Protein AF-A0A2N3G6T1-F1 (afdb_monomer_lite)

pLDDT: mean 74.06, std 22.38, range [27.78, 98.06]

Organism: NCBI:txid2013648

Secondary structure (DSSP, 8-state):
----------------SHHHHHHHHHHHT---PPP---------EE--------------------------SSSHHHHHHHHHHHHHHHHHHHHHHHHHHTT--TTSTTHHHHHHHHHHHHHT--SHHHHHHHHHHHHHHHHHHHHHHHHHT---HHHHHHHHHHHHHHHHHHHHHHHHTTT-HHHHHHHHHHHHHHHHHHHHHHHHHHHHHHS---EE-TT-EEEEEETTS---BTTBSEEEEE--TTSEEEEEETT--GGGGTTEEEEEEETTEEEEEESSPPTTTT---SSSEEEEEES---EEETT-EEEEEEEEEETTS-B-TT-EEEEEETTS-EEETTBTT-EEEE--TTSEEEEEEEE--SSS-EEEEEEEESSSEEEEEEEEEEEEEE----S-------S-----------S--SS--S-PEEEEEE-EESS--TTS---

Sequence (451 aa):
MRDGKSDIRATRATREPEELLVIVDQIRLLPRAEPRLRFRAKIAIISLLGLMPSATATGAQRSRSNGSRRAAGAFFERWVGTVALALFIALVSFWSLAGLAVHAGPNDNLYFLKRAGEGLNLSLTWNSYKKAEKSVVFAERRLSELNSLVSKKEIKTDQVVCLAAECERYQQTANSLILENQKNSNMARLDTRIQELEEKKSNLKKRMVTVAGAAGILEPAAGARVCVSDASDALSLNGARSISGVTDSEGKFLFTFKNFRPGDAEPLQAAIELDGRTEIVPLVPARGQGVTLDGTYAVRLDPSGFMIQLNQDVEYQAFLSSGNFELARGKNLRITDAAGSSLINEVSSGAVIQTDSNGNCAFHVKKMRADKISRIEIEVFDGQWKSLGEVLRLGTLKTGGSGNPDVSMSNDINAGFDIQCDPELESLGAGPQKITLTVRDRSRKLTDYIE

Structure (mmCIF, N/CA/C/O backbone):
data_AF-A0A2N3G6T1-F1
#
_entry.id   AF-A0A2N3G6T1-F1
#
loop_
_atom_site.group_PDB
_atom_site.id
_atom_site.type_symbol
_atom_site.label_atom_id
_atom_site.label_alt_id
_atom_site.label_comp_id
_atom_site.label_asym_id
_atom_site.label_entity_id
_atom_site.label_seq_id
_atom_site.pdbx_PDB_ins_code
_atom_site.Cartn_x
_atom_site.Cartn_y
_atom_site.Cartn_z
_atom_site.occupancy
_atom_site.B_iso_or_equiv
_atom_site.auth_seq_id
_atom_site.auth_comp_id
_atom_site.auth_asym_id
_atom_site.auth_atom_id
_atom_site.pdbx_PDB_model_num
ATOM 1 N N . MET A 1 1 ? -56.740 -3.678 52.058 1.00 44.16 1 MET A N 1
ATOM 2 C CA . MET A 1 1 ? -56.843 -4.628 50.922 1.00 44.16 1 MET A CA 1
ATOM 3 C C . MET A 1 1 ? -57.040 -3.784 49.667 1.00 44.16 1 MET A C 1
ATOM 5 O O . MET A 1 1 ? -58.020 -3.067 49.644 1.00 44.16 1 MET A O 1
ATOM 9 N N . ARG A 1 2 ? -56.185 -3.700 48.648 1.00 37.75 2 ARG A N 1
ATOM 10 C CA . ARG A 1 2 ? -55.005 -4.451 48.200 1.00 37.75 2 ARG A CA 1
ATOM 11 C C . ARG A 1 2 ? -53.928 -3.433 47.790 1.00 37.75 2 ARG A C 1
ATOM 13 O O . ARG A 1 2 ? -54.227 -2.546 47.000 1.00 37.75 2 ARG A O 1
ATOM 20 N N . ASP A 1 3 ? -52.708 -3.595 48.294 1.00 46.09 3 ASP A N 1
ATOM 21 C CA . ASP A 1 3 ? -51.518 -2.932 47.754 1.00 46.09 3 ASP A CA 1
ATOM 22 C C . ASP A 1 3 ? -51.085 -3.665 46.480 1.00 46.09 3 ASP A C 1
ATOM 24 O O . ASP A 1 3 ? -50.671 -4.824 46.526 1.00 46.09 3 ASP A O 1
ATOM 28 N N . GLY A 1 4 ? -51.205 -2.994 45.336 1.00 45.09 4 GLY A N 1
ATOM 29 C CA . GLY A 1 4 ? -50.650 -3.441 44.063 1.00 45.09 4 GLY A CA 1
ATOM 30 C C . GLY A 1 4 ? -49.186 -3.033 43.955 1.00 45.09 4 GLY A C 1
ATOM 31 O O . GLY A 1 4 ? -48.876 -2.001 43.368 1.00 45.09 4 GLY A O 1
ATOM 32 N N . LYS A 1 5 ? -48.277 -3.836 44.519 1.00 47.19 5 LYS A N 1
ATOM 33 C CA . LYS A 1 5 ? -46.846 -3.741 44.207 1.00 47.19 5 LYS A CA 1
ATOM 34 C C . LYS A 1 5 ? -46.615 -4.299 42.805 1.00 47.19 5 LYS A C 1
ATOM 36 O O . LYS A 1 5 ? -46.697 -5.503 42.584 1.00 47.19 5 LYS A O 1
ATOM 41 N N . SER A 1 6 ? -46.346 -3.407 41.861 1.00 43.53 6 SER A N 1
ATOM 42 C CA . SER A 1 6 ? -45.828 -3.741 40.539 1.00 43.53 6 SER A CA 1
ATOM 43 C C . SER A 1 6 ? -44.395 -4.262 40.674 1.00 43.53 6 SER A C 1
ATOM 45 O O . SER A 1 6 ? -43.449 -3.480 40.784 1.00 43.53 6 SER A O 1
ATOM 47 N N . ASP A 1 7 ? -44.241 -5.584 40.668 1.00 45.44 7 ASP A N 1
ATOM 48 C CA . ASP A 1 7 ? -42.960 -6.258 40.461 1.00 45.44 7 ASP A CA 1
ATOM 49 C C . ASP A 1 7 ? -42.500 -6.041 39.011 1.00 45.44 7 ASP A C 1
ATOM 51 O O . ASP A 1 7 ? -42.703 -6.876 38.131 1.00 45.44 7 ASP A O 1
ATOM 55 N N . ILE A 1 8 ? -41.842 -4.911 38.748 1.00 45.50 8 ILE A N 1
ATOM 56 C CA . ILE A 1 8 ? -40.973 -4.767 37.577 1.00 45.50 8 ILE A CA 1
ATOM 57 C C . ILE A 1 8 ? -39.635 -5.400 37.966 1.00 45.50 8 ILE A C 1
ATOM 59 O O . ILE A 1 8 ? -38.674 -4.733 38.347 1.00 45.50 8 ILE A O 1
ATOM 63 N N . ARG A 1 9 ? -39.600 -6.737 37.943 1.00 40.25 9 ARG A N 1
ATOM 64 C CA . ARG A 1 9 ? -38.352 -7.497 38.020 1.00 40.25 9 ARG A CA 1
ATOM 65 C C . ARG A 1 9 ? -37.548 -7.211 36.759 1.00 40.25 9 ARG A C 1
ATOM 67 O O . ARG A 1 9 ? -37.936 -7.581 35.656 1.00 40.25 9 ARG A O 1
ATOM 74 N N . ALA A 1 10 ? -36.408 -6.565 36.961 1.00 45.53 10 ALA A N 1
ATOM 75 C CA . ALA A 1 10 ? -35.354 -6.390 35.983 1.00 45.53 10 ALA A CA 1
ATOM 76 C C . ALA A 1 10 ? -34.787 -7.753 35.547 1.00 45.53 10 ALA A C 1
ATOM 78 O O . ALA A 1 10 ? -33.805 -8.245 36.095 1.00 45.53 10 ALA A O 1
ATOM 79 N N . THR A 1 11 ? -35.381 -8.361 34.526 1.00 42.41 11 THR A N 1
ATOM 80 C CA . THR A 1 11 ? -34.705 -9.336 33.664 1.00 42.41 11 THR A CA 1
ATOM 81 C C . THR A 1 11 ? -33.955 -8.577 32.574 1.00 42.41 11 THR A C 1
ATOM 83 O O . THR A 1 11 ? -34.372 -8.541 31.422 1.00 42.41 11 THR A O 1
ATOM 86 N N . ARG A 1 12 ? -32.833 -7.947 32.938 1.00 41.88 12 ARG A N 1
ATOM 87 C CA . ARG A 1 12 ? -31.784 -7.580 31.975 1.00 41.88 12 ARG A CA 1
ATOM 88 C C . ARG A 1 12 ? -30.589 -8.477 32.266 1.00 41.88 12 ARG A C 1
ATOM 90 O O . ARG A 1 12 ? -29.598 -8.068 32.859 1.00 41.88 12 ARG A O 1
ATOM 97 N N . ALA A 1 13 ? -30.790 -9.758 31.967 1.00 38.66 13 ALA A N 1
ATOM 98 C CA . ALA A 1 13 ? -29.753 -10.766 32.033 1.00 38.66 13 ALA A CA 1
ATOM 99 C C . ALA A 1 13 ? -28.686 -10.438 30.982 1.00 38.66 13 ALA A C 1
ATOM 101 O O . ALA A 1 13 ? -28.997 -10.174 29.823 1.00 38.66 13 ALA A O 1
ATOM 102 N N . THR A 1 14 ? -27.442 -10.436 31.443 1.00 44.69 14 THR A N 1
ATOM 103 C CA . THR A 1 14 ? -26.185 -10.464 30.695 1.00 44.69 14 THR A CA 1
ATOM 104 C C . THR A 1 14 ? -26.295 -11.245 29.382 1.00 44.69 14 THR A C 1
ATOM 106 O O . THR A 1 14 ? -26.308 -12.475 29.388 1.00 44.69 14 THR A O 1
ATOM 109 N N . ARG A 1 15 ? -26.353 -10.529 28.259 1.00 42.47 15 ARG A N 1
ATOM 110 C CA . ARG A 1 15 ? -26.357 -11.089 26.902 1.00 42.47 15 ARG A CA 1
ATOM 111 C C . ARG A 1 15 ? -25.308 -10.354 26.059 1.00 42.47 15 ARG A C 1
ATOM 113 O O . ARG A 1 15 ? -25.647 -9.692 25.099 1.00 42.47 15 ARG A O 1
ATOM 120 N N . GLU A 1 16 ? -24.036 -10.387 26.466 1.00 52.97 16 GLU A N 1
ATOM 121 C CA . GLU A 1 16 ? -22.973 -9.593 25.808 1.00 52.97 16 GLU A CA 1
ATOM 122 C C . GLU A 1 16 ? -21.633 -10.341 25.638 1.00 52.97 16 GLU A C 1
ATOM 124 O O . GLU A 1 16 ? -20.583 -9.894 26.096 1.00 52.97 16 GLU A O 1
ATOM 129 N N . PRO A 1 17 ? -21.635 -11.501 24.962 1.00 47.44 17 PRO A N 1
ATOM 130 C CA . PRO A 1 17 ? -20.578 -11.722 23.959 1.00 47.44 17 PRO A CA 1
ATOM 131 C C . PRO A 1 17 ? -21.117 -12.042 22.555 1.00 47.44 17 PRO A C 1
ATOM 133 O O . PRO A 1 17 ? -20.397 -11.881 21.573 1.00 47.44 17 PRO A O 1
ATOM 136 N N . GLU A 1 18 ? -22.381 -12.461 22.436 1.00 42.53 18 GLU A N 1
ATOM 137 C CA . GLU A 1 18 ? -22.976 -12.869 21.153 1.00 42.53 18 GLU A CA 1
ATOM 138 C C . GLU A 1 18 ? -23.356 -11.676 20.264 1.00 42.53 18 GLU A C 1
ATOM 140 O O . GLU A 1 18 ? -23.195 -11.748 19.050 1.00 42.53 18 GLU A O 1
ATOM 145 N N . GLU A 1 19 ? -23.771 -10.538 20.833 1.00 44.03 19 GLU A N 1
ATOM 146 C CA . GLU A 1 19 ? -24.129 -9.354 20.033 1.00 44.03 19 GLU A CA 1
ATOM 147 C C . GLU A 1 19 ? -22.913 -8.725 19.329 1.00 44.03 19 GLU A C 1
ATOM 149 O O . GLU A 1 19 ? -23.044 -8.197 18.227 1.00 44.03 19 GLU A O 1
ATOM 154 N N . LEU A 1 20 ? -21.705 -8.857 19.892 1.00 40.72 20 LEU A N 1
ATOM 155 C CA . LEU A 1 20 ? -20.461 -8.438 19.234 1.00 40.72 20 LEU A CA 1
ATOM 156 C C . LEU A 1 20 ? -20.128 -9.316 18.018 1.00 40.72 20 LEU A C 1
ATOM 158 O O . LEU A 1 20 ? -19.708 -8.783 16.990 1.00 40.72 20 LEU A O 1
ATOM 162 N N . LEU A 1 21 ? -20.368 -10.629 18.099 1.00 45.09 21 LEU A N 1
ATOM 163 C CA . LEU A 1 21 ? -20.230 -11.555 16.967 1.00 45.09 21 LEU A CA 1
ATOM 164 C C . LEU A 1 21 ? -21.282 -11.273 15.885 1.00 45.09 21 LEU A C 1
ATOM 166 O O . LEU A 1 21 ? -20.930 -11.139 14.717 1.00 45.09 21 LEU A O 1
ATOM 170 N N . VAL A 1 22 ? -22.540 -11.043 16.276 1.00 46.19 22 VAL A N 1
ATOM 171 C CA . VAL A 1 22 ? -23.633 -10.683 15.354 1.00 46.19 22 VAL A CA 1
ATOM 172 C C . VAL A 1 22 ? -23.375 -9.345 14.662 1.00 46.19 22 VAL A C 1
ATOM 174 O O . VAL A 1 22 ? -23.684 -9.187 13.487 1.00 46.19 22 VAL A O 1
ATOM 177 N N . ILE A 1 23 ? -22.773 -8.372 15.346 1.00 40.84 23 ILE A N 1
ATOM 178 C CA . ILE A 1 23 ? -22.413 -7.080 14.758 1.00 40.84 23 ILE A CA 1
ATOM 179 C C . ILE A 1 23 ? -21.220 -7.213 13.798 1.00 40.84 23 ILE A C 1
ATOM 181 O O . ILE A 1 23 ? -21.194 -6.522 12.777 1.00 40.84 23 ILE A O 1
ATOM 185 N N . VAL A 1 24 ? -20.244 -8.080 14.087 1.00 44.88 24 VAL A N 1
ATOM 186 C CA . VAL A 1 24 ? -19.164 -8.427 13.145 1.00 44.88 24 VAL A CA 1
ATOM 187 C C . VAL A 1 24 ? -19.739 -9.125 11.906 1.00 44.88 24 VAL A C 1
ATOM 189 O O . VAL A 1 24 ? -19.359 -8.773 10.789 1.00 44.88 24 VAL A O 1
ATOM 192 N N . ASP A 1 25 ? -20.724 -10.007 12.076 1.00 44.44 25 ASP A N 1
ATOM 193 C CA . ASP A 1 25 ? -21.405 -10.688 10.970 1.00 44.44 25 ASP A CA 1
ATOM 194 C C . ASP A 1 25 ? -22.362 -9.772 10.188 1.00 44.44 25 ASP A C 1
ATOM 196 O O . ASP A 1 25 ? -22.406 -9.824 8.964 1.00 44.44 25 ASP A O 1
ATOM 200 N N . GLN A 1 26 ? -23.049 -8.824 10.825 1.00 40.19 26 GLN A N 1
ATOM 201 C CA . GLN A 1 26 ? -23.894 -7.846 10.126 1.00 40.19 26 GLN A CA 1
ATOM 202 C C . GLN A 1 26 ? -23.082 -6.801 9.350 1.00 40.19 26 GLN A C 1
ATOM 204 O O . GLN A 1 26 ? -23.533 -6.331 8.308 1.00 40.19 26 GLN A O 1
ATOM 209 N N . ILE A 1 27 ? -21.864 -6.463 9.796 1.00 41.06 27 ILE A N 1
ATOM 210 C CA . ILE A 1 27 ? -20.913 -5.664 9.000 1.00 41.06 27 ILE A CA 1
ATOM 211 C C . ILE A 1 27 ? -20.484 -6.428 7.739 1.00 41.06 27 ILE A C 1
ATOM 213 O O . ILE A 1 27 ? -20.296 -5.797 6.699 1.00 41.06 27 ILE A O 1
ATOM 217 N N . ARG A 1 28 ? -20.370 -7.764 7.810 1.00 39.41 28 ARG A N 1
ATOM 218 C CA . ARG A 1 28 ? -20.068 -8.630 6.655 1.00 39.41 28 ARG A CA 1
ATOM 219 C C . ARG A 1 28 ? -21.226 -8.728 5.652 1.00 39.41 28 ARG A C 1
ATOM 221 O O . ARG A 1 28 ? -20.980 -9.019 4.488 1.00 39.41 28 ARG A O 1
ATOM 228 N N . LEU A 1 29 ? -22.463 -8.445 6.070 1.00 34.84 29 LEU A N 1
ATOM 229 C CA . LEU A 1 29 ? -23.684 -8.597 5.262 1.00 34.84 29 LEU A CA 1
ATOM 230 C C . LEU A 1 29 ? -24.132 -7.327 4.507 1.00 34.84 29 LEU A C 1
ATOM 232 O O . LEU A 1 29 ? -25.125 -7.365 3.780 1.00 34.84 29 LEU A O 1
ATOM 236 N N . LEU A 1 30 ? -23.445 -6.187 4.654 1.00 34.56 30 LEU A N 1
ATOM 237 C CA . LEU A 1 30 ? -23.866 -4.939 4.003 1.00 34.56 30 LEU A CA 1
ATOM 238 C C . LEU A 1 30 ? -23.469 -4.906 2.511 1.00 34.56 30 LEU A C 1
ATOM 240 O O . LEU A 1 30 ? -22.283 -5.019 2.197 1.00 34.56 30 LEU A O 1
ATOM 244 N N . PRO A 1 31 ? -24.410 -4.666 1.575 1.00 30.56 31 PRO A N 1
ATOM 245 C CA . PRO A 1 31 ? -24.093 -4.551 0.155 1.00 30.56 31 PRO A CA 1
ATOM 246 C C . PRO A 1 31 ? -23.296 -3.265 -0.093 1.00 30.56 31 PRO A C 1
ATOM 248 O O . PRO A 1 31 ? -23.714 -2.178 0.316 1.00 30.56 31 PRO A O 1
ATOM 251 N N . ARG A 1 32 ? -22.132 -3.371 -0.744 1.00 36.66 32 ARG A N 1
ATOM 252 C CA . ARG A 1 32 ? -21.284 -2.212 -1.060 1.00 36.66 32 ARG A CA 1
ATOM 253 C C . ARG A 1 32 ? -20.647 -2.271 -2.445 1.00 36.66 32 ARG A C 1
ATOM 255 O O . ARG A 1 32 ? -20.493 -3.331 -3.039 1.00 36.66 32 ARG A O 1
ATOM 262 N N . ALA A 1 33 ? -20.351 -1.050 -2.891 1.00 32.22 33 ALA A N 1
ATOM 263 C CA . ALA A 1 33 ? -19.970 -0.585 -4.216 1.00 32.22 33 ALA A CA 1
ATOM 264 C C . ALA A 1 33 ? -18.718 -1.238 -4.829 1.00 32.22 33 ALA A C 1
ATOM 266 O O . ALA A 1 33 ? -17.924 -1.883 -4.151 1.00 32.22 33 ALA A O 1
ATOM 267 N N . GLU A 1 34 ? -18.595 -1.020 -6.138 1.00 27.78 34 GLU A N 1
ATOM 268 C CA . GLU A 1 34 ? -17.830 -1.783 -7.123 1.00 27.78 34 GLU A CA 1
ATOM 269 C C . GLU A 1 34 ? -16.371 -2.149 -6.761 1.00 27.78 34 GLU A C 1
ATOM 271 O O . GLU A 1 34 ? -15.629 -1.349 -6.180 1.00 27.78 34 GLU A O 1
ATOM 276 N N . PRO A 1 35 ? -15.926 -3.359 -7.155 1.00 30.64 35 PRO A N 1
ATOM 277 C CA . PRO A 1 35 ? -14.691 -3.969 -6.670 1.00 30.64 35 PRO A CA 1
ATOM 278 C C . PRO A 1 35 ? -13.401 -3.394 -7.279 1.00 30.64 35 PRO A C 1
ATOM 280 O O . PRO A 1 35 ? -13.326 -3.133 -8.483 1.00 30.64 35 PRO A O 1
ATOM 283 N N . ARG A 1 36 ? -12.336 -3.318 -6.463 1.00 43.22 36 ARG A N 1
ATOM 284 C CA . ARG A 1 36 ? -10.964 -2.907 -6.839 1.00 43.22 36 ARG A CA 1
ATOM 285 C C . ARG A 1 36 ? -9.940 -3.994 -6.490 1.00 43.22 36 ARG A C 1
ATOM 287 O O . ARG A 1 36 ? -9.599 -4.125 -5.322 1.00 43.22 36 ARG A O 1
ATOM 294 N N . LEU A 1 37 ? -9.407 -4.719 -7.468 1.00 37.81 37 LEU A N 1
ATOM 295 C CA . LEU A 1 37 ? -8.394 -5.762 -7.250 1.00 37.81 37 LEU A CA 1
ATOM 296 C C . LEU A 1 37 ? -7.021 -5.167 -6.864 1.00 37.81 37 LEU A C 1
ATOM 298 O O . LEU A 1 37 ? -6.648 -4.084 -7.314 1.00 37.81 37 LEU A O 1
ATOM 302 N N . ARG A 1 38 ? -6.275 -5.856 -5.993 1.00 40.50 38 ARG A N 1
ATOM 303 C CA . ARG A 1 38 ? -4.867 -5.575 -5.649 1.00 40.50 38 ARG A CA 1
ATOM 304 C C . ARG A 1 38 ? -4.202 -6.900 -5.275 1.00 40.50 38 ARG A C 1
ATOM 306 O O . ARG A 1 38 ? -4.612 -7.500 -4.285 1.00 40.50 38 ARG A O 1
ATOM 313 N N . PHE A 1 39 ? -3.163 -7.320 -5.994 1.00 44.84 39 PHE A N 1
ATOM 314 C CA . PHE A 1 39 ? -2.539 -8.634 -5.792 1.00 44.84 39 PHE A CA 1
ATOM 315 C C . PHE A 1 39 ? -1.177 -8.534 -5.106 1.00 44.84 39 PHE A C 1
ATOM 317 O O . PHE A 1 39 ? -0.529 -7.488 -5.086 1.00 44.84 39 PHE A O 1
ATOM 324 N N . ARG A 1 40 ? -0.739 -9.659 -4.535 1.00 42.62 40 ARG A N 1
ATOM 325 C CA . ARG A 1 40 ? 0.558 -9.807 -3.864 1.00 42.62 40 ARG A CA 1
ATOM 326 C C . ARG A 1 40 ? 1.159 -11.176 -4.150 1.00 42.62 40 ARG A C 1
ATOM 328 O O . ARG A 1 40 ? 0.909 -12.099 -3.384 1.00 42.62 40 ARG A O 1
ATOM 335 N N . ALA A 1 41 ? 1.961 -11.303 -5.202 1.00 37.94 41 ALA A N 1
ATOM 336 C CA . ALA A 1 41 ? 2.663 -12.545 -5.515 1.00 37.94 41 ALA A CA 1
ATOM 337 C C . ALA A 1 41 ? 3.894 -12.726 -4.612 1.00 37.94 41 ALA A C 1
ATOM 339 O O . ALA A 1 41 ? 4.873 -12.007 -4.757 1.00 37.94 41 ALA A O 1
ATOM 340 N N . LYS A 1 42 ? 3.874 -13.696 -3.686 1.00 39.50 42 LYS A N 1
ATOM 341 C CA . LYS A 1 42 ? 5.062 -14.077 -2.900 1.00 39.50 42 LYS A CA 1
ATOM 342 C C . LYS A 1 42 ? 5.735 -15.310 -3.499 1.00 39.50 42 LYS A C 1
ATOM 344 O O . LYS A 1 42 ? 5.257 -16.410 -3.236 1.00 39.50 42 LYS A O 1
ATOM 349 N N . ILE A 1 43 ? 6.852 -15.127 -4.205 1.00 38.56 43 ILE A N 1
ATOM 350 C CA . ILE A 1 43 ? 7.705 -16.219 -4.698 1.00 38.56 43 ILE A CA 1
ATOM 351 C C . ILE A 1 43 ? 8.582 -16.727 -3.555 1.00 38.56 43 ILE A C 1
ATOM 353 O O . ILE A 1 43 ? 9.665 -16.218 -3.291 1.00 38.56 43 ILE A O 1
ATOM 357 N N . ALA A 1 44 ? 8.097 -17.747 -2.854 1.00 40.06 44 ALA A N 1
ATOM 358 C CA . ALA A 1 44 ? 8.944 -18.556 -1.986 1.00 40.06 44 ALA A CA 1
ATOM 359 C C . ALA A 1 44 ? 9.540 -19.686 -2.825 1.00 40.06 44 ALA A C 1
ATOM 361 O O . ALA A 1 44 ? 8.761 -20.458 -3.381 1.00 40.06 44 ALA A O 1
ATOM 362 N N . ILE A 1 45 ? 10.872 -19.762 -2.906 1.00 42.59 45 ILE A N 1
ATOM 363 C CA . ILE A 1 45 ? 11.614 -20.903 -3.451 1.00 42.59 45 ILE A CA 1
ATOM 364 C C . ILE A 1 45 ? 11.959 -21.831 -2.287 1.00 42.59 45 ILE A C 1
ATOM 366 O O . ILE A 1 45 ? 12.801 -21.508 -1.457 1.00 42.59 45 ILE A O 1
ATOM 370 N N . ILE A 1 46 ? 11.286 -22.978 -2.198 1.00 40.97 46 ILE A N 1
ATOM 371 C CA . ILE A 1 46 ? 11.538 -23.949 -1.120 1.00 40.97 46 ILE A CA 1
ATOM 372 C C . ILE A 1 46 ? 12.446 -25.054 -1.660 1.00 40.97 46 ILE A C 1
ATOM 374 O O . ILE A 1 46 ? 12.016 -25.855 -2.495 1.00 40.97 46 ILE A O 1
ATOM 378 N N . SER A 1 47 ? 13.689 -25.105 -1.179 1.00 42.38 47 SER A N 1
ATOM 379 C CA . SER A 1 47 ? 14.603 -26.229 -1.389 1.00 42.38 47 SER A CA 1
ATOM 380 C C . SER A 1 47 ? 14.285 -27.347 -0.384 1.00 42.38 47 SER A C 1
ATOM 382 O O . SER A 1 47 ? 14.136 -27.126 0.816 1.00 42.38 47 SER A O 1
ATOM 384 N N . LEU A 1 48 ? 14.116 -28.577 -0.875 1.00 37.41 48 LEU A N 1
ATOM 385 C CA . LEU A 1 48 ? 13.738 -29.730 -0.053 1.00 37.41 48 LEU A CA 1
ATOM 386 C C . LEU A 1 48 ? 14.995 -30.444 0.487 1.00 37.41 48 LEU A C 1
ATOM 388 O O . LEU A 1 48 ? 15.306 -31.547 0.045 1.00 37.41 48 LEU A O 1
ATOM 392 N N . LEU A 1 49 ? 15.746 -29.821 1.406 1.00 39.25 49 LEU A N 1
ATOM 393 C CA . LEU A 1 49 ? 16.893 -30.460 2.075 1.00 39.25 49 LEU A CA 1
ATOM 394 C C . LEU A 1 49 ? 17.032 -30.065 3.562 1.00 39.25 49 LEU A C 1
ATOM 396 O O . LEU A 1 49 ? 17.402 -28.947 3.888 1.00 39.25 49 LEU A O 1
ATOM 400 N N . GLY A 1 50 ? 16.783 -31.045 4.442 1.00 39.19 50 GLY A N 1
ATOM 401 C CA . GLY A 1 50 ? 17.552 -31.334 5.666 1.00 39.19 50 GLY A CA 1
ATOM 402 C C . GLY A 1 50 ? 17.588 -30.319 6.818 1.00 39.19 50 GLY A C 1
ATOM 403 O O . GLY A 1 50 ? 18.572 -29.608 6.979 1.00 39.19 50 GLY A O 1
ATOM 404 N N . LEU A 1 51 ? 16.607 -30.380 7.726 1.00 34.12 51 LEU A N 1
ATOM 405 C CA . LEU A 1 51 ? 16.725 -29.848 9.092 1.00 34.12 51 LEU A CA 1
ATOM 406 C C . LEU A 1 51 ? 17.686 -30.725 9.922 1.00 34.12 51 LEU A C 1
ATOM 408 O O . LEU A 1 51 ? 17.337 -31.845 10.288 1.00 34.12 51 LEU A O 1
ATOM 412 N N . MET A 1 52 ? 18.869 -30.206 10.256 1.00 36.66 52 MET A N 1
ATOM 413 C CA . MET A 1 52 ? 19.735 -30.719 11.328 1.00 36.66 52 MET A CA 1
ATOM 414 C C . MET A 1 52 ? 19.884 -29.623 12.395 1.00 36.66 52 MET A C 1
ATOM 416 O O . MET A 1 52 ? 20.332 -28.525 12.062 1.00 36.66 52 MET A O 1
ATOM 420 N N . PRO A 1 53 ? 19.520 -29.869 13.665 1.00 38.66 53 PRO A N 1
ATOM 421 C CA . PRO A 1 53 ? 19.759 -28.916 14.738 1.00 38.66 53 PRO A CA 1
ATOM 422 C C . PRO A 1 53 ? 21.212 -29.011 15.220 1.00 38.66 53 PRO A C 1
ATOM 424 O O . PRO A 1 53 ? 21.640 -30.034 15.756 1.00 38.66 53 PRO A O 1
ATOM 427 N N . SER A 1 54 ? 21.964 -27.921 15.082 1.00 39.44 54 SER A N 1
ATOM 428 C CA . SER A 1 54 ? 23.266 -27.766 15.733 1.00 39.44 54 SER A CA 1
ATOM 429 C C . SER A 1 54 ? 23.055 -27.405 17.201 1.00 39.44 54 SER A C 1
ATOM 431 O O . SER A 1 54 ? 22.723 -26.272 17.543 1.00 39.44 54 SER A O 1
ATOM 433 N N . ALA A 1 55 ? 23.240 -28.392 18.072 1.00 38.38 55 ALA A N 1
ATOM 434 C CA . ALA A 1 55 ? 23.366 -28.193 19.504 1.00 38.38 55 ALA A CA 1
ATOM 435 C C . ALA A 1 55 ? 24.700 -27.500 19.821 1.00 38.38 55 ALA A C 1
ATOM 437 O O . ALA A 1 55 ? 25.767 -28.036 19.524 1.00 38.38 55 ALA A O 1
ATOM 438 N N . THR A 1 56 ? 24.654 -26.351 20.491 1.00 40.53 56 THR A N 1
ATOM 439 C CA . THR A 1 56 ? 25.795 -25.820 21.246 1.00 40.53 56 THR A CA 1
ATOM 440 C C . THR A 1 56 ? 25.427 -25.745 22.718 1.00 40.53 56 THR A C 1
ATOM 442 O O . THR A 1 56 ? 24.574 -24.978 23.161 1.00 40.53 56 THR A O 1
ATOM 445 N N . ALA A 1 57 ? 26.070 -26.632 23.468 1.00 39.06 57 ALA A N 1
ATOM 446 C CA . ALA A 1 57 ? 25.958 -26.778 24.899 1.00 39.06 57 ALA A CA 1
ATOM 447 C C . ALA A 1 57 ? 26.957 -25.871 25.639 1.00 39.06 57 ALA A C 1
ATOM 449 O O . ALA A 1 57 ? 28.088 -25.680 25.205 1.00 39.06 57 ALA A O 1
ATOM 450 N N . THR A 1 58 ? 26.521 -25.437 26.825 1.00 40.69 58 THR A N 1
ATOM 451 C CA . THR A 1 58 ? 27.290 -25.267 28.075 1.00 40.69 58 THR A CA 1
ATOM 452 C C . THR A 1 58 ? 28.534 -24.373 28.113 1.00 40.69 58 THR A C 1
ATOM 454 O O . THR A 1 58 ? 29.613 -24.741 27.667 1.00 40.69 58 THR A O 1
ATOM 457 N N . GLY A 1 59 ? 28.417 -23.303 28.905 1.00 34.91 59 GLY A N 1
ATOM 458 C CA . GLY A 1 59 ? 29.529 -22.655 29.599 1.00 34.91 59 GLY A CA 1
ATOM 459 C C . GLY A 1 59 ? 29.088 -22.209 30.993 1.00 34.91 59 GLY A C 1
ATOM 460 O O . GLY A 1 59 ? 28.519 -21.137 31.162 1.00 34.91 59 GLY A O 1
ATOM 461 N N . ALA A 1 60 ? 29.306 -23.064 31.992 1.00 43.97 60 ALA A N 1
ATOM 462 C CA . ALA A 1 60 ? 29.148 -22.735 33.402 1.00 43.97 60 ALA A CA 1
ATOM 463 C C . ALA A 1 60 ? 30.381 -21.976 33.906 1.00 43.97 60 ALA A C 1
ATOM 465 O O . ALA A 1 60 ? 31.499 -22.422 33.664 1.00 43.97 60 ALA A O 1
ATOM 466 N N . GLN A 1 61 ? 30.203 -20.934 34.725 1.00 39.34 61 GLN A N 1
ATOM 467 C CA . GLN A 1 61 ? 31.240 -20.585 35.695 1.00 39.34 61 GLN A CA 1
ATOM 468 C C . GLN A 1 61 ? 30.659 -19.971 36.970 1.00 39.34 61 GLN A C 1
ATOM 470 O O . GLN A 1 61 ? 30.092 -18.883 36.998 1.00 39.34 61 GLN A O 1
ATOM 475 N N . ARG A 1 62 ? 30.815 -20.741 38.051 1.00 44.72 62 ARG A N 1
ATOM 476 C CA . ARG A 1 62 ? 30.677 -20.319 39.443 1.00 44.72 62 ARG A CA 1
ATOM 477 C C . ARG A 1 62 ? 31.741 -19.266 39.758 1.00 44.72 62 ARG A C 1
ATOM 479 O O . ARG A 1 62 ? 32.906 -19.488 39.448 1.00 44.72 62 ARG A O 1
ATOM 486 N N . SER A 1 63 ? 31.388 -18.254 40.544 1.00 40.75 63 SER A N 1
ATOM 487 C CA . SER A 1 63 ? 32.311 -17.753 41.563 1.00 40.75 63 SER A CA 1
ATOM 488 C C . SER A 1 63 ? 31.550 -17.285 42.799 1.00 40.75 63 SER A C 1
ATOM 490 O O . SER A 1 63 ? 30.694 -16.408 42.745 1.00 40.75 63 SER A O 1
ATOM 492 N N . ARG A 1 64 ? 31.848 -17.956 43.915 1.00 47.09 64 ARG A N 1
ATOM 493 C CA . ARG A 1 64 ? 31.517 -17.551 45.280 1.00 47.09 64 ARG A CA 1
ATOM 494 C C . ARG A 1 64 ? 32.474 -16.429 45.681 1.00 47.09 64 ARG A C 1
ATOM 496 O O . ARG A 1 64 ? 33.680 -16.626 45.581 1.00 47.09 64 ARG A O 1
ATOM 503 N N . SER A 1 65 ? 31.975 -15.385 46.329 1.00 43.44 65 SER A N 1
ATOM 504 C CA . SER A 1 65 ? 32.715 -14.781 47.438 1.00 43.44 65 SER A CA 1
ATOM 505 C C . SER A 1 65 ? 31.757 -14.272 48.513 1.00 43.44 65 SER A C 1
ATOM 507 O O . SER A 1 65 ? 30.843 -13.484 48.293 1.00 43.44 65 SER A O 1
ATOM 509 N N . ASN A 1 66 ? 31.962 -14.845 49.695 1.00 44.25 66 ASN A N 1
ATOM 510 C CA . ASN A 1 66 ? 31.451 -14.407 50.980 1.00 44.25 66 ASN A CA 1
ATOM 511 C C . ASN A 1 66 ? 32.133 -13.097 51.387 1.00 44.25 66 ASN A C 1
ATOM 513 O O . ASN A 1 66 ? 33.332 -12.944 51.168 1.00 44.25 66 ASN A O 1
ATOM 517 N N . GLY A 1 67 ? 31.417 -12.271 52.153 1.00 43.97 67 GLY A N 1
ATOM 518 C CA . GLY A 1 67 ? 32.041 -11.469 53.207 1.00 43.97 67 GLY A CA 1
ATOM 519 C C . GLY A 1 67 ? 31.814 -9.965 53.120 1.00 43.97 67 GLY A C 1
ATOM 520 O O . GLY A 1 67 ? 32.617 -9.248 52.543 1.00 43.97 67 GLY A O 1
ATOM 521 N N . SER A 1 68 ? 30.762 -9.480 53.784 1.00 45.31 68 SER A N 1
ATOM 522 C CA . SER A 1 68 ? 30.835 -8.323 54.701 1.00 45.31 68 SER A CA 1
ATOM 523 C C . SER A 1 68 ? 29.440 -7.975 55.233 1.00 45.31 68 SER A C 1
ATOM 525 O O . SER A 1 68 ? 28.730 -7.102 54.748 1.00 45.31 68 SER A O 1
ATOM 527 N N . ARG A 1 69 ? 29.038 -8.667 56.304 1.00 48.97 69 ARG A N 1
ATOM 528 C CA . ARG A 1 69 ? 28.099 -8.099 57.276 1.00 48.97 69 ARG A CA 1
ATOM 529 C C . ARG A 1 69 ? 28.926 -7.240 58.227 1.00 48.97 69 ARG A C 1
ATOM 531 O O . ARG A 1 69 ? 29.763 -7.812 58.919 1.00 48.97 69 ARG A O 1
ATOM 538 N N . ARG A 1 70 ? 28.663 -5.926 58.253 1.00 49.53 70 ARG A N 1
ATOM 539 C CA . ARG A 1 70 ? 28.788 -4.964 59.380 1.00 49.53 70 ARG A CA 1
ATOM 540 C C . ARG A 1 70 ? 29.196 -3.579 58.863 1.00 49.53 70 ARG A C 1
ATOM 542 O O . ARG A 1 70 ? 30.379 -3.307 58.743 1.00 49.53 70 ARG A O 1
ATOM 549 N N . ALA A 1 71 ? 28.202 -2.731 58.590 1.00 45.12 71 ALA A N 1
ATOM 550 C CA . ALA A 1 71 ? 28.247 -1.267 58.760 1.00 45.12 71 ALA A CA 1
ATOM 551 C C . ALA A 1 71 ? 26.894 -0.634 58.356 1.00 45.12 71 ALA A C 1
ATOM 553 O O . ALA A 1 71 ? 26.835 0.310 57.576 1.00 45.12 71 ALA A O 1
ATOM 554 N N . ALA A 1 72 ? 25.776 -1.171 58.856 1.00 47.88 72 ALA A N 1
ATOM 555 C CA . ALA A 1 72 ? 24.468 -0.528 58.732 1.00 47.88 72 ALA A CA 1
ATOM 556 C C . ALA A 1 72 ? 24.175 0.169 60.063 1.00 47.88 72 ALA A C 1
ATOM 558 O O . ALA A 1 72 ? 23.768 -0.482 61.019 1.00 47.88 72 ALA A O 1
ATOM 559 N N . GLY A 1 73 ? 24.471 1.465 60.156 1.00 49.34 73 GLY A N 1
ATOM 560 C CA . GLY A 1 73 ? 24.170 2.214 61.380 1.00 49.34 73 GLY A CA 1
ATOM 561 C C . GLY A 1 73 ? 24.555 3.690 61.413 1.00 49.34 73 GLY A C 1
ATOM 562 O O . GLY A 1 73 ? 24.043 4.393 62.268 1.00 49.34 73 GLY A O 1
ATOM 563 N N . ALA A 1 74 ? 25.397 4.189 60.499 1.00 47.72 74 ALA A N 1
ATOM 564 C CA . ALA A 1 74 ? 25.850 5.590 60.561 1.00 47.72 74 ALA A CA 1
ATOM 565 C C . ALA A 1 74 ? 25.888 6.330 59.208 1.00 47.72 74 ALA A C 1
ATOM 567 O O . ALA A 1 74 ? 26.473 7.403 59.110 1.00 47.72 74 ALA A O 1
ATOM 568 N N . PHE A 1 75 ? 25.266 5.781 58.156 1.00 48.38 75 PHE A N 1
ATOM 569 C CA . PHE A 1 75 ? 25.155 6.459 56.853 1.00 48.38 75 PHE A CA 1
ATOM 570 C C . PHE A 1 75 ? 23.747 6.987 56.542 1.00 48.38 75 PHE A C 1
ATOM 572 O O . PHE A 1 75 ? 23.615 7.871 55.702 1.00 48.38 75 PHE A O 1
ATOM 579 N N . PHE A 1 76 ? 22.691 6.515 57.215 1.00 50.19 76 PHE A N 1
ATOM 580 C CA . PHE A 1 76 ? 21.318 6.881 56.841 1.00 50.19 76 PHE A CA 1
ATOM 581 C C . PHE A 1 76 ? 20.993 8.369 57.046 1.00 50.19 76 PHE A C 1
ATOM 583 O O . PHE A 1 76 ? 20.283 8.930 56.219 1.00 50.19 76 PHE A O 1
ATOM 590 N N . GLU A 1 77 ? 21.572 9.054 58.037 1.00 54.66 77 GLU A N 1
ATOM 591 C CA . GLU A 1 77 ? 21.264 10.477 58.272 1.00 54.66 77 GLU A CA 1
ATOM 592 C C . GLU A 1 77 ? 21.786 11.420 57.175 1.00 54.66 77 GLU A C 1
ATOM 594 O O . GLU A 1 77 ? 21.178 12.458 56.924 1.00 54.66 77 GLU A O 1
ATOM 599 N N . ARG A 1 78 ? 22.853 11.051 56.448 1.00 58.16 78 ARG A N 1
ATOM 600 C CA . ARG A 1 78 ? 23.368 11.865 55.329 1.00 58.16 78 ARG A CA 1
ATOM 601 C C . ARG A 1 78 ? 22.680 11.594 53.992 1.00 58.16 78 ARG A C 1
ATOM 603 O O . ARG A 1 78 ? 22.693 12.466 53.130 1.00 58.16 78 ARG A O 1
ATOM 610 N N . TRP A 1 79 ? 22.059 10.427 53.811 1.00 60.62 79 TRP A N 1
ATOM 611 C CA . TRP A 1 79 ? 21.369 10.085 52.560 1.00 60.62 79 TRP A CA 1
ATOM 612 C C . TRP A 1 79 ? 19.883 10.439 52.564 1.00 60.62 79 TRP A C 1
ATOM 614 O O . TRP A 1 79 ? 19.312 10.553 51.485 1.00 60.62 79 TRP A O 1
ATOM 624 N N . VAL A 1 80 ? 19.255 10.677 53.723 1.00 70.88 80 VAL A N 1
ATOM 625 C CA . VAL A 1 80 ? 17.832 11.069 53.775 1.00 70.88 80 VAL A CA 1
ATOM 626 C C . VAL A 1 80 ? 17.586 12.359 52.987 1.00 70.88 80 VAL A C 1
ATOM 628 O O . VAL A 1 80 ? 16.641 12.414 52.206 1.00 70.88 80 VAL A O 1
ATOM 631 N N . GLY A 1 81 ? 18.470 13.358 53.106 1.00 74.56 81 GLY A N 1
ATOM 632 C CA . GLY A 1 81 ? 18.372 14.602 52.333 1.00 74.56 81 GLY A CA 1
ATOM 633 C C . GLY A 1 81 ? 18.515 14.380 50.824 1.00 74.56 81 GLY A C 1
ATOM 634 O O . GLY A 1 81 ? 17.701 14.871 50.046 1.00 74.56 81 GLY A O 1
ATOM 635 N N . THR A 1 82 ? 19.500 13.581 50.404 1.00 82.81 82 THR A N 1
ATOM 636 C CA . THR A 1 82 ? 19.749 13.278 48.985 1.00 82.81 82 THR A CA 1
ATOM 637 C C . THR A 1 82 ? 18.637 12.430 48.371 1.00 82.81 82 THR A C 1
ATOM 639 O O . THR A 1 82 ? 18.228 12.685 47.244 1.00 82.81 82 THR A O 1
ATOM 642 N N . VAL A 1 83 ? 18.108 11.447 49.107 1.00 86.50 83 VAL A N 1
ATOM 643 C CA . VAL A 1 83 ? 16.994 10.599 48.659 1.00 86.50 83 VAL A CA 1
ATOM 644 C C . VAL A 1 83 ? 15.700 11.405 48.593 1.00 86.50 83 VAL A C 1
ATOM 646 O O . VAL A 1 83 ? 14.984 11.299 47.603 1.00 86.50 83 VAL A O 1
ATOM 649 N N . ALA A 1 84 ? 15.411 12.251 49.586 1.00 86.88 84 ALA A N 1
ATOM 650 C CA . ALA A 1 84 ? 14.243 13.128 49.556 1.00 86.88 84 ALA A CA 1
ATOM 651 C C . ALA A 1 84 ? 14.317 14.130 48.396 1.00 86.88 84 ALA A C 1
ATOM 653 O O . ALA A 1 84 ? 13.332 14.305 47.684 1.00 86.88 84 ALA A O 1
ATOM 654 N N . LEU A 1 85 ? 15.488 14.731 48.151 1.00 89.75 85 LEU A N 1
ATOM 655 C CA . LEU A 1 85 ? 15.704 15.616 47.008 1.00 89.75 85 LEU A CA 1
ATOM 656 C C . LEU A 1 85 ? 15.579 14.864 45.677 1.00 89.75 85 LEU A C 1
ATOM 658 O O . LEU A 1 85 ? 14.917 15.355 44.770 1.00 89.75 85 LEU A O 1
ATOM 662 N N . ALA A 1 86 ? 16.155 13.666 45.554 1.00 89.69 86 ALA A N 1
ATOM 663 C CA . ALA A 1 86 ? 16.038 12.846 44.349 1.00 89.69 86 ALA A CA 1
ATOM 664 C C . ALA A 1 86 ? 14.585 12.424 44.083 1.00 89.69 86 ALA A C 1
ATOM 666 O O . ALA A 1 86 ? 14.133 12.491 42.944 1.00 89.69 86 ALA A O 1
ATOM 667 N N . LEU A 1 87 ? 13.833 12.051 45.123 1.00 91.56 87 LEU A N 1
ATOM 668 C CA . LEU A 1 87 ? 12.403 11.760 45.025 1.00 91.56 87 LEU A CA 1
ATOM 669 C C . LEU A 1 87 ? 11.600 13.008 44.665 1.00 91.56 87 LEU A C 1
ATOM 671 O O . LEU A 1 87 ? 10.687 12.915 43.855 1.00 91.56 87 LEU A O 1
ATOM 675 N N . PHE A 1 88 ? 11.945 14.170 45.220 1.00 92.69 88 PHE A N 1
ATOM 676 C CA . PHE A 1 88 ? 11.299 15.432 44.881 1.00 92.69 88 PHE A CA 1
ATOM 677 C C . PHE A 1 88 ? 11.559 15.816 43.422 1.00 92.69 88 PHE A C 1
ATOM 679 O O . PHE A 1 88 ? 10.617 16.136 42.706 1.00 92.69 88 PHE A O 1
ATOM 686 N N . ILE A 1 89 ? 12.804 15.709 42.948 1.00 91.50 89 ILE A N 1
ATOM 687 C CA . ILE A 1 89 ? 13.153 15.931 41.540 1.00 91.50 89 ILE A CA 1
ATOM 688 C C . ILE A 1 89 ? 12.414 14.925 40.658 1.00 91.50 89 ILE A C 1
ATOM 690 O O . ILE A 1 89 ? 11.767 15.335 39.704 1.00 91.50 89 ILE A O 1
ATOM 694 N N . ALA A 1 90 ? 12.425 13.634 40.999 1.00 89.50 90 ALA A N 1
ATOM 695 C CA . ALA A 1 90 ? 11.695 12.612 40.255 1.00 89.50 90 ALA A CA 1
ATOM 696 C C . ALA A 1 90 ? 10.187 12.896 40.219 1.00 89.50 90 ALA A C 1
ATOM 698 O O . ALA A 1 90 ? 9.566 12.730 39.174 1.00 89.50 90 ALA A O 1
ATOM 699 N N . LEU A 1 91 ? 9.605 13.377 41.321 1.00 90.06 91 LEU A N 1
ATOM 700 C CA . LEU A 1 91 ? 8.200 13.762 41.408 1.00 90.06 91 LEU A CA 1
ATOM 701 C C . LEU A 1 91 ? 7.918 14.982 40.522 1.00 90.06 91 LEU A C 1
ATOM 703 O O . LEU A 1 91 ? 6.991 14.939 39.722 1.00 90.06 91 LEU A O 1
ATOM 707 N N . VAL A 1 92 ? 8.728 16.041 40.602 1.00 90.38 92 VAL A N 1
ATOM 708 C CA . VAL A 1 92 ? 8.588 17.246 39.764 1.00 90.38 92 VAL A CA 1
ATOM 709 C C . VAL A 1 92 ? 8.759 16.902 38.283 1.00 90.38 92 VAL A C 1
ATOM 711 O O . VAL A 1 92 ? 7.942 17.315 37.459 1.00 90.38 92 VAL A O 1
ATOM 714 N N . SER A 1 93 ? 9.766 16.100 37.931 1.00 84.56 93 SER A N 1
ATOM 715 C CA . SER A 1 93 ? 9.966 15.588 36.574 1.00 84.56 93 SER A CA 1
ATOM 716 C C . SER A 1 93 ? 8.778 14.749 36.114 1.00 84.56 93 SER A C 1
ATOM 718 O O . SER A 1 93 ? 8.297 14.950 35.002 1.00 84.56 93 SER A O 1
ATOM 720 N N . PHE A 1 94 ? 8.254 13.867 36.968 1.00 84.75 94 PHE A N 1
ATOM 721 C CA . PHE A 1 94 ? 7.078 13.055 36.669 1.00 84.75 94 PHE A CA 1
ATOM 722 C C . PHE A 1 94 ? 5.835 13.920 36.430 1.00 84.75 94 PHE A C 1
ATOM 724 O O . PHE A 1 94 ? 5.144 13.702 35.440 1.00 84.75 94 PHE A O 1
ATOM 731 N N . TRP A 1 95 ? 5.576 14.942 37.254 1.00 83.31 95 TRP A N 1
ATOM 732 C CA . TRP A 1 95 ? 4.468 15.882 37.039 1.00 83.31 95 TRP A CA 1
ATOM 733 C C . TRP A 1 95 ? 4.647 16.718 35.767 1.00 83.31 95 TRP A C 1
ATOM 735 O O . TRP A 1 95 ? 3.674 16.963 35.056 1.00 83.31 95 TRP A O 1
ATOM 745 N N . SER A 1 96 ? 5.883 17.096 35.437 1.00 82.44 96 SER A N 1
ATOM 746 C CA . SER A 1 96 ? 6.200 17.847 34.216 1.00 82.44 96 SER A CA 1
ATOM 747 C C . SER A 1 96 ? 5.968 16.992 32.961 1.00 82.44 96 SER A C 1
ATOM 749 O O . SER A 1 96 ? 5.301 17.424 32.021 1.00 82.44 96 SER A O 1
ATOM 751 N N . LEU A 1 97 ? 6.435 15.739 32.976 1.00 82.06 97 LEU A N 1
ATOM 752 C CA . LEU A 1 97 ? 6.182 14.739 31.932 1.00 82.06 97 LEU A CA 1
ATOM 753 C C . LEU A 1 97 ? 4.692 14.390 31.818 1.00 82.06 97 LEU A C 1
ATOM 755 O O . LEU A 1 97 ? 4.174 14.271 30.709 1.00 82.06 97 LEU A O 1
ATOM 759 N N . ALA A 1 98 ? 3.988 14.267 32.946 1.00 79.12 98 ALA A N 1
ATOM 760 C CA . ALA A 1 98 ? 2.552 14.008 32.970 1.00 79.12 98 ALA A CA 1
ATOM 761 C C . ALA A 1 98 ? 1.754 15.163 32.348 1.00 79.12 98 ALA A C 1
ATOM 763 O O . ALA A 1 98 ? 0.795 14.905 31.624 1.00 79.12 98 ALA A O 1
ATOM 764 N N . GLY A 1 99 ? 2.176 16.415 32.566 1.00 80.88 99 GLY A N 1
ATOM 765 C CA . GLY A 1 99 ? 1.590 17.592 31.921 1.00 80.88 99 GLY A CA 1
ATOM 766 C C . GLY A 1 99 ? 1.706 17.542 30.395 1.00 80.88 99 GLY A C 1
ATOM 767 O O . GLY A 1 99 ? 0.719 17.760 29.696 1.00 80.88 99 GLY A O 1
ATOM 768 N N . LEU A 1 100 ? 2.876 17.158 29.874 1.00 81.25 100 LEU A N 1
ATOM 769 C CA . LEU A 1 100 ? 3.084 16.974 28.431 1.00 81.25 100 LEU A CA 1
ATOM 770 C C . LEU A 1 100 ? 2.262 15.802 27.868 1.00 81.25 100 LEU A C 1
ATOM 772 O O . LEU A 1 100 ? 1.715 15.893 26.769 1.00 81.25 100 LEU A O 1
ATOM 776 N N . ALA A 1 101 ? 2.116 14.718 28.635 1.00 86.56 101 ALA A N 1
ATOM 777 C CA . ALA A 1 101 ? 1.376 13.530 28.214 1.00 86.56 101 ALA A CA 1
ATOM 778 C C . ALA A 1 101 ? -0.138 13.768 28.042 1.00 86.56 101 ALA A C 1
ATOM 780 O O . ALA A 1 101 ? -0.797 12.988 27.354 1.00 86.56 101 ALA A O 1
ATOM 781 N N . VAL A 1 102 ? -0.707 14.847 28.601 1.00 83.38 102 VAL A N 1
ATOM 782 C CA . VAL A 1 102 ? -2.132 15.194 28.413 1.00 83.38 102 VAL A CA 1
ATOM 783 C C . VAL A 1 102 ? -2.470 15.389 26.931 1.00 83.38 102 VAL A C 1
ATOM 785 O O . VAL A 1 102 ? -3.552 14.992 26.489 1.00 83.38 102 VAL A O 1
ATOM 788 N N . HIS A 1 103 ? -1.528 15.938 26.161 1.00 85.44 103 HIS A N 1
ATOM 789 C CA . HIS A 1 103 ? -1.682 16.202 24.730 1.00 85.44 103 HIS A CA 1
ATOM 790 C C . HIS A 1 103 ? -1.145 15.083 23.833 1.00 85.44 103 HIS A C 1
ATOM 792 O O . HIS A 1 103 ? -1.285 15.180 22.617 1.00 85.44 103 HIS A O 1
ATOM 798 N N . ALA A 1 104 ? -0.583 14.016 24.412 1.00 88.56 104 ALA A N 1
ATOM 799 C CA . ALA A 1 104 ? -0.088 12.886 23.640 1.00 88.56 104 ALA A CA 1
ATOM 800 C C . ALA A 1 104 ? -1.243 12.202 22.890 1.00 88.56 104 ALA A C 1
ATOM 802 O O . ALA A 1 104 ? -2.269 11.823 23.480 1.00 88.56 104 ALA A O 1
ATOM 803 N N . GLY A 1 105 ? -1.065 12.060 21.579 1.00 89.50 105 GLY A N 1
ATOM 804 C CA . GLY A 1 105 ? -1.906 11.263 20.703 1.00 89.50 105 GLY A CA 1
ATOM 805 C C . GLY A 1 105 ? -1.544 9.775 20.763 1.00 89.50 105 GLY A C 1
ATOM 806 O O . GLY A 1 105 ? -0.496 9.405 21.289 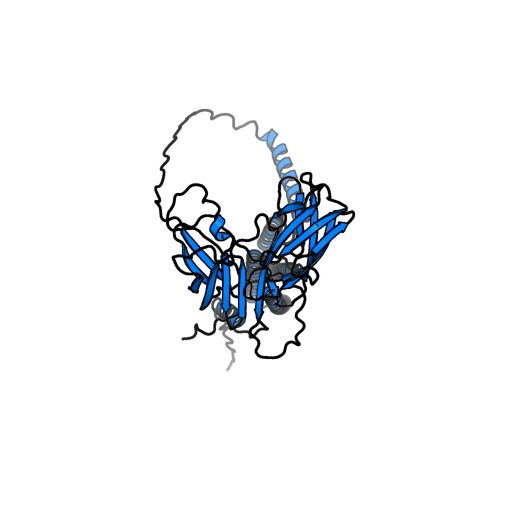1.00 89.50 105 GLY A O 1
ATOM 807 N N . PRO A 1 106 ? -2.385 8.898 20.191 1.00 89.00 106 PRO A N 1
ATOM 808 C CA . PRO A 1 106 ? -2.179 7.444 20.221 1.00 89.00 106 PRO A CA 1
ATOM 809 C C . PRO A 1 106 ? -0.902 6.961 19.506 1.00 89.00 106 PRO A C 1
ATOM 811 O O . PRO A 1 106 ? -0.477 5.829 19.723 1.00 89.00 106 PRO A O 1
ATOM 814 N N . ASN A 1 107 ? -0.284 7.803 18.670 1.00 87.50 107 ASN A N 1
ATOM 815 C CA . ASN A 1 107 ? 0.985 7.518 17.993 1.00 87.50 107 ASN A CA 1
ATOM 816 C C . ASN A 1 107 ? 2.224 8.012 18.762 1.00 87.50 107 ASN A C 1
ATOM 818 O O . ASN A 1 107 ? 3.340 7.701 18.353 1.00 87.50 107 ASN A O 1
ATOM 822 N N . ASP A 1 108 ? 2.051 8.740 19.867 1.00 90.38 108 ASP A N 1
ATOM 823 C CA . ASP A 1 108 ? 3.170 9.323 20.605 1.00 90.38 108 ASP A CA 1
ATOM 824 C C . ASP A 1 108 ? 3.737 8.345 21.638 1.00 90.38 108 ASP A C 1
ATOM 826 O O . ASP A 1 108 ? 3.002 7.671 22.365 1.00 90.38 108 ASP A O 1
ATOM 830 N N . ASN A 1 109 ? 5.063 8.336 21.796 1.00 88.62 109 ASN A N 1
ATOM 831 C CA . ASN A 1 109 ? 5.745 7.474 22.769 1.00 88.62 109 ASN A CA 1
ATOM 832 C C . ASN A 1 109 ? 5.286 7.715 24.216 1.00 88.62 109 ASN A C 1
ATOM 834 O O . ASN A 1 109 ? 5.351 6.806 25.033 1.00 88.62 109 ASN A O 1
ATOM 838 N N . LEU A 1 110 ? 4.804 8.916 24.549 1.00 91.44 110 LEU A N 1
ATOM 839 C CA . LEU A 1 110 ? 4.347 9.268 25.900 1.00 91.44 110 LEU A CA 1
ATOM 840 C C . LEU A 1 110 ? 2.893 8.855 26.186 1.00 91.44 110 LEU A C 1
ATOM 842 O O . LEU A 1 110 ? 2.396 9.049 27.297 1.00 91.44 110 LEU A O 1
ATOM 846 N N . TYR A 1 111 ? 2.198 8.258 25.217 1.00 90.44 111 TYR A N 1
ATOM 847 C CA . TYR A 1 111 ? 0.787 7.902 25.346 1.00 90.44 111 TYR A CA 1
ATOM 848 C C . TYR A 1 111 ? 0.507 6.874 26.457 1.00 90.44 111 TYR A C 1
ATOM 850 O O . TYR A 1 111 ? -0.554 6.889 27.086 1.00 90.44 111 TYR A O 1
ATOM 858 N N . PHE A 1 112 ? 1.470 6.004 26.776 1.00 90.81 112 PHE A N 1
ATOM 859 C CA . PHE A 1 112 ? 1.320 5.077 27.901 1.00 90.81 112 PHE A CA 1
ATOM 860 C C . PHE A 1 112 ? 1.236 5.802 29.255 1.00 90.81 112 PHE A C 1
ATOM 862 O O . PHE A 1 112 ? 0.478 5.357 30.118 1.00 90.81 112 PHE A O 1
ATOM 869 N N . LEU A 1 113 ? 1.938 6.934 29.435 1.00 88.56 113 LEU A N 1
ATOM 870 C CA . LEU A 1 113 ? 1.843 7.731 30.665 1.00 88.56 113 LEU A CA 1
ATOM 871 C C . LEU A 1 113 ? 0.454 8.348 30.800 1.00 88.56 113 LEU A C 1
ATOM 873 O O . LEU A 1 113 ? -0.103 8.348 31.896 1.00 88.56 113 LEU A O 1
ATOM 877 N N . LYS A 1 114 ? -0.133 8.816 29.689 1.00 92.44 114 LYS A N 1
ATOM 878 C CA . LYS A 1 114 ? -1.515 9.314 29.659 1.00 92.44 114 LYS A CA 1
ATOM 879 C C . LYS A 1 114 ? -2.483 8.250 30.175 1.00 92.44 114 LYS A C 1
ATOM 881 O O . LYS A 1 114 ? -3.256 8.522 31.089 1.00 92.44 114 LYS A O 1
ATOM 886 N N . ARG A 1 115 ? -2.387 7.019 29.657 1.00 92.50 115 ARG A N 1
ATOM 887 C CA . ARG A 1 115 ? -3.230 5.891 30.096 1.00 92.50 115 ARG A CA 1
ATOM 888 C C . ARG A 1 115 ? -3.025 5.539 31.570 1.00 92.50 115 ARG A C 1
ATOM 890 O O . ARG A 1 115 ? -4.000 5.339 32.290 1.00 92.50 115 ARG A O 1
ATOM 897 N N . ALA A 1 116 ? -1.777 5.506 32.037 1.00 90.56 116 ALA A N 1
ATOM 898 C CA . ALA A 1 116 ? -1.472 5.251 33.443 1.00 90.56 116 ALA A CA 1
ATOM 899 C C . ALA A 1 116 ? -2.057 6.341 34.360 1.00 90.56 116 ALA A C 1
ATOM 901 O O . ALA A 1 116 ? -2.677 6.027 35.377 1.00 90.56 116 ALA A O 1
ATOM 902 N N . GLY A 1 117 ? -1.924 7.613 33.971 1.00 91.12 117 GLY A N 1
ATOM 903 C CA . GLY A 1 117 ? -2.491 8.749 34.694 1.00 91.12 117 GLY A CA 1
ATOM 904 C C . GLY A 1 117 ? -4.019 8.712 34.756 1.00 91.12 117 GLY A C 1
ATOM 905 O O . GLY A 1 117 ? -4.595 8.953 35.815 1.00 91.12 117 GLY A O 1
ATOM 906 N N . GLU A 1 118 ? -4.689 8.348 33.660 1.00 94.06 118 GLU A N 1
ATOM 907 C CA . GLU A 1 118 ? -6.146 8.165 33.630 1.00 94.06 118 GLU A CA 1
ATOM 908 C C . GLU A 1 118 ? -6.594 7.022 34.556 1.00 94.06 118 GLU A C 1
ATOM 910 O O . GLU A 1 118 ? -7.514 7.208 35.357 1.00 94.06 118 GLU A O 1
ATOM 915 N N . GLY A 1 119 ? -5.890 5.885 34.539 1.00 92.88 119 GLY A N 1
ATOM 916 C CA . GLY A 1 119 ? -6.154 4.754 35.433 1.00 92.88 119 GLY A CA 1
ATOM 917 C C . GLY A 1 119 ? -5.988 5.098 36.918 1.00 92.88 119 GLY A C 1
ATOM 918 O O . GLY A 1 119 ? -6.866 4.781 37.722 1.00 92.88 119 GLY A O 1
ATOM 919 N N . LEU A 1 120 ? -4.908 5.801 37.280 1.00 92.81 120 LEU A N 1
ATOM 920 C CA . LEU A 1 120 ? -4.675 6.281 38.650 1.00 92.81 120 LEU A CA 1
ATOM 921 C C . LEU A 1 120 ? -5.724 7.310 39.083 1.00 92.81 120 LEU A C 1
ATOM 923 O O . LEU A 1 120 ? -6.235 7.264 40.199 1.00 92.81 120 LEU A O 1
ATOM 927 N N . ASN A 1 121 ? -6.092 8.229 38.193 1.00 93.25 121 ASN A N 1
ATOM 928 C CA . ASN A 1 121 ? -7.118 9.222 38.484 1.00 93.25 121 ASN A CA 1
ATOM 929 C C . ASN A 1 121 ? -8.489 8.564 38.721 1.00 93.25 121 ASN A C 1
ATOM 931 O O . ASN A 1 121 ? -9.258 9.016 39.572 1.00 93.25 121 ASN A O 1
ATOM 935 N N . LEU A 1 122 ? -8.799 7.484 37.998 1.00 95.38 122 LEU A N 1
ATOM 936 C CA . LEU A 1 122 ? -10.020 6.710 38.204 1.00 95.38 122 LEU A CA 1
ATOM 937 C C . LEU A 1 122 ? -9.985 5.909 39.514 1.00 95.38 122 LEU A C 1
ATOM 939 O O . LEU A 1 122 ? -10.994 5.862 40.217 1.00 95.38 122 LEU A O 1
ATOM 943 N N . SER A 1 123 ? -8.844 5.300 39.860 1.00 94.69 123 SER A N 1
ATOM 944 C CA . SER A 1 123 ? -8.700 4.499 41.084 1.00 94.69 123 SER A CA 1
ATOM 945 C C . SER A 1 123 ? -8.734 5.350 42.355 1.00 94.69 123 SER A C 1
ATOM 947 O O . SER A 1 123 ? -9.343 4.941 43.339 1.00 94.69 123 SER A O 1
ATOM 949 N N . LEU A 1 124 ? -8.180 6.565 42.309 1.00 95.88 124 LEU A N 1
ATOM 950 C CA . LEU A 1 124 ? -8.225 7.551 43.396 1.00 95.88 124 LEU A CA 1
ATOM 951 C C . LEU A 1 124 ? -9.572 8.291 43.496 1.00 95.88 124 LEU A C 1
ATOM 953 O O . LEU A 1 124 ? -9.719 9.216 44.291 1.00 95.88 124 LEU A O 1
ATOM 957 N N . THR A 1 125 ? -10.573 7.939 42.684 1.00 95.56 125 THR A N 1
ATOM 958 C CA . THR A 1 125 ? -11.907 8.550 42.766 1.00 95.56 125 THR A CA 1
ATOM 959 C C . THR A 1 125 ? -12.853 7.660 43.562 1.00 95.56 125 THR A C 1
ATOM 961 O O . THR A 1 125 ? -13.415 6.707 43.029 1.00 95.56 125 THR A O 1
ATOM 964 N N . TRP A 1 126 ? -13.064 8.003 44.835 1.00 96.56 126 TRP A N 1
ATOM 965 C CA . TRP A 1 126 ? -13.936 7.239 45.741 1.00 96.56 126 TRP A CA 1
ATOM 966 C C . TRP A 1 126 ? -15.434 7.463 45.524 1.00 96.56 126 TRP A C 1
ATOM 968 O O . TRP A 1 126 ? -16.236 6.579 45.797 1.00 96.56 126 TRP A O 1
ATOM 978 N N . ASN A 1 127 ? -15.838 8.642 45.050 1.00 96.94 127 ASN A N 1
ATOM 979 C CA . ASN A 1 127 ? -17.251 8.946 44.840 1.00 96.94 127 ASN A CA 1
ATOM 980 C C . ASN A 1 127 ? -17.757 8.289 43.543 1.00 96.94 127 ASN A C 1
ATOM 982 O O . ASN A 1 127 ? -17.257 8.612 42.464 1.00 96.94 127 ASN A O 1
ATOM 986 N N . SER A 1 128 ? -18.772 7.423 43.644 1.00 96.00 128 SER A N 1
ATOM 987 C CA . SER A 1 128 ? -19.317 6.654 42.513 1.00 96.00 128 SER A CA 1
ATOM 988 C C . SER A 1 128 ? -19.802 7.533 41.361 1.00 96.00 128 SER A C 1
ATOM 990 O O . SER A 1 128 ? -19.521 7.226 40.206 1.00 96.00 128 SER A O 1
ATOM 992 N N . TYR A 1 129 ? -20.442 8.671 41.658 1.00 95.88 129 TYR A N 1
ATOM 993 C CA . TYR A 1 129 ? -20.847 9.638 40.633 1.00 95.88 129 TYR A CA 1
ATOM 994 C C . TYR A 1 129 ? -19.637 10.241 39.910 1.00 95.88 129 TYR A C 1
ATOM 996 O O . TYR A 1 129 ? -19.559 10.166 38.687 1.00 95.88 129 TYR A O 1
ATOM 1004 N N . LYS A 1 130 ? -18.640 10.754 40.645 1.00 96.88 130 LYS A N 1
ATOM 1005 C CA . LYS A 1 130 ? -17.413 11.304 40.033 1.00 96.88 130 LYS A CA 1
ATOM 1006 C C . LYS A 1 130 ? -16.636 10.249 39.241 1.00 96.88 130 LYS A C 1
ATOM 1008 O O . LYS A 1 130 ? -15.979 10.574 38.255 1.00 96.88 130 LYS A O 1
ATOM 1013 N N . LYS A 1 131 ? -16.673 8.988 39.675 1.00 97.69 131 LYS A N 1
ATOM 1014 C CA . LYS A 1 131 ? -16.015 7.874 38.985 1.00 97.69 131 LYS A CA 1
ATOM 1015 C C . LYS A 1 131 ? -16.741 7.512 37.686 1.00 97.69 131 LYS A C 1
ATOM 1017 O O . LYS A 1 131 ? -16.077 7.308 36.669 1.00 97.69 131 LYS A O 1
ATOM 1022 N N . ALA A 1 132 ? -18.075 7.498 37.697 1.00 97.12 132 ALA A N 1
ATOM 1023 C CA . ALA A 1 132 ? -18.890 7.328 36.496 1.00 97.12 132 ALA A CA 1
ATOM 1024 C C . ALA A 1 132 ? -18.643 8.476 35.507 1.00 97.12 132 ALA A C 1
ATOM 1026 O O . ALA A 1 132 ? -18.332 8.232 34.345 1.00 97.12 132 ALA A O 1
ATOM 1027 N N . GLU A 1 133 ? -18.659 9.720 35.991 1.00 97.56 133 GLU A N 1
ATOM 1028 C CA . GLU A 1 133 ? -18.371 10.917 35.198 1.00 97.56 133 GLU A CA 1
ATOM 1029 C C . GLU A 1 133 ? -16.986 10.854 34.534 1.00 97.56 133 GLU A C 1
ATOM 1031 O O . GLU A 1 133 ? -16.874 11.047 33.323 1.00 97.56 133 GLU A O 1
ATOM 1036 N N . LYS A 1 134 ? -15.929 10.516 35.285 1.00 98.06 134 LYS A N 1
ATOM 1037 C CA . LYS A 1 134 ? -14.579 10.341 34.719 1.00 98.06 134 LYS A CA 1
ATOM 1038 C C . LYS A 1 134 ? -14.515 9.217 33.688 1.00 98.06 134 LYS A C 1
ATOM 1040 O O . LYS A 1 134 ? -13.824 9.370 32.686 1.00 98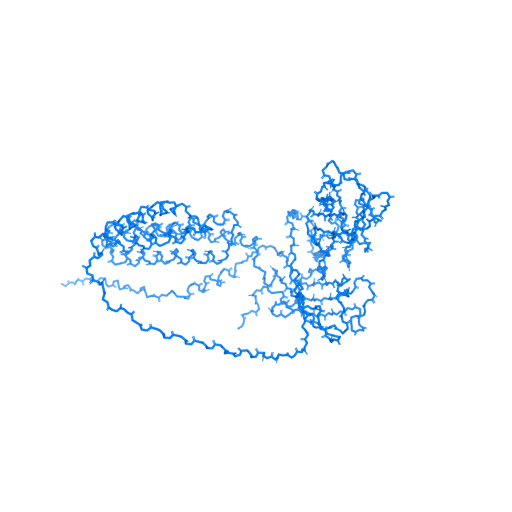.06 134 LYS A O 1
ATOM 1045 N N . SER A 1 135 ? -15.239 8.121 33.909 1.00 97.00 135 SER A N 1
ATOM 1046 C CA . SER A 1 135 ? -15.308 7.016 32.946 1.00 97.00 135 SER A CA 1
ATOM 1047 C C . SER A 1 135 ? -15.929 7.484 31.625 1.00 97.00 135 SER A C 1
ATOM 1049 O O . SER A 1 135 ? -15.341 7.263 30.571 1.00 97.00 135 SER A O 1
ATOM 1051 N N . VAL A 1 136 ? -17.040 8.230 31.667 1.00 97.62 136 VAL A N 1
ATOM 1052 C CA . VAL A 1 136 ? -17.649 8.837 30.467 1.00 97.62 136 VAL A CA 1
ATOM 1053 C C . VAL A 1 136 ? -16.667 9.781 29.761 1.00 97.62 136 VAL A C 1
ATOM 1055 O O . VAL A 1 136 ? -16.481 9.675 28.552 1.00 97.62 136 VAL A O 1
ATOM 1058 N N . VAL A 1 137 ? -15.965 10.644 30.504 1.00 97.31 137 VAL A N 1
ATOM 1059 C CA . VAL A 1 137 ? -14.953 11.557 29.935 1.00 97.31 137 VAL A CA 1
ATOM 1060 C C . VAL A 1 137 ? -13.812 10.796 29.251 1.00 97.31 137 VAL A C 1
ATOM 1062 O O . VAL A 1 137 ? -13.345 11.202 28.187 1.00 97.31 137 VAL A O 1
ATOM 1065 N N . PHE A 1 138 ? -13.340 9.689 29.826 1.00 97.31 138 PHE A N 1
ATOM 1066 C CA . PHE A 1 138 ? -12.302 8.879 29.188 1.00 97.31 138 PHE A CA 1
ATOM 1067 C C . PHE A 1 138 ? -12.821 8.153 27.946 1.00 97.31 138 PHE A C 1
ATOM 1069 O O . PHE A 1 138 ? -12.123 8.152 26.933 1.00 97.31 138 PHE A O 1
ATOM 1076 N N . ALA A 1 139 ? -14.054 7.637 27.962 1.00 97.00 139 ALA A N 1
ATOM 1077 C CA . ALA A 1 139 ? -14.693 7.071 26.774 1.00 97.00 139 ALA A CA 1
ATOM 1078 C C . ALA A 1 139 ? -14.799 8.100 25.628 1.00 97.00 139 ALA A C 1
ATOM 1080 O O . ALA A 1 139 ? -14.421 7.792 24.495 1.00 97.00 139 ALA A O 1
ATOM 1081 N N . GLU A 1 140 ? -15.215 9.339 25.924 1.00 97.25 140 GLU A N 1
ATOM 1082 C CA . GLU A 1 140 ? -15.248 10.459 24.965 1.00 97.25 140 GLU A CA 1
ATOM 1083 C C . GLU A 1 140 ? -13.868 10.748 24.365 1.00 97.25 140 GLU A C 1
ATOM 1085 O O . GLU A 1 140 ? -13.741 10.940 23.152 1.00 97.25 140 GLU A O 1
ATOM 1090 N N . ARG A 1 141 ? -12.815 10.737 25.191 1.00 96.56 141 ARG A N 1
ATOM 1091 C CA . ARG A 1 141 ? -11.438 10.925 24.713 1.00 96.56 141 ARG A CA 1
ATOM 1092 C C . ARG A 1 141 ? -11.001 9.811 23.771 1.00 96.56 141 ARG A C 1
ATOM 1094 O O . ARG A 1 141 ? -10.480 10.126 22.705 1.00 96.56 141 ARG A O 1
ATOM 1101 N N . ARG A 1 142 ? -11.245 8.539 24.115 1.00 97.00 142 ARG A N 1
ATOM 1102 C CA . ARG A 1 142 ? -10.908 7.400 23.237 1.00 97.00 142 ARG A CA 1
ATOM 1103 C C . ARG A 1 142 ? -11.609 7.515 21.886 1.00 97.00 142 ARG A C 1
ATOM 1105 O O . ARG A 1 142 ? -10.997 7.294 20.844 1.00 97.00 142 ARG A O 1
ATOM 1112 N N . LEU A 1 143 ? -12.876 7.926 21.893 1.00 96.12 143 LEU A N 1
ATOM 1113 C CA . LEU A 1 143 ? -13.646 8.113 20.670 1.00 96.12 143 LEU A CA 1
ATOM 1114 C C . LEU A 1 143 ? -13.123 9.284 19.819 1.00 96.12 143 LEU A C 1
ATOM 1116 O O . LEU A 1 143 ? -13.058 9.182 18.594 1.00 96.12 143 LEU A O 1
ATOM 1120 N N . SER A 1 144 ? -12.696 10.377 20.457 1.00 95.75 144 SER A N 1
ATOM 1121 C CA . SER A 1 144 ? -12.037 11.504 19.784 1.00 95.75 144 SER A CA 1
ATOM 1122 C C . SER A 1 144 ? -10.689 11.106 19.167 1.00 95.75 144 SER A C 1
ATOM 1124 O O . SER A 1 144 ? -10.384 11.479 18.034 1.00 95.75 144 SER A O 1
ATOM 1126 N N . GLU A 1 145 ? -9.905 10.283 19.866 1.00 94.62 145 GLU A N 1
ATOM 1127 C CA . GLU A 1 145 ? -8.637 9.741 19.366 1.00 94.62 145 GLU A CA 1
ATOM 1128 C C . GLU A 1 145 ? -8.849 8.822 18.157 1.00 94.62 145 GLU A C 1
ATOM 1130 O O . GLU A 1 145 ? -8.171 8.993 17.143 1.00 94.62 145 GLU A O 1
ATOM 1135 N N . LEU A 1 146 ? -9.846 7.928 18.205 1.00 93.25 146 LEU A N 1
ATOM 1136 C CA . LEU A 1 146 ? -10.259 7.132 17.044 1.00 93.25 146 LEU A CA 1
ATOM 1137 C C . LEU A 1 146 ? -10.668 8.028 15.870 1.00 93.25 146 LEU A C 1
ATOM 1139 O O . LEU A 1 146 ? -10.230 7.817 14.741 1.00 93.25 146 LEU A O 1
ATOM 1143 N N . ASN A 1 147 ? -11.467 9.066 16.122 1.00 93.50 147 ASN A N 1
ATOM 1144 C CA . ASN A 1 147 ? -11.872 10.010 15.084 1.00 93.50 147 ASN A CA 1
ATOM 1145 C C . ASN A 1 147 ? -10.679 10.759 14.467 1.00 93.50 147 ASN A C 1
ATOM 1147 O O . ASN A 1 147 ? -10.657 10.987 13.256 1.00 93.50 147 ASN A O 1
ATOM 1151 N N . SER A 1 148 ? -9.676 11.107 15.275 1.00 91.69 148 SER A N 1
ATOM 1152 C CA . SER A 1 148 ? -8.428 11.720 14.812 1.00 91.69 148 SER A CA 1
ATOM 1153 C C . SER A 1 148 ? -7.644 10.776 13.896 1.00 91.69 148 SER A C 1
ATOM 1155 O O . SER A 1 148 ? -7.270 11.182 12.796 1.00 91.69 148 SER A O 1
ATOM 1157 N N . LEU A 1 149 ? -7.489 9.499 14.275 1.00 89.06 149 LEU A N 1
ATOM 1158 C CA . LEU A 1 149 ? -6.833 8.483 13.436 1.00 89.06 149 LEU A CA 1
ATOM 1159 C C . LEU A 1 149 ? -7.533 8.317 12.081 1.00 89.06 149 LEU A C 1
ATOM 1161 O O . LEU A 1 149 ? -6.886 8.304 11.034 1.00 89.06 149 LEU A O 1
ATOM 1165 N N . VAL A 1 150 ? -8.867 8.255 12.094 1.00 85.62 150 VAL A N 1
ATOM 1166 C CA . VAL A 1 150 ? -9.684 8.137 10.877 1.00 85.62 150 VAL A CA 1
ATOM 1167 C C . VAL A 1 150 ? -9.544 9.371 9.991 1.00 85.62 150 VAL A C 1
ATOM 1169 O O . VAL A 1 150 ? -9.414 9.244 8.776 1.00 85.62 150 VAL A O 1
ATOM 1172 N N . SER A 1 151 ? -9.539 10.563 10.589 1.00 84.69 151 SER A N 1
ATOM 1173 C CA . SER A 1 151 ? -9.444 11.828 9.852 1.00 84.69 151 SER A CA 1
ATOM 1174 C C . SER A 1 151 ? -8.054 12.040 9.243 1.00 84.69 151 SER A C 1
ATOM 1176 O O . SER A 1 151 ? -7.951 12.555 8.134 1.00 84.69 151 SER A O 1
ATOM 1178 N N . LYS A 1 152 ? -6.993 11.583 9.922 1.00 84.44 152 LYS A N 1
ATOM 1179 C CA . LYS A 1 152 ? -5.609 11.615 9.421 1.00 84.44 152 LYS A CA 1
ATOM 1180 C C . LYS A 1 152 ? -5.275 10.490 8.435 1.00 84.44 152 LYS A C 1
ATOM 1182 O O . LYS A 1 152 ? -4.194 10.500 7.863 1.00 84.44 152 LYS A O 1
ATOM 1187 N N . LYS A 1 153 ? -6.181 9.523 8.228 1.00 78.38 153 LYS A N 1
ATOM 1188 C CA . LYS A 1 153 ? -5.945 8.292 7.446 1.00 78.38 153 LYS A CA 1
ATOM 1189 C C . LYS A 1 153 ? -4.770 7.437 7.965 1.00 78.38 153 LYS A C 1
ATOM 1191 O O . LYS A 1 153 ? -4.269 6.579 7.247 1.00 78.38 153 LYS A O 1
ATOM 1196 N N . GLU A 1 154 ? -4.370 7.607 9.225 1.00 77.19 154 GLU A N 1
ATOM 1197 C CA . GLU A 1 154 ? -3.297 6.845 9.885 1.00 77.19 154 GLU A CA 1
ATOM 1198 C C . GLU A 1 154 ? -3.867 5.598 10.585 1.00 77.19 154 GLU A C 1
ATOM 1200 O O . GLU A 1 154 ? -3.718 5.407 11.793 1.00 77.19 154 GLU A O 1
ATOM 1205 N N . ILE A 1 155 ? -4.594 4.754 9.850 1.00 72.94 155 ILE A N 1
ATOM 1206 C CA . ILE A 1 155 ? -5.295 3.612 10.449 1.00 72.94 155 ILE A CA 1
ATOM 1207 C C . ILE A 1 155 ? -4.317 2.450 10.655 1.00 72.94 155 ILE A C 1
ATOM 1209 O O . ILE A 1 155 ? -4.071 1.659 9.748 1.00 72.94 155 ILE A O 1
ATOM 1213 N N . LYS A 1 156 ? -3.788 2.320 11.874 1.00 78.56 156 LYS A N 1
ATOM 1214 C CA . LYS A 1 156 ? -3.159 1.079 12.350 1.00 78.56 156 LYS A CA 1
ATOM 1215 C C . LYS A 1 156 ? -4.222 0.215 13.028 1.00 78.56 156 LYS A C 1
ATOM 1217 O O . LYS A 1 156 ? -4.787 0.625 14.043 1.00 78.56 156 LYS A O 1
ATOM 1222 N N . THR A 1 157 ? -4.492 -0.971 12.480 1.00 74.19 157 THR A N 1
ATOM 1223 C CA . THR A 1 157 ? -5.562 -1.873 12.947 1.00 74.19 157 THR A CA 1
ATOM 1224 C C . THR A 1 157 ? -5.470 -2.164 14.445 1.00 74.19 157 THR A C 1
ATOM 1226 O O . THR A 1 157 ? -6.457 -2.000 15.158 1.00 74.19 157 THR A O 1
ATOM 1229 N N . ASP A 1 158 ? -4.277 -2.486 14.947 1.00 74.00 158 ASP A N 1
ATOM 1230 C CA . ASP A 1 158 ? -4.072 -2.835 16.360 1.00 74.00 158 ASP A CA 1
ATOM 1231 C C . ASP A 1 158 ? -4.414 -1.677 17.308 1.00 74.00 158 ASP A C 1
ATOM 1233 O O . ASP A 1 158 ? -5.001 -1.875 18.373 1.00 74.00 158 ASP A O 1
ATOM 1237 N N . GLN A 1 159 ? -4.099 -0.442 16.905 1.00 81.38 159 GLN A N 1
ATOM 1238 C CA . GLN A 1 159 ? -4.411 0.750 17.695 1.00 81.38 159 GLN A CA 1
ATOM 1239 C C . GLN A 1 159 ? -5.911 1.025 17.727 1.00 81.38 159 GLN A C 1
ATOM 1241 O O . GLN A 1 159 ? -6.452 1.349 18.781 1.00 81.38 159 GLN A O 1
ATOM 1246 N N . VAL A 1 160 ? -6.588 0.868 16.588 1.00 82.38 160 VAL A N 1
ATOM 1247 C CA . VAL A 1 160 ? -8.045 1.006 16.503 1.00 82.38 160 VAL A CA 1
ATOM 1248 C C . VAL A 1 160 ? -8.741 0.008 17.424 1.00 82.38 160 VAL A C 1
ATOM 1250 O O . VAL A 1 160 ? -9.623 0.401 18.185 1.00 82.38 160 VAL A O 1
ATOM 1253 N N . VAL A 1 161 ? -8.327 -1.261 17.383 1.00 78.69 161 VAL A N 1
ATOM 1254 C CA . VAL A 1 161 ? -8.893 -2.319 18.232 1.00 78.69 161 VAL A CA 1
ATOM 1255 C C . VAL A 1 161 ? -8.662 -2.000 19.710 1.00 78.69 161 VAL A C 1
ATOM 1257 O O . VAL A 1 161 ? -9.598 -2.065 20.506 1.00 78.69 161 VAL A O 1
ATOM 1260 N N . CYS A 1 162 ? -7.447 -1.581 20.075 1.00 83.69 162 CYS A N 1
ATOM 1261 C CA . CYS A 1 162 ? -7.111 -1.227 21.453 1.00 83.69 162 CYS A CA 1
ATOM 1262 C C . CYS A 1 162 ? -7.947 -0.043 21.973 1.00 83.69 162 CYS A C 1
ATOM 1264 O O . CYS A 1 162 ? -8.533 -0.131 23.051 1.00 83.69 162 CYS A O 1
ATOM 1266 N N . LEU A 1 163 ? -8.066 1.038 21.196 1.00 89.81 163 LEU A N 1
ATOM 1267 C CA . LEU A 1 163 ? -8.853 2.220 21.564 1.00 89.81 163 LEU A CA 1
ATOM 1268 C C . LEU A 1 163 ? -10.355 1.930 21.667 1.00 89.81 163 LEU A C 1
ATOM 1270 O O . LEU A 1 163 ? -11.019 2.449 22.566 1.00 89.81 163 LEU A O 1
ATOM 1274 N N . ALA A 1 164 ? -10.895 1.113 20.757 1.00 87.19 164 ALA A N 1
ATOM 1275 C CA . ALA A 1 164 ? -12.298 0.711 20.784 1.00 87.19 164 ALA A CA 1
ATOM 1276 C C . ALA A 1 164 ? -12.615 -0.111 22.043 1.00 87.19 164 ALA A C 1
ATOM 1278 O O . ALA A 1 164 ? -13.575 0.204 22.746 1.00 87.19 164 ALA A O 1
ATOM 1279 N N . ALA A 1 165 ? -11.757 -1.079 22.381 1.00 87.12 165 ALA A N 1
ATOM 1280 C CA . ALA A 1 165 ? -11.890 -1.877 23.598 1.00 87.12 165 ALA A CA 1
ATOM 1281 C C . ALA A 1 165 ? -11.785 -1.020 24.876 1.00 87.12 165 ALA A C 1
ATOM 1283 O O . ALA A 1 165 ? -12.525 -1.228 25.837 1.00 87.12 165 ALA A O 1
ATOM 1284 N N . GLU A 1 166 ? -10.896 -0.021 24.902 1.00 92.56 166 GLU A N 1
ATOM 1285 C CA . GLU A 1 166 ? -10.799 0.920 26.027 1.00 92.56 166 GLU A CA 1
ATOM 1286 C C . GLU A 1 166 ? -12.055 1.791 26.168 1.00 92.56 166 GLU A C 1
ATOM 1288 O O . GLU A 1 166 ? -12.528 2.004 27.286 1.00 92.56 166 GLU A O 1
ATOM 1293 N N . CYS A 1 167 ? -12.615 2.274 25.053 1.00 94.19 167 CYS A N 1
ATOM 1294 C CA . CYS A 1 167 ? -13.870 3.026 25.047 1.00 94.19 167 CYS A CA 1
ATOM 1295 C C . CYS A 1 167 ? -15.006 2.196 25.669 1.00 94.19 167 CYS A C 1
ATOM 1297 O O . CYS A 1 167 ? -15.658 2.657 26.607 1.00 94.19 167 CYS A O 1
ATOM 1299 N N . GLU A 1 168 ? -15.159 0.942 25.234 1.00 91.00 168 GLU A N 1
ATOM 1300 C CA . GLU A 1 168 ? -16.166 0.008 25.755 1.00 91.00 168 GLU A CA 1
ATOM 1301 C C . GLU A 1 168 ? -15.979 -0.277 27.243 1.00 91.00 168 GLU A C 1
ATOM 1303 O O . GLU A 1 168 ? -16.933 -0.209 28.019 1.00 91.00 168 GLU A O 1
ATOM 1308 N N . ARG A 1 169 ? -14.738 -0.505 27.684 1.00 94.00 169 ARG A N 1
ATOM 1309 C CA . ARG A 1 169 ? -14.432 -0.733 29.100 1.00 94.00 169 ARG A CA 1
ATOM 1310 C C . ARG A 1 169 ? -14.859 0.446 29.979 1.00 94.00 169 ARG A C 1
ATOM 1312 O O . ARG A 1 169 ? -15.397 0.246 31.074 1.00 94.00 169 ARG A O 1
ATOM 1319 N N . TYR A 1 170 ? -14.626 1.678 29.527 1.00 96.50 170 TYR A N 1
ATOM 1320 C CA . TYR A 1 170 ? -15.054 2.869 30.257 1.00 96.50 170 TYR A CA 1
ATOM 1321 C C . TYR A 1 170 ? -16.577 3.049 30.241 1.00 96.50 170 TYR A C 1
ATOM 1323 O O . TYR A 1 170 ? -17.147 3.397 31.276 1.00 96.50 170 TYR A O 1
ATOM 1331 N N . GLN A 1 171 ? -17.249 2.744 29.126 1.00 95.06 171 GLN A N 1
ATOM 1332 C CA . GLN A 1 171 ? -18.716 2.748 29.048 1.00 95.06 171 GLN A CA 1
ATOM 1333 C C . GLN A 1 171 ? -19.337 1.719 30.006 1.00 95.06 171 GLN A C 1
ATOM 1335 O O . GLN A 1 171 ? -20.223 2.065 30.783 1.00 95.06 171 GLN A O 1
ATOM 1340 N N . GLN A 1 172 ? -18.822 0.487 30.039 1.00 94.00 172 GLN A N 1
ATOM 1341 C CA . GLN A 1 172 ? -19.265 -0.561 30.970 1.00 94.00 172 GLN A CA 1
ATOM 1342 C C . GLN A 1 172 ? -19.054 -0.158 32.440 1.00 94.00 172 GLN A C 1
ATOM 1344 O O . GLN A 1 172 ? -19.919 -0.375 33.295 1.00 94.00 172 GLN A O 1
ATOM 1349 N N . THR A 1 173 ? -17.924 0.489 32.742 1.00 95.25 173 THR A N 1
ATOM 1350 C CA . THR A 1 173 ? -17.648 1.012 34.090 1.00 95.25 173 THR A CA 1
ATOM 1351 C C . THR A 1 173 ? -18.637 2.118 34.471 1.00 95.25 173 THR A C 1
ATOM 1353 O O . THR A 1 173 ? -19.151 2.121 35.587 1.00 95.25 173 THR A O 1
ATOM 1356 N N . ALA A 1 174 ? -18.955 3.036 33.554 1.00 96.19 174 ALA A N 1
ATOM 1357 C CA . ALA A 1 174 ? -19.938 4.088 33.803 1.00 96.19 174 ALA A CA 1
ATOM 1358 C C . ALA A 1 174 ? -21.355 3.516 33.991 1.00 96.19 174 ALA A C 1
ATOM 1360 O O . ALA A 1 174 ? -22.023 3.857 34.966 1.00 96.19 174 ALA A O 1
ATOM 1361 N N . ASN A 1 175 ? -21.776 2.597 33.117 1.00 95.25 175 ASN A N 1
ATOM 1362 C CA . ASN A 1 175 ? -23.086 1.947 33.173 1.00 95.25 175 ASN A CA 1
ATOM 1363 C C . ASN A 1 175 ? -23.296 1.182 34.484 1.00 95.25 175 ASN A C 1
ATOM 1365 O O . ASN A 1 175 ? -24.343 1.324 35.112 1.00 95.25 175 ASN A O 1
ATOM 1369 N N . SER A 1 176 ? -22.301 0.416 34.942 1.00 95.75 176 SER A N 1
ATOM 1370 C CA . SER A 1 176 ? -22.418 -0.316 36.213 1.00 95.75 176 SER A CA 1
ATOM 1371 C C . SER A 1 176 ? -22.594 0.626 37.412 1.00 95.75 176 SER A C 1
ATOM 1373 O O . SER A 1 176 ? -23.467 0.397 38.248 1.00 95.75 176 SER A O 1
ATOM 1375 N N . LEU A 1 177 ? -21.855 1.740 37.453 1.00 95.75 177 LEU A N 1
ATOM 1376 C CA . LEU A 1 177 ? -21.981 2.746 38.513 1.00 95.75 177 LEU A CA 1
ATOM 1377 C C . LEU A 1 177 ? -23.315 3.508 38.463 1.00 95.75 177 LEU A C 1
ATOM 1379 O O . LEU A 1 177 ? -23.866 3.835 39.518 1.00 95.75 177 LEU A O 1
ATOM 1383 N N . ILE A 1 178 ? -23.846 3.784 37.266 1.00 94.31 178 ILE A N 1
ATOM 1384 C CA . ILE A 1 178 ? -25.173 4.394 37.075 1.00 94.31 178 ILE A CA 1
ATOM 1385 C C . ILE A 1 178 ? -26.266 3.456 37.594 1.00 94.31 178 ILE A C 1
ATOM 1387 O O . ILE A 1 178 ? -27.140 3.897 38.342 1.00 94.31 178 ILE A O 1
ATOM 1391 N N . LEU A 1 179 ? -26.191 2.163 37.258 1.00 94.12 179 LEU A N 1
ATOM 1392 C CA . LEU A 1 179 ? -27.141 1.151 37.724 1.00 94.12 179 LEU A CA 1
ATOM 1393 C C . LEU A 1 179 ? -27.119 0.993 39.250 1.00 94.12 179 LEU A C 1
ATOM 1395 O O . LEU A 1 179 ? -28.175 0.886 39.868 1.00 94.12 179 LEU A O 1
ATOM 1399 N N . GLU A 1 180 ? -25.941 1.040 39.870 1.00 94.88 180 GLU A N 1
ATOM 1400 C CA . GLU A 1 180 ? -25.801 0.966 41.329 1.00 94.88 180 GLU A CA 1
ATOM 1401 C C . GLU A 1 180 ? -26.387 2.204 42.043 1.00 94.88 180 GLU A C 1
ATOM 1403 O O . GLU A 1 180 ? -26.871 2.110 43.170 1.00 94.88 180 GLU A O 1
ATOM 1408 N N . ASN A 1 181 ? -26.394 3.372 41.388 1.00 94.06 181 ASN A N 1
ATOM 1409 C CA . ASN A 1 181 ? -26.734 4.660 42.006 1.00 94.06 181 ASN A CA 1
ATOM 1410 C C . ASN A 1 181 ? -27.937 5.367 41.350 1.00 94.06 181 ASN A C 1
ATOM 1412 O O . ASN A 1 181 ? -28.009 6.599 41.365 1.00 94.06 181 ASN A O 1
ATOM 1416 N N . GLN A 1 182 ? -28.909 4.616 40.822 1.00 90.50 182 GLN A N 1
ATOM 1417 C CA . GLN A 1 182 ? -30.067 5.149 40.074 1.00 90.50 182 GLN A CA 1
ATOM 1418 C C . GLN A 1 182 ? -30.880 6.231 40.809 1.00 90.50 182 GLN A C 1
ATOM 1420 O O . GLN A 1 182 ? -31.532 7.053 40.174 1.00 90.50 182 GLN A O 1
ATOM 1425 N N . LYS A 1 183 ? -30.842 6.266 42.148 1.00 90.88 183 LYS A N 1
ATOM 1426 C CA . LYS A 1 183 ? -31.559 7.274 42.953 1.00 90.88 183 LYS A CA 1
ATOM 1427 C C . LYS A 1 183 ? -30.955 8.682 42.858 1.00 90.88 183 LYS A C 1
ATOM 1429 O O . LYS A 1 183 ? -31.586 9.640 43.294 1.00 90.88 183 LYS A O 1
ATOM 1434 N N . ASN A 1 184 ? -29.739 8.826 42.331 1.00 91.62 184 ASN A N 1
ATOM 1435 C CA . ASN A 1 184 ? -29.085 10.120 42.173 1.00 91.62 184 ASN A CA 1
ATOM 1436 C C . ASN A 1 184 ? -29.509 10.762 40.845 1.00 91.62 184 ASN A C 1
ATOM 1438 O O . ASN A 1 184 ? -29.152 10.273 39.776 1.00 91.62 184 ASN A O 1
ATOM 1442 N N . SER A 1 185 ? -30.220 11.889 40.907 1.00 89.75 185 SER A N 1
ATOM 1443 C CA . SER A 1 185 ? -30.712 12.613 39.725 1.00 89.75 185 SER A CA 1
ATOM 1444 C C . SER A 1 185 ? -29.606 13.024 38.746 1.00 89.75 185 SER A C 1
ATOM 1446 O O . SER A 1 185 ? -29.855 13.126 37.546 1.00 89.75 185 SER A O 1
ATOM 1448 N N . ASN A 1 186 ? -28.367 13.200 39.216 1.00 92.75 186 ASN A N 1
ATOM 1449 C CA . ASN A 1 186 ? -27.239 13.511 38.340 1.00 92.75 186 ASN A CA 1
ATOM 1450 C C . ASN A 1 186 ? -26.836 12.326 37.443 1.00 92.75 186 ASN A C 1
ATOM 1452 O O . ASN A 1 186 ? -26.268 12.547 36.375 1.00 92.75 186 ASN A O 1
ATOM 1456 N N . MET A 1 187 ? -27.157 11.081 37.823 1.00 91.94 187 MET A N 1
ATOM 1457 C CA . MET A 1 187 ? -26.871 9.900 36.997 1.00 91.94 187 MET A CA 1
ATOM 1458 C C . MET A 1 187 ? -27.697 9.877 35.708 1.00 91.94 187 MET A C 1
ATOM 1460 O O . MET A 1 187 ? -27.199 9.401 34.694 1.00 91.94 187 MET A O 1
ATOM 1464 N N . ALA A 1 188 ? -28.896 10.471 35.701 1.00 91.56 188 ALA A N 1
ATOM 1465 C CA . ALA A 1 188 ? -29.707 10.588 34.487 1.00 91.56 188 ALA A CA 1
ATOM 1466 C C . ALA A 1 188 ? -28.994 11.404 33.392 1.00 91.56 188 ALA A C 1
ATOM 1468 O O . ALA A 1 188 ? -29.059 11.058 32.218 1.00 91.56 188 ALA A O 1
ATOM 1469 N N . ARG A 1 189 ? -28.242 12.449 33.774 1.00 94.81 189 ARG A N 1
ATOM 1470 C CA . ARG A 1 189 ? -27.441 13.238 32.820 1.00 94.81 189 ARG A CA 1
ATOM 1471 C C . ARG A 1 189 ? -26.279 12.433 32.238 1.00 94.81 189 ARG A C 1
ATOM 1473 O O . ARG A 1 189 ? -25.933 12.616 31.074 1.00 94.81 189 ARG A O 1
ATOM 1480 N N . LEU A 1 190 ? -25.658 11.571 33.046 1.00 95.12 190 LEU A N 1
ATOM 1481 C CA . LEU A 1 190 ? -24.590 10.689 32.571 1.00 95.12 190 LEU A CA 1
ATOM 1482 C C . LEU A 1 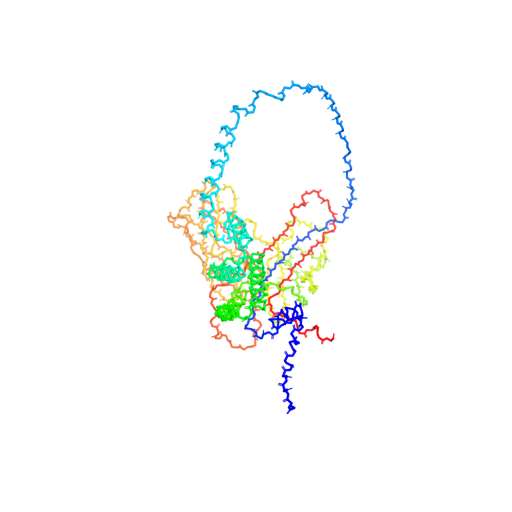190 ? -25.136 9.615 31.628 1.00 95.12 190 LEU A C 1
ATOM 1484 O O . LEU A 1 190 ? -24.489 9.337 30.625 1.00 95.12 190 LEU A O 1
ATOM 1488 N N . ASP A 1 191 ? -26.331 9.086 31.894 1.00 93.38 191 ASP A N 1
ATOM 1489 C CA . ASP A 1 191 ? -27.001 8.132 31.004 1.00 93.38 191 ASP A CA 1
ATOM 1490 C C . ASP A 1 191 ? -27.249 8.738 29.612 1.00 93.38 191 ASP A C 1
ATOM 1492 O O . ASP A 1 191 ? -26.868 8.148 28.602 1.00 93.38 191 ASP A O 1
ATOM 1496 N N . THR A 1 192 ? -27.748 9.981 29.542 1.00 95.56 192 THR A N 1
ATOM 1497 C CA . THR A 1 192 ? -27.889 10.705 28.264 1.00 95.56 192 THR A CA 1
ATOM 1498 C C . THR A 1 192 ? -26.551 10.860 27.534 1.00 95.56 192 THR A C 1
ATOM 1500 O O . THR A 1 192 ? -26.471 10.596 26.337 1.00 95.56 192 THR A O 1
ATOM 1503 N N . ARG A 1 193 ? -25.466 11.215 28.240 1.00 96.69 193 ARG A N 1
ATOM 1504 C CA . ARG A 1 193 ? -24.127 11.320 27.624 1.00 96.69 193 ARG A CA 1
ATOM 1505 C C . ARG A 1 193 ? -23.613 9.982 27.091 1.00 96.69 193 ARG A C 1
ATOM 1507 O O . ARG A 1 193 ? -22.922 9.962 26.075 1.00 96.69 193 ARG A O 1
ATOM 1514 N N . ILE A 1 194 ? -23.938 8.867 27.745 1.00 95.19 194 ILE A N 1
ATOM 1515 C CA . ILE A 1 194 ? -23.582 7.529 27.254 1.00 95.19 194 ILE A CA 1
ATOM 1516 C C . ILE A 1 194 ? -24.364 7.192 25.980 1.00 95.19 194 ILE A C 1
ATOM 1518 O O . ILE A 1 194 ? -23.779 6.661 25.039 1.00 95.19 194 ILE A O 1
ATOM 1522 N N . GLN A 1 195 ? -25.644 7.559 25.902 1.00 94.50 195 GLN A N 1
ATOM 1523 C CA . GLN A 1 195 ? -26.436 7.388 24.680 1.00 94.50 195 GLN A CA 1
ATOM 1524 C C . GLN A 1 195 ? -25.868 8.217 23.513 1.00 94.50 195 GLN A C 1
ATOM 1526 O O . GLN A 1 195 ? -25.689 7.691 22.414 1.00 94.50 195 GLN A O 1
ATOM 1531 N N . GLU A 1 196 ? -25.481 9.475 23.756 1.00 94.69 196 GLU A N 1
ATOM 1532 C CA . GLU A 1 196 ? -24.795 10.305 22.751 1.00 94.69 196 GLU A CA 1
ATOM 1533 C C . GLU A 1 196 ? -23.450 9.705 22.308 1.00 94.69 196 GLU A C 1
ATOM 1535 O O . GLU A 1 196 ? -23.055 9.814 21.144 1.00 94.69 196 GLU A O 1
ATOM 1540 N N . LEU A 1 197 ? -22.714 9.085 23.235 1.00 94.44 197 LEU A N 1
ATOM 1541 C CA . LEU A 1 197 ? -21.468 8.384 22.932 1.00 94.44 197 LEU A CA 1
ATOM 1542 C C . LEU A 1 197 ? -21.695 7.188 22.008 1.00 94.44 197 LEU A C 1
ATOM 1544 O O . LEU A 1 197 ? -20.931 7.021 21.058 1.00 94.44 197 LEU A O 1
ATOM 1548 N N . GLU A 1 198 ? -22.735 6.389 22.248 1.00 92.94 198 GLU A N 1
ATOM 1549 C CA . GLU A 1 198 ? -23.101 5.267 21.376 1.00 92.94 198 GLU A CA 1
ATOM 1550 C C . GLU A 1 198 ? -23.477 5.738 19.969 1.00 92.94 198 GLU A C 1
ATOM 1552 O O . GLU A 1 198 ? -23.036 5.162 18.969 1.00 92.94 198 GLU A O 1
ATOM 1557 N N . GLU A 1 199 ? -24.211 6.846 19.860 1.00 92.94 199 GLU A N 1
ATOM 1558 C CA . GLU A 1 199 ? -24.525 7.444 18.564 1.00 92.94 199 GLU A CA 1
ATOM 1559 C C . GLU A 1 199 ? -23.251 7.910 17.835 1.00 92.94 199 GLU A C 1
ATOM 1561 O O . GLU A 1 199 ? -23.027 7.573 16.664 1.00 92.94 199 GLU A O 1
ATOM 1566 N N . LYS A 1 200 ? -22.359 8.629 18.532 1.00 93.00 200 LYS A N 1
ATOM 1567 C CA . LYS A 1 200 ? -21.065 9.066 17.978 1.00 93.00 200 LYS A CA 1
ATOM 1568 C C . LYS A 1 200 ? -20.196 7.872 17.571 1.00 93.00 200 LYS A C 1
ATOM 1570 O O . LYS A 1 200 ? -19.568 7.922 16.511 1.00 93.00 200 LYS A O 1
ATOM 1575 N N . LYS A 1 201 ? -20.188 6.791 18.356 1.00 91.75 201 LYS A N 1
ATOM 1576 C CA . LYS A 1 201 ? -19.485 5.533 18.060 1.00 91.75 201 LYS A CA 1
ATOM 1577 C C . LYS A 1 201 ? -20.042 4.870 16.805 1.00 91.75 201 LYS A C 1
ATOM 1579 O O . LYS A 1 201 ? -19.268 4.514 15.917 1.00 91.75 201 LYS A O 1
ATOM 1584 N N . SER A 1 202 ? -21.364 4.780 16.673 1.00 85.31 202 SER A N 1
ATOM 1585 C CA . SER A 1 202 ? -22.038 4.254 15.479 1.00 85.31 202 SER A CA 1
ATOM 1586 C C . SER A 1 202 ? -21.702 5.068 14.222 1.00 85.31 202 SER A C 1
ATOM 1588 O O . SER A 1 202 ? -21.328 4.508 13.187 1.00 85.31 202 SER A O 1
ATOM 1590 N N . ASN A 1 203 ? -21.734 6.399 14.314 1.00 85.31 203 ASN A N 1
ATOM 1591 C CA . ASN A 1 203 ? -21.377 7.287 13.206 1.00 85.31 203 ASN A CA 1
ATOM 1592 C C . ASN A 1 203 ? -19.892 7.191 12.832 1.00 85.31 203 ASN A C 1
ATOM 1594 O O . ASN A 1 203 ? -19.549 7.135 11.646 1.00 85.31 203 ASN A O 1
ATOM 1598 N N . LEU A 1 204 ? -19.003 7.115 13.825 1.00 85.50 204 LEU A N 1
ATOM 1599 C CA . LEU A 1 204 ? -17.579 6.917 13.583 1.00 85.50 204 LEU A CA 1
ATOM 1600 C C . LEU A 1 204 ? -17.317 5.563 12.927 1.00 85.50 204 LEU A C 1
ATOM 1602 O O . LEU A 1 204 ? -16.591 5.506 11.942 1.00 85.50 204 LEU A O 1
ATOM 1606 N N . LYS A 1 205 ? -17.972 4.497 13.389 1.00 81.00 205 LYS A N 1
ATOM 1607 C CA . LYS A 1 205 ? -17.898 3.171 12.778 1.00 81.00 205 LYS A CA 1
ATOM 1608 C C . LYS A 1 205 ? -18.319 3.206 11.311 1.00 81.00 205 LYS A C 1
ATOM 1610 O O . LYS A 1 205 ? -17.578 2.716 10.467 1.00 81.00 205 LYS A O 1
ATOM 1615 N N . LYS A 1 206 ? -19.441 3.852 10.966 1.00 77.81 206 LYS A N 1
ATOM 1616 C CA . LYS A 1 206 ? -19.856 4.030 9.558 1.00 77.81 206 LYS A CA 1
ATOM 1617 C C . LYS A 1 206 ? -18.753 4.693 8.725 1.00 77.81 206 LYS A C 1
ATOM 1619 O O . LYS A 1 206 ? -18.432 4.196 7.646 1.00 77.81 206 LYS A O 1
ATOM 1624 N N . ARG A 1 207 ? -18.130 5.758 9.246 1.00 77.62 207 ARG A N 1
ATOM 1625 C CA . ARG A 1 207 ? -17.004 6.454 8.596 1.00 77.62 207 ARG A CA 1
ATOM 1626 C C . ARG A 1 207 ? -15.763 5.572 8.484 1.00 77.62 207 ARG A C 1
ATOM 1628 O O . ARG A 1 207 ? -15.140 5.557 7.431 1.00 77.62 207 ARG A O 1
ATOM 1635 N N . MET A 1 208 ? -15.435 4.802 9.517 1.00 74.94 208 MET A N 1
ATOM 1636 C CA . MET A 1 208 ? -14.326 3.848 9.507 1.00 74.94 208 MET A CA 1
ATOM 1637 C C . MET A 1 208 ? -14.509 2.785 8.438 1.00 74.94 208 MET A C 1
ATOM 1639 O O . MET A 1 208 ? -13.571 2.529 7.701 1.00 74.94 208 MET A O 1
ATOM 1643 N N . VAL A 1 209 ? -15.710 2.220 8.289 1.00 67.06 209 VAL A N 1
ATOM 1644 C CA . VAL A 1 209 ? -15.986 1.248 7.220 1.00 67.06 209 VAL A CA 1
ATOM 1645 C C . VAL A 1 209 ? -15.884 1.918 5.844 1.00 67.06 209 VAL A C 1
ATOM 1647 O O . VAL A 1 209 ? -15.426 1.298 4.894 1.00 67.06 209 VAL A O 1
ATOM 1650 N N . THR A 1 210 ? -16.261 3.192 5.700 1.00 65.81 210 THR A N 1
ATOM 1651 C CA . THR A 1 210 ? -16.044 3.941 4.447 1.00 65.81 210 THR A CA 1
ATOM 1652 C C . THR A 1 210 ? -14.554 4.166 4.154 1.00 65.81 210 THR A C 1
ATOM 1654 O O . THR A 1 210 ? -14.119 3.953 3.025 1.00 65.81 210 THR A O 1
ATOM 1657 N N . VAL A 1 211 ? -13.748 4.528 5.159 1.00 62.44 211 VAL A N 1
ATOM 1658 C CA . VAL A 1 211 ? -12.299 4.752 4.997 1.00 62.44 211 VAL A CA 1
ATOM 1659 C C . VAL A 1 211 ? -11.532 3.433 4.808 1.00 62.44 211 VAL A C 1
ATOM 1661 O O . VAL A 1 211 ? -10.674 3.354 3.936 1.00 62.44 211 VAL A O 1
ATOM 1664 N N . ALA A 1 212 ? -11.872 2.375 5.544 1.00 57.62 212 ALA A N 1
ATOM 1665 C CA . ALA A 1 212 ? -11.306 1.031 5.384 1.00 57.62 212 ALA A CA 1
ATOM 1666 C C . ALA A 1 212 ? -11.765 0.363 4.075 1.00 57.62 212 ALA A C 1
ATOM 1668 O O . ALA A 1 212 ? -10.986 -0.311 3.405 1.00 57.62 212 ALA A O 1
ATOM 1669 N N . GLY A 1 213 ? -13.004 0.621 3.642 1.00 46.38 213 GLY A N 1
ATOM 1670 C CA . GLY A 1 213 ? -13.488 0.242 2.313 1.00 46.38 213 GLY A CA 1
ATOM 1671 C C . GLY A 1 213 ? -12.649 0.880 1.203 1.00 46.38 213 GLY A C 1
ATOM 1672 O O . GLY A 1 213 ? -12.279 0.210 0.240 1.00 46.38 213 GLY A O 1
ATOM 1673 N N . ALA A 1 214 ? -12.229 2.136 1.384 1.00 46.69 214 ALA A N 1
ATOM 1674 C CA . ALA A 1 214 ? -11.258 2.775 0.502 1.00 46.69 214 ALA A CA 1
ATOM 1675 C C . ALA A 1 214 ? -9.836 2.178 0.652 1.00 46.69 214 ALA A C 1
ATOM 1677 O O . ALA A 1 214 ? -9.157 1.968 -0.359 1.00 46.69 214 ALA A O 1
ATOM 1678 N N . ALA A 1 215 ? -9.417 1.780 1.860 1.00 39.22 215 ALA A N 1
ATOM 1679 C CA . ALA A 1 215 ? -8.070 1.294 2.187 1.00 39.22 215 ALA A CA 1
ATOM 1680 C C . ALA A 1 215 ? -8.027 -0.093 2.889 1.00 39.22 215 ALA A C 1
ATOM 1682 O O . ALA A 1 215 ? -7.872 -0.189 4.098 1.00 39.22 215 ALA A O 1
ATOM 1683 N N . GLY A 1 216 ? -8.078 -1.165 2.093 1.00 42.50 216 GLY A N 1
ATOM 1684 C CA . GLY A 1 216 ? -7.339 -2.420 2.286 1.00 42.50 216 GLY A CA 1
ATOM 1685 C C . GLY A 1 216 ? -7.713 -3.362 3.437 1.00 42.50 216 GLY A C 1
ATOM 1686 O O . GLY A 1 216 ? -6.982 -3.442 4.416 1.00 42.50 216 GLY A O 1
ATOM 1687 N N . ILE A 1 217 ? -8.686 -4.246 3.210 1.00 38.69 217 ILE A N 1
ATOM 1688 C CA . ILE A 1 217 ? -8.526 -5.663 3.575 1.00 38.69 217 ILE A CA 1
ATOM 1689 C C . ILE A 1 217 ? -8.542 -6.421 2.248 1.00 38.69 217 ILE A C 1
ATOM 1691 O O . ILE A 1 217 ? -9.495 -6.299 1.482 1.00 38.69 217 ILE A O 1
ATOM 1695 N N . LEU A 1 218 ? -7.427 -7.070 1.915 1.00 47.28 218 LEU A N 1
ATOM 1696 C CA . LEU A 1 218 ? -7.327 -7.946 0.749 1.00 47.28 218 LEU A CA 1
ATOM 1697 C C . LEU A 1 218 ? -7.724 -9.340 1.225 1.00 47.28 218 LEU A C 1
ATOM 1699 O O . LEU A 1 218 ? -7.032 -9.892 2.085 1.00 47.28 218 LEU A O 1
ATOM 1703 N N . GLU A 1 219 ? -8.824 -9.873 0.712 1.00 49.12 219 GLU A N 1
ATOM 1704 C CA . GLU A 1 219 ? -9.212 -11.255 0.968 1.00 49.12 219 GLU A CA 1
ATOM 1705 C C . GLU A 1 219 ? -8.350 -12.197 0.104 1.00 49.12 219 GLU A C 1
ATOM 1707 O O . GLU A 1 219 ? -7.798 -11.806 -0.926 1.00 49.12 219 GLU A O 1
ATOM 1712 N N . PRO A 1 220 ? -8.114 -13.438 0.534 1.00 57.44 220 PRO A N 1
ATOM 1713 C CA . PRO A 1 220 ? -7.576 -14.474 -0.339 1.00 57.44 220 PRO A CA 1
ATOM 1714 C C . PRO A 1 220 ? -8.379 -14.599 -1.642 1.00 57.44 220 PRO A C 1
ATOM 1716 O O . PRO A 1 220 ? -9.599 -14.713 -1.599 1.00 57.44 220 PRO A O 1
ATOM 1719 N N . ALA A 1 221 ? -7.708 -14.606 -2.798 1.00 69.00 221 ALA A N 1
ATOM 1720 C CA . ALA A 1 221 ? -8.362 -14.777 -4.098 1.00 69.00 221 ALA A CA 1
ATOM 1721 C C . ALA A 1 221 ? -8.682 -16.244 -4.381 1.00 69.00 221 ALA A C 1
ATOM 1723 O O . ALA A 1 221 ? -8.196 -16.778 -5.374 1.00 69.00 221 ALA A O 1
ATOM 1724 N N . ALA A 1 222 ? -9.396 -16.939 -3.501 1.00 78.88 222 ALA A N 1
ATOM 1725 C CA . ALA A 1 222 ? -9.683 -18.353 -3.712 1.00 78.88 222 ALA A CA 1
ATOM 1726 C C . ALA A 1 222 ? -10.426 -18.568 -5.040 1.00 78.88 222 ALA A C 1
ATOM 1728 O O . ALA A 1 222 ? -11.360 -17.835 -5.359 1.00 78.88 222 ALA A O 1
ATOM 1729 N N . GLY A 1 223 ? -10.002 -19.552 -5.837 1.00 82.69 223 GLY A N 1
ATOM 1730 C CA . GLY A 1 223 ? -10.657 -19.844 -7.116 1.00 82.69 223 GLY A CA 1
ATOM 1731 C C . GLY A 1 223 ? -10.198 -18.995 -8.311 1.00 82.69 223 GLY A C 1
ATOM 1732 O O . GLY A 1 223 ? -10.668 -19.224 -9.427 1.00 82.69 223 GLY A O 1
ATOM 1733 N N . ALA A 1 224 ? -9.266 -18.054 -8.133 1.00 84.88 224 ALA A N 1
ATOM 1734 C CA . ALA A 1 224 ? -8.679 -17.308 -9.244 1.00 84.88 224 ALA A CA 1
ATOM 1735 C C . ALA A 1 224 ? -7.879 -18.236 -10.165 1.00 84.88 224 ALA A C 1
ATOM 1737 O O . ALA A 1 224 ? -7.032 -19.014 -9.719 1.00 84.88 224 ALA A O 1
ATOM 1738 N N . ARG A 1 225 ? -8.123 -18.131 -11.474 1.00 88.12 225 ARG A N 1
ATOM 1739 C CA . ARG A 1 225 ? -7.356 -18.859 -12.486 1.00 88.12 225 ARG A CA 1
ATOM 1740 C C . ARG A 1 225 ? -6.032 -18.142 -12.696 1.00 88.12 225 ARG A C 1
ATOM 1742 O O . ARG A 1 225 ? -6.013 -16.966 -13.038 1.00 88.12 225 ARG A O 1
ATOM 1749 N N . VAL A 1 226 ? -4.927 -18.849 -12.504 1.00 90.88 226 VAL A N 1
ATOM 1750 C CA . VAL A 1 226 ? -3.573 -18.322 -12.692 1.00 90.88 226 VAL A CA 1
ATOM 1751 C C . VAL A 1 226 ? -2.920 -19.071 -13.840 1.00 90.88 226 VAL A C 1
ATOM 1753 O O . VAL A 1 226 ? -2.955 -20.298 -13.887 1.00 90.88 226 VAL A O 1
ATOM 1756 N N . CYS A 1 227 ? -2.312 -18.343 -14.767 1.00 92.88 227 CYS A N 1
ATOM 1757 C CA . CYS A 1 227 ? -1.497 -18.885 -15.843 1.00 92.88 227 CYS A CA 1
ATOM 1758 C C . CYS A 1 227 ? -0.149 -18.171 -15.846 1.00 92.88 227 CYS A C 1
ATOM 1760 O O . CYS A 1 227 ? -0.071 -16.985 -16.145 1.00 92.88 227 CYS A O 1
ATOM 1762 N N . VAL A 1 228 ? 0.908 -18.890 -15.494 1.00 91.19 228 VAL A N 1
ATOM 1763 C CA . VAL A 1 228 ? 2.284 -18.404 -15.558 1.00 91.19 228 VAL A CA 1
ATOM 1764 C C . VAL A 1 228 ? 2.860 -18.771 -16.913 1.00 91.19 228 VAL A C 1
ATOM 1766 O O . VAL A 1 228 ? 2.823 -19.938 -17.299 1.00 91.19 228 VAL A O 1
ATOM 1769 N N . SER A 1 229 ? 3.402 -17.796 -17.629 1.00 90.88 229 SER A N 1
ATOM 1770 C CA . SER A 1 229 ? 4.046 -17.992 -18.926 1.00 90.88 229 SER A CA 1
ATOM 1771 C C . SER A 1 229 ? 5.371 -17.244 -18.981 1.00 90.88 229 SER A C 1
ATOM 1773 O O . SER A 1 229 ? 5.562 -16.245 -18.287 1.00 90.88 229 SER A O 1
ATOM 1775 N N . ASP A 1 230 ? 6.269 -17.698 -19.843 1.00 88.50 230 ASP A N 1
ATOM 1776 C CA . ASP A 1 230 ? 7.460 -16.938 -20.201 1.00 88.50 230 ASP A CA 1
ATOM 1777 C C . ASP A 1 230 ? 7.128 -15.936 -21.317 1.00 88.50 230 ASP A C 1
ATOM 1779 O O . ASP A 1 230 ? 6.693 -16.327 -22.396 1.00 88.50 230 ASP A O 1
ATOM 1783 N N . ALA A 1 231 ? 7.323 -14.640 -21.063 1.00 81.19 231 ALA A N 1
ATOM 1784 C CA . ALA A 1 231 ? 7.072 -13.587 -22.045 1.00 81.19 231 ALA A CA 1
ATOM 1785 C C . ALA A 1 231 ? 8.102 -13.567 -23.190 1.00 81.19 231 ALA A C 1
ATOM 1787 O O . ALA A 1 231 ? 7.844 -12.954 -24.229 1.00 81.19 231 ALA A O 1
ATOM 1788 N N . SER A 1 232 ? 9.267 -14.195 -22.991 1.00 79.19 232 SER A N 1
ATOM 1789 C CA . SER A 1 232 ? 10.348 -14.262 -23.979 1.00 79.19 232 SER A CA 1
ATOM 1790 C C . SER A 1 232 ? 10.264 -15.471 -24.913 1.00 79.19 232 SER A C 1
ATOM 1792 O O . SER A 1 232 ? 11.014 -15.527 -25.885 1.00 79.19 232 SER A O 1
ATOM 1794 N N . ASP A 1 233 ? 9.368 -16.424 -24.627 1.00 79.00 233 ASP A N 1
ATOM 1795 C CA . ASP A 1 233 ? 9.263 -17.725 -25.306 1.00 79.00 233 ASP A CA 1
ATOM 1796 C C . ASP A 1 233 ? 10.579 -18.548 -25.320 1.00 79.00 233 ASP A C 1
ATOM 1798 O O . ASP A 1 233 ? 10.694 -19.530 -26.058 1.00 79.00 233 ASP A O 1
ATOM 1802 N N . ALA A 1 234 ? 11.579 -18.176 -24.514 1.00 82.56 234 ALA A N 1
ATOM 1803 C CA . ALA A 1 234 ? 12.906 -18.792 -24.491 1.00 82.56 234 ALA A CA 1
ATOM 1804 C C . ALA A 1 234 ? 13.010 -19.939 -23.471 1.00 82.56 234 ALA A C 1
ATOM 1806 O O . ALA A 1 234 ? 13.798 -20.873 -23.640 1.00 82.56 234 ALA A O 1
ATOM 1807 N N . LEU A 1 235 ? 12.213 -19.878 -22.409 1.00 81.50 235 LEU A N 1
ATOM 1808 C CA . LEU A 1 235 ? 12.213 -20.786 -21.280 1.00 81.50 235 LEU A CA 1
ATOM 1809 C C . LEU A 1 235 ? 11.079 -21.806 -21.418 1.00 81.50 235 LEU A C 1
ATOM 1811 O O . LEU A 1 235 ? 9.899 -21.474 -21.520 1.00 81.50 235 LEU A O 1
ATOM 1815 N N . SER A 1 236 ? 11.433 -23.089 -21.355 1.00 81.25 236 SER A N 1
ATOM 1816 C CA . SER A 1 236 ? 10.446 -24.161 -21.255 1.00 81.25 236 SER A CA 1
ATOM 1817 C C . SER A 1 236 ? 10.093 -24.416 -19.789 1.00 81.25 236 SER A C 1
ATOM 1819 O O . SER A 1 236 ? 10.927 -24.879 -19.009 1.00 81.25 236 SER A O 1
ATOM 1821 N N . LEU A 1 237 ? 8.842 -24.156 -19.407 1.00 81.12 237 LEU A N 1
ATOM 1822 C CA . LEU A 1 237 ? 8.327 -24.397 -18.063 1.00 81.12 237 LEU A CA 1
ATOM 1823 C C . LEU A 1 237 ? 7.953 -25.882 -17.908 1.00 81.12 237 LEU A C 1
ATOM 1825 O O . LEU A 1 237 ? 6.825 -26.291 -18.176 1.00 81.12 237 LEU A O 1
ATOM 1829 N N . ASN A 1 238 ? 8.918 -26.718 -17.508 1.00 82.81 238 ASN A N 1
ATOM 1830 C CA . ASN A 1 238 ? 8.772 -28.184 -17.420 1.00 82.81 238 ASN A CA 1
ATOM 1831 C C . ASN A 1 238 ? 8.330 -28.862 -18.735 1.00 82.81 238 ASN A C 1
ATOM 1833 O O . ASN A 1 238 ? 7.563 -29.824 -18.708 1.00 82.81 238 ASN A O 1
ATOM 1837 N N . GLY A 1 239 ? 8.792 -28.375 -19.888 1.00 82.38 239 GLY A N 1
ATOM 1838 C CA . GLY A 1 239 ? 8.368 -28.895 -21.194 1.00 82.38 239 GLY A CA 1
ATOM 1839 C C . GLY A 1 239 ? 7.120 -28.212 -21.766 1.00 82.38 239 GLY A C 1
ATOM 1840 O O . GLY A 1 239 ? 6.759 -28.489 -22.907 1.00 82.38 239 GLY A O 1
ATOM 1841 N N . ALA A 1 240 ? 6.481 -27.304 -21.020 1.00 84.25 240 ALA A N 1
ATOM 1842 C CA . ALA A 1 240 ? 5.339 -26.510 -21.470 1.00 84.25 240 ALA A CA 1
ATOM 1843 C C . ALA A 1 240 ? 5.715 -25.029 -21.658 1.00 84.25 240 ALA A C 1
ATOM 1845 O O . ALA A 1 240 ? 6.691 -24.546 -21.092 1.00 84.25 240 ALA A O 1
ATOM 1846 N N . ARG A 1 241 ? 4.930 -24.286 -22.449 1.00 86.31 241 ARG A N 1
ATOM 1847 C CA . ARG A 1 241 ? 5.081 -22.819 -22.592 1.00 86.31 241 ARG A CA 1
ATOM 1848 C C . ARG A 1 241 ? 4.461 -22.039 -21.431 1.00 86.31 241 ARG A C 1
ATOM 1850 O O . ARG A 1 241 ? 4.834 -20.901 -21.167 1.00 86.31 241 ARG A O 1
ATOM 1857 N N . SER A 1 242 ? 3.503 -22.654 -20.746 1.00 91.44 242 SER A N 1
ATOM 1858 C CA . SER A 1 242 ? 2.782 -22.058 -19.631 1.00 91.44 242 SER A CA 1
ATOM 1859 C C . SER A 1 242 ? 2.403 -23.116 -18.601 1.00 91.44 242 SER A C 1
ATOM 1861 O O . SER A 1 242 ? 2.197 -24.282 -18.940 1.00 91.44 242 SER A O 1
ATOM 1863 N N . ILE A 1 243 ? 2.276 -22.696 -17.348 1.00 91.75 243 ILE A N 1
ATOM 1864 C CA . ILE A 1 243 ? 1.755 -23.501 -16.246 1.00 91.75 243 ILE A CA 1
ATOM 1865 C C . ILE A 1 243 ? 0.493 -22.811 -15.746 1.00 91.75 243 ILE A C 1
ATOM 1867 O O . ILE A 1 243 ? 0.534 -21.643 -15.370 1.00 91.75 243 ILE A O 1
ATOM 1871 N N . SER A 1 244 ? -0.623 -23.531 -15.726 1.00 94.00 244 SER A N 1
ATOM 1872 C CA . SER A 1 244 ? -1.906 -22.986 -15.290 1.00 94.00 244 SER A CA 1
ATOM 1873 C C . SER A 1 244 ? -2.469 -23.759 -14.107 1.00 94.00 244 SER A C 1
ATOM 1875 O O . SER A 1 244 ? -2.210 -24.950 -13.945 1.00 94.00 244 SER A O 1
ATOM 1877 N N . GLY A 1 245 ? -3.281 -23.085 -13.305 1.00 93.50 245 GLY A N 1
ATOM 1878 C CA . GLY A 1 245 ? -4.099 -23.711 -12.281 1.00 93.50 245 GLY A CA 1
ATOM 1879 C C . GLY A 1 245 ? -4.962 -22.693 -11.562 1.00 93.50 245 GLY A C 1
ATOM 1880 O O . GLY A 1 245 ? -5.299 -21.646 -12.115 1.00 93.50 245 GLY A O 1
ATOM 1881 N N . VAL A 1 246 ? -5.360 -23.035 -10.344 1.00 90.44 246 VAL A N 1
ATOM 1882 C CA . VAL A 1 246 ? -6.291 -22.247 -9.541 1.00 90.44 246 VAL A CA 1
ATOM 1883 C C . VAL A 1 246 ? -5.686 -22.028 -8.163 1.00 90.44 246 VAL A C 1
ATOM 1885 O O . VAL A 1 246 ? -4.972 -22.888 -7.648 1.00 90.44 246 VAL A O 1
ATOM 1888 N N . THR A 1 247 ? -5.932 -20.860 -7.593 1.00 85.00 247 THR A N 1
ATOM 1889 C CA . THR A 1 247 ? -5.505 -20.501 -6.241 1.00 85.00 247 THR A CA 1
ATOM 1890 C C . THR A 1 247 ? -6.328 -21.218 -5.171 1.00 85.00 247 THR A C 1
ATOM 1892 O O . THR A 1 247 ? -7.538 -21.410 -5.316 1.00 85.00 247 THR A O 1
ATOM 1895 N N . ASP A 1 248 ? -5.671 -21.600 -4.077 1.00 83.75 248 ASP A N 1
ATOM 1896 C CA . ASP A 1 248 ? -6.300 -22.229 -2.915 1.00 83.75 248 ASP A CA 1
ATOM 1897 C C . ASP A 1 248 ? -7.107 -21.234 -2.052 1.00 83.75 248 ASP A C 1
ATOM 1899 O O . ASP A 1 248 ? -7.234 -20.053 -2.379 1.00 83.75 248 ASP A O 1
ATOM 1903 N N . SER A 1 249 ? -7.651 -21.698 -0.923 1.00 77.44 249 SER A N 1
ATOM 1904 C CA . SER A 1 249 ? -8.423 -20.876 0.024 1.00 77.44 249 SER A CA 1
ATOM 1905 C C . SER A 1 249 ? -7.626 -19.731 0.662 1.00 77.44 249 SER A C 1
ATOM 1907 O O . SER A 1 249 ? -8.217 -18.790 1.184 1.00 77.44 249 SER A O 1
ATOM 1909 N N . GLU A 1 250 ? -6.294 -19.796 0.638 1.00 75.06 250 GLU A N 1
ATOM 1910 C CA . GLU A 1 250 ? -5.395 -18.718 1.063 1.00 75.06 250 GLU A CA 1
ATOM 1911 C C . GLU A 1 250 ? -4.953 -17.833 -0.113 1.00 75.06 250 GLU A C 1
ATOM 1913 O O . GLU A 1 250 ? -4.177 -16.886 0.060 1.00 75.06 250 GLU A O 1
ATOM 1918 N N . GLY A 1 251 ? -5.491 -18.102 -1.305 1.00 77.12 251 GLY A N 1
ATOM 1919 C CA . GLY A 1 251 ? -5.173 -17.403 -2.530 1.00 77.12 251 GLY A CA 1
ATOM 1920 C C . GLY A 1 251 ? -3.842 -17.846 -3.132 1.00 77.12 251 GLY A C 1
ATOM 1921 O O . GLY A 1 251 ? -3.301 -17.145 -3.976 1.00 77.12 251 GLY A O 1
ATOM 1922 N N . LYS A 1 252 ? -3.255 -18.968 -2.711 1.00 81.94 252 LYS A N 1
ATOM 1923 C CA . LYS A 1 252 ? -1.946 -19.415 -3.194 1.00 81.94 252 LYS A CA 1
ATOM 1924 C C . LYS A 1 252 ? -2.079 -20.340 -4.397 1.00 81.94 252 LYS A C 1
ATOM 1926 O O . LYS A 1 252 ? -2.865 -21.278 -4.404 1.00 81.94 252 LYS A O 1
ATOM 1931 N N . PHE A 1 253 ? -1.250 -20.108 -5.402 1.00 85.06 253 PHE A N 1
ATOM 1932 C CA . PHE A 1 253 ? -1.015 -20.983 -6.536 1.00 85.06 253 PHE A CA 1
ATOM 1933 C C . PHE A 1 253 ? 0.432 -21.486 -6.479 1.00 85.06 253 PHE A C 1
ATOM 1935 O O . PHE A 1 253 ? 1.379 -20.711 -6.612 1.00 85.06 253 PHE A O 1
ATOM 1942 N N . LEU A 1 254 ? 0.610 -22.784 -6.231 1.00 84.12 254 LEU A N 1
ATOM 1943 C CA . LEU A 1 254 ? 1.921 -23.417 -6.096 1.00 84.12 254 LEU A CA 1
ATOM 1944 C C . LEU A 1 254 ? 2.276 -24.173 -7.377 1.00 84.12 254 LEU A C 1
ATOM 1946 O O . LEU A 1 254 ? 1.509 -25.020 -7.831 1.00 84.12 254 LEU A O 1
ATOM 1950 N N . PHE A 1 255 ? 3.473 -23.942 -7.908 1.00 83.19 255 PHE A N 1
ATOM 1951 C CA . PHE A 1 255 ? 4.019 -24.747 -8.997 1.00 83.19 255 PHE A CA 1
ATOM 1952 C C . PHE A 1 255 ? 5.499 -25.060 -8.765 1.00 83.19 255 PHE A C 1
ATOM 1954 O O . PHE A 1 255 ? 6.180 -24.437 -7.954 1.00 83.19 255 PHE A O 1
ATOM 1961 N N . THR A 1 256 ? 6.003 -26.096 -9.431 1.00 80.06 256 THR A N 1
ATOM 1962 C CA . THR A 1 256 ? 7.409 -26.513 -9.316 1.00 80.06 256 THR A CA 1
ATOM 1963 C C . THR A 1 256 ? 8.124 -26.234 -10.619 1.00 80.06 256 THR A C 1
ATOM 1965 O O . THR A 1 256 ? 7.554 -26.463 -11.682 1.00 80.06 256 THR A O 1
ATOM 1968 N N . PHE A 1 257 ? 9.374 -25.797 -10.537 1.00 76.50 257 PHE A N 1
ATOM 1969 C CA . PHE A 1 257 ? 10.221 -25.553 -11.689 1.00 76.50 257 PHE A CA 1
ATOM 1970 C C . PHE A 1 257 ? 11.488 -26.404 -11.614 1.00 76.50 257 PHE A C 1
ATOM 1972 O O . PHE A 1 257 ? 12.239 -26.352 -10.634 1.00 76.50 257 PHE A O 1
ATOM 1979 N N . LYS A 1 258 ? 11.726 -27.230 -12.638 1.00 80.00 258 LYS A N 1
ATOM 1980 C CA . LYS A 1 258 ? 12.966 -28.008 -12.740 1.00 80.00 258 LYS A CA 1
ATOM 1981 C C . LYS A 1 258 ? 14.085 -27.122 -13.281 1.00 80.00 258 LYS A C 1
ATOM 1983 O O . LYS A 1 258 ? 13.903 -26.470 -14.299 1.00 80.00 258 LYS A O 1
ATOM 1988 N N . ASN A 1 259 ? 15.249 -27.163 -12.633 1.00 80.19 259 ASN A N 1
ATOM 1989 C CA . ASN A 1 259 ? 16.461 -26.445 -13.051 1.00 80.19 259 ASN A CA 1
ATOM 1990 C C . ASN A 1 259 ? 16.320 -24.912 -13.103 1.00 80.19 259 ASN A C 1
ATOM 1992 O O . ASN A 1 259 ? 17.001 -24.277 -13.901 1.00 80.19 259 ASN A O 1
ATOM 1996 N N . PHE A 1 260 ? 15.461 -24.329 -12.261 1.00 76.56 260 PHE A N 1
ATOM 1997 C CA . PHE A 1 260 ? 15.278 -22.879 -12.204 1.00 76.56 260 PHE A CA 1
ATOM 1998 C C . PHE A 1 260 ? 16.561 -22.178 -11.771 1.00 76.56 260 PHE A C 1
ATOM 2000 O O . PHE A 1 260 ? 17.138 -22.507 -10.731 1.00 76.56 260 PHE A O 1
ATOM 2007 N N . ARG A 1 261 ? 16.989 -21.192 -12.552 1.00 79.06 261 ARG A N 1
ATOM 2008 C CA . ARG A 1 261 ? 18.050 -20.256 -12.188 1.00 79.06 261 ARG A CA 1
ATOM 2009 C C . ARG A 1 261 ? 17.421 -18.910 -11.828 1.00 79.06 261 ARG A C 1
ATOM 2011 O O . ARG A 1 261 ? 16.403 -18.551 -12.408 1.00 79.06 261 ARG A O 1
ATOM 2018 N N . PRO A 1 262 ? 18.036 -18.109 -10.943 1.00 69.25 262 PRO A N 1
ATOM 2019 C CA . PRO A 1 262 ? 17.504 -16.792 -10.584 1.00 69.25 262 PRO A CA 1
ATOM 2020 C C . PRO A 1 262 ? 17.188 -15.872 -11.783 1.00 69.25 262 PRO A C 1
ATOM 2022 O O . PRO A 1 262 ? 16.223 -15.117 -11.732 1.00 69.25 262 PRO A O 1
ATOM 2025 N N . GLY A 1 263 ? 17.953 -15.962 -12.880 1.00 75.44 263 GLY A N 1
ATOM 2026 C CA . GLY A 1 263 ? 17.693 -15.205 -14.115 1.00 75.44 263 GLY A CA 1
ATOM 2027 C C . GLY A 1 263 ? 16.476 -15.684 -14.918 1.00 75.44 263 GLY A C 1
ATOM 2028 O O . GLY A 1 263 ? 15.888 -14.900 -15.655 1.00 75.44 263 GLY A O 1
ATOM 2029 N N . ASP A 1 264 ? 16.044 -16.932 -14.727 1.00 79.81 264 ASP A N 1
ATOM 2030 C CA . ASP A 1 264 ? 14.898 -17.520 -15.434 1.00 79.81 264 ASP A CA 1
ATOM 2031 C C . ASP A 1 264 ? 13.561 -16.958 -14.928 1.00 79.81 264 ASP A C 1
ATOM 2033 O O . ASP A 1 264 ? 12.534 -17.100 -15.585 1.00 79.81 264 ASP A O 1
ATOM 2037 N N . ALA A 1 265 ? 13.565 -16.306 -13.762 1.00 78.31 265 ALA A N 1
ATOM 2038 C CA . ALA A 1 265 ? 12.415 -15.599 -13.210 1.00 78.31 265 ALA A CA 1
ATOM 2039 C C . ALA A 1 265 ? 12.090 -14.318 -13.992 1.00 78.31 265 ALA A C 1
ATOM 2041 O O . ALA A 1 265 ? 10.946 -13.863 -14.022 1.00 78.31 265 ALA A O 1
ATOM 2042 N N . GLU A 1 266 ? 13.118 -13.711 -14.588 1.00 79.94 266 GLU A N 1
ATOM 2043 C CA . GLU A 1 266 ? 13.069 -12.367 -15.142 1.00 79.94 266 GLU A CA 1
ATOM 2044 C C . GLU A 1 266 ? 12.040 -12.203 -16.272 1.00 79.94 266 GLU A C 1
ATOM 2046 O O . GLU A 1 266 ? 11.330 -11.197 -16.251 1.00 79.94 266 GLU A O 1
ATOM 2051 N N . PRO A 1 267 ? 11.885 -13.135 -17.225 1.00 83.38 267 PRO A N 1
ATOM 2052 C CA . PRO A 1 267 ? 10.897 -12.980 -18.283 1.00 83.38 267 PRO A CA 1
ATOM 2053 C C . PRO A 1 267 ? 9.516 -13.555 -17.915 1.00 83.38 267 PRO A C 1
ATOM 2055 O O . PRO A 1 267 ? 8.599 -13.504 -18.735 1.00 83.38 267 PRO A O 1
ATOM 2058 N N . LEU A 1 268 ? 9.326 -14.090 -16.702 1.00 86.75 268 LEU A N 1
ATOM 2059 C CA . LEU A 1 268 ? 8.047 -14.683 -16.319 1.00 86.75 268 LEU A CA 1
ATOM 2060 C C . LEU A 1 268 ? 6.968 -13.631 -16.042 1.00 86.75 268 LEU A C 1
ATOM 2062 O O . LEU A 1 268 ? 7.169 -12.636 -15.337 1.00 86.75 268 LEU A O 1
ATOM 2066 N N . GLN A 1 269 ? 5.770 -13.933 -16.531 1.00 90.06 269 GLN A N 1
ATOM 2067 C CA . GLN A 1 269 ? 4.546 -13.187 -16.284 1.00 90.06 269 GLN A CA 1
ATOM 2068 C C . GLN A 1 269 ? 3.440 -14.120 -15.793 1.00 90.06 269 GLN A C 1
ATOM 2070 O O . GLN A 1 269 ? 3.436 -15.310 -16.108 1.00 90.06 269 GLN A O 1
ATOM 2075 N N . ALA A 1 270 ? 2.485 -13.581 -15.040 1.00 89.75 270 ALA A N 1
ATOM 2076 C CA . ALA A 1 270 ? 1.276 -14.297 -14.658 1.00 89.75 270 ALA A CA 1
ATOM 2077 C C . ALA A 1 270 ? 0.035 -13.586 -15.194 1.00 89.75 270 ALA A C 1
ATOM 2079 O O . ALA A 1 270 ? -0.165 -12.403 -14.939 1.00 89.75 270 ALA A O 1
ATOM 2080 N N . ALA A 1 271 ? -0.806 -14.326 -15.910 1.00 90.06 271 ALA A N 1
ATOM 2081 C CA . ALA A 1 271 ? -2.180 -13.956 -16.192 1.00 90.06 271 ALA A CA 1
ATOM 2082 C C . ALA A 1 271 ? -3.069 -14.459 -15.054 1.00 90.06 271 ALA A C 1
ATOM 2084 O O . ALA A 1 271 ? -3.103 -15.659 -14.780 1.00 90.06 271 ALA A O 1
ATOM 2085 N N . ILE A 1 272 ? -3.778 -13.556 -14.393 1.00 88.25 272 ILE A N 1
ATOM 2086 C CA . ILE A 1 272 ? -4.686 -13.865 -13.296 1.00 88.25 272 ILE A CA 1
ATOM 2087 C C . ILE A 1 272 ? -6.088 -13.481 -13.743 1.00 88.25 272 ILE A C 1
ATOM 2089 O O . ILE A 1 272 ? -6.344 -12.327 -14.078 1.00 88.25 272 ILE A O 1
ATOM 2093 N N . GLU A 1 273 ? -6.990 -14.453 -13.771 1.00 86.94 273 GLU A N 1
ATOM 2094 C CA . GLU A 1 273 ? -8.383 -14.258 -14.140 1.00 86.94 273 GLU A CA 1
ATOM 2095 C C . GLU A 1 273 ? -9.297 -14.555 -12.953 1.00 86.94 273 GLU A C 1
ATOM 2097 O O . GLU A 1 273 ? -9.284 -15.653 -12.390 1.00 86.94 273 GLU A O 1
ATOM 2102 N N . LEU A 1 274 ? -10.120 -13.573 -12.598 1.00 82.38 274 LEU A N 1
ATOM 2103 C CA . LEU A 1 274 ? -11.124 -13.693 -11.551 1.00 82.38 274 LEU A CA 1
ATOM 2104 C C . LEU A 1 274 ? -12.337 -12.843 -11.921 1.00 82.38 274 LEU A C 1
ATOM 2106 O O . LEU A 1 274 ? -12.196 -11.689 -12.323 1.00 82.38 274 LEU A O 1
ATOM 2110 N N . ASP A 1 275 ? -13.528 -13.436 -11.850 1.00 79.25 275 ASP A N 1
ATOM 2111 C CA . ASP A 1 275 ? -14.797 -12.773 -12.181 1.00 79.25 275 ASP A CA 1
ATOM 2112 C C . ASP A 1 275 ? -14.815 -12.068 -13.550 1.00 79.25 275 ASP A C 1
ATOM 2114 O O . ASP A 1 275 ? -15.357 -10.973 -13.710 1.00 79.25 275 ASP A O 1
ATOM 2118 N N . GLY A 1 276 ? -14.192 -12.689 -14.558 1.00 77.06 276 GLY A N 1
ATOM 2119 C CA . GLY A 1 276 ? -14.123 -12.161 -15.925 1.00 77.06 276 GLY A CA 1
ATOM 2120 C C . GLY A 1 276 ? -13.190 -10.958 -16.098 1.00 77.06 276 GLY A C 1
ATOM 2121 O O . GLY A 1 276 ? -13.122 -10.384 -17.185 1.00 77.06 276 GLY A O 1
ATOM 2122 N N . ARG A 1 277 ? -12.459 -10.564 -15.051 1.00 77.25 277 ARG A N 1
ATOM 2123 C CA . ARG A 1 277 ? -11.346 -9.614 -15.135 1.00 77.25 277 ARG A CA 1
ATOM 2124 C C . ARG A 1 277 ? -10.058 -10.392 -15.325 1.00 77.25 277 ARG A C 1
ATOM 2126 O O . ARG A 1 277 ? -9.857 -11.407 -14.665 1.00 77.25 277 ARG A O 1
ATOM 2133 N N . THR A 1 278 ? -9.198 -9.913 -16.215 1.00 83.38 278 THR A N 1
ATOM 2134 C CA . THR A 1 278 ? -7.892 -10.524 -16.468 1.00 83.38 278 THR A CA 1
ATOM 2135 C C . THR A 1 278 ? -6.802 -9.503 -16.221 1.00 83.38 278 THR A C 1
ATOM 2137 O O . THR A 1 278 ? -6.845 -8.393 -16.753 1.00 83.38 278 THR A O 1
ATOM 2140 N N . GLU A 1 279 ? -5.807 -9.899 -15.444 1.00 85.38 279 GLU A N 1
ATOM 2141 C CA . GLU A 1 279 ? -4.642 -9.086 -15.140 1.00 85.38 279 GLU A CA 1
ATOM 2142 C C . GLU A 1 279 ? -3.376 -9.812 -15.540 1.00 85.38 279 GLU A C 1
ATOM 2144 O O . GLU A 1 279 ? -3.175 -10.961 -15.161 1.00 85.38 279 GLU A O 1
ATOM 2149 N N . ILE A 1 280 ? -2.519 -9.141 -16.303 1.00 87.00 280 ILE A N 1
ATOM 2150 C CA . ILE A 1 280 ? -1.180 -9.644 -16.599 1.00 87.00 280 ILE A CA 1
ATOM 2151 C C . ILE A 1 280 ? -0.202 -8.913 -15.700 1.00 87.00 280 ILE A C 1
ATOM 2153 O O . ILE A 1 280 ? -0.103 -7.694 -15.798 1.00 87.00 280 ILE A O 1
ATOM 2157 N N . VAL A 1 281 ? 0.516 -9.645 -14.852 1.00 86.12 281 VAL A N 1
ATOM 2158 C CA . VAL A 1 281 ? 1.413 -9.082 -13.837 1.00 86.12 281 VAL A CA 1
ATOM 2159 C C . VAL A 1 281 ? 2.829 -9.648 -13.969 1.00 86.12 281 VAL A C 1
ATOM 2161 O O . VAL A 1 281 ? 2.989 -10.848 -14.222 1.00 86.12 281 VAL A O 1
ATOM 2164 N N . PRO A 1 282 ? 3.877 -8.819 -13.804 1.00 83.38 282 PRO A N 1
ATOM 2165 C CA . PRO A 1 282 ? 5.254 -9.308 -13.760 1.00 83.38 282 PRO A CA 1
ATOM 2166 C C . PRO A 1 282 ? 5.487 -10.126 -12.494 1.00 83.38 282 PRO A C 1
ATOM 2168 O O . PRO A 1 282 ? 5.061 -9.724 -11.412 1.00 83.38 282 PRO A O 1
ATOM 2171 N N . LEU A 1 283 ? 6.184 -11.259 -12.619 1.00 78.44 283 LEU A N 1
ATOM 2172 C CA . LEU A 1 283 ? 6.527 -12.094 -11.462 1.00 78.44 283 LEU A CA 1
ATOM 2173 C C . LEU A 1 283 ? 7.747 -11.602 -10.690 1.00 78.44 283 LEU A C 1
ATOM 2175 O O . LEU A 1 283 ? 7.895 -11.928 -9.517 1.00 78.44 283 LEU A O 1
ATOM 2179 N N . VAL A 1 284 ? 8.604 -10.812 -11.326 1.00 72.88 284 VAL A N 1
ATOM 2180 C CA . VAL A 1 284 ? 9.753 -10.171 -10.686 1.00 72.88 284 VAL A CA 1
ATOM 2181 C C . VAL A 1 284 ? 9.646 -8.676 -10.954 1.00 72.88 284 VAL A C 1
ATOM 2183 O O . VAL A 1 284 ? 9.441 -8.304 -12.115 1.00 72.88 284 VAL A O 1
ATOM 2186 N N . PRO A 1 285 ? 9.745 -7.811 -9.930 1.00 59.44 285 PRO A N 1
ATOM 2187 C CA . PRO A 1 285 ? 9.847 -6.376 -10.156 1.00 59.44 285 PRO A CA 1
ATOM 2188 C C . PRO A 1 285 ? 11.140 -6.070 -10.927 1.00 59.44 285 PRO A C 1
ATOM 2190 O O . PRO A 1 285 ? 12.113 -6.813 -10.814 1.00 59.44 285 PRO A O 1
ATOM 2193 N N . ALA A 1 286 ? 11.177 -4.981 -11.700 1.00 57.59 286 ALA A N 1
ATOM 2194 C CA . ALA A 1 286 ? 12.429 -4.526 -12.311 1.00 57.59 286 ALA A CA 1
ATOM 2195 C C . ALA A 1 286 ? 13.533 -4.445 -11.234 1.00 57.59 286 ALA A C 1
ATOM 2197 O O . ALA A 1 286 ? 13.266 -4.006 -10.106 1.00 57.59 286 ALA A O 1
ATOM 2198 N N . ARG A 1 287 ? 14.750 -4.918 -11.548 1.00 59.09 287 ARG A N 1
ATOM 2199 C CA . ARG A 1 287 ? 15.878 -4.878 -10.601 1.00 59.09 287 ARG A CA 1
ATOM 2200 C C . ARG A 1 287 ? 16.088 -3.429 -10.162 1.00 59.09 287 ARG A C 1
ATOM 2202 O O . ARG A 1 287 ? 16.358 -2.580 -10.998 1.00 59.09 287 ARG A O 1
ATOM 2209 N N . GLY A 1 288 ? 15.985 -3.153 -8.862 1.00 50.53 288 GLY A N 1
ATOM 2210 C CA . GLY A 1 288 ? 16.225 -1.804 -8.342 1.00 50.53 288 GLY A CA 1
ATOM 2211 C C . GLY A 1 288 ? 15.128 -0.814 -8.726 1.00 50.53 288 GLY A C 1
ATOM 2212 O O . GLY A 1 288 ? 15.399 0.224 -9.316 1.00 50.53 288 GLY A O 1
ATOM 2213 N N . GLN A 1 289 ? 13.886 -1.135 -8.373 1.00 50.34 289 GLN A N 1
ATOM 2214 C CA . GLN A 1 289 ? 12.722 -0.268 -8.529 1.00 50.34 289 GLN A CA 1
ATOM 2215 C C . GLN A 1 289 ? 13.016 1.161 -8.021 1.00 50.34 289 GLN A C 1
ATOM 2217 O O . GLN A 1 289 ? 13.027 1.425 -6.820 1.00 50.34 289 GLN A O 1
ATOM 2222 N N . GLY A 1 290 ? 13.295 2.072 -8.957 1.00 48.75 290 GLY A N 1
ATOM 2223 C CA . GLY A 1 290 ? 13.584 3.482 -8.694 1.00 48.75 290 GLY A CA 1
ATOM 2224 C C . GLY A 1 290 ? 15.059 3.882 -8.556 1.00 48.75 290 GLY A C 1
ATOM 2225 O O . GLY A 1 290 ? 15.290 5.065 -8.321 1.00 48.75 290 GLY A O 1
ATOM 2226 N N . VAL A 1 291 ? 16.030 2.967 -8.690 1.00 52.38 291 VAL A N 1
ATOM 2227 C CA . VAL A 1 291 ? 17.467 3.290 -8.785 1.00 52.38 291 VAL A CA 1
ATOM 2228 C C . VAL A 1 291 ? 18.210 2.153 -9.513 1.00 52.38 291 VAL A C 1
ATOM 2230 O O . VAL A 1 291 ? 18.706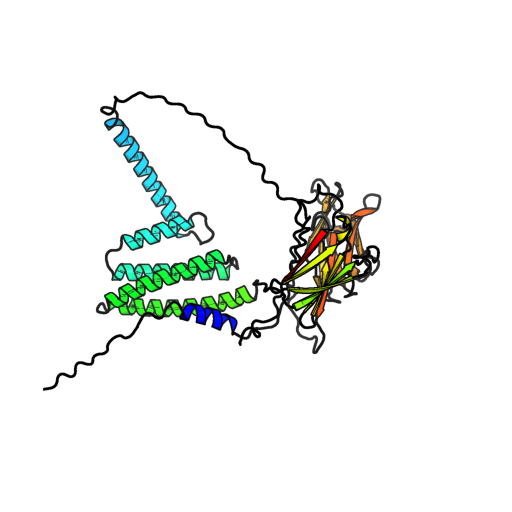 1.224 -8.873 1.00 52.38 291 VAL A O 1
ATOM 2233 N N . THR A 1 292 ? 18.345 2.217 -10.841 1.00 54.09 292 THR A N 1
ATOM 2234 C CA . THR A 1 292 ? 19.303 1.341 -11.543 1.00 54.09 292 THR A CA 1
ATOM 2235 C C . THR A 1 292 ? 20.683 1.980 -11.515 1.00 54.09 292 THR A C 1
ATOM 2237 O O . THR A 1 292 ? 20.854 3.070 -12.049 1.00 54.09 292 THR A O 1
ATOM 2240 N N . LEU A 1 293 ? 21.653 1.329 -10.867 1.00 55.41 293 LEU A N 1
ATOM 2241 C CA . LEU A 1 293 ? 23.037 1.795 -10.770 1.00 55.41 293 LEU A CA 1
ATOM 2242 C C . LEU A 1 293 ? 23.908 1.007 -11.751 1.00 55.41 293 LEU A C 1
ATOM 2244 O O . LEU A 1 293 ? 24.385 -0.072 -11.416 1.00 55.41 293 LEU A O 1
ATOM 2248 N N . ASP A 1 294 ? 24.223 1.594 -12.905 1.00 65.81 294 ASP A N 1
ATOM 2249 C CA . ASP A 1 294 ? 25.425 1.209 -13.676 1.00 65.81 294 ASP A CA 1
ATOM 2250 C C . ASP A 1 294 ? 26.697 1.847 -13.059 1.00 65.81 294 ASP A C 1
ATOM 2252 O O . ASP A 1 294 ? 27.658 2.211 -13.732 1.00 65.81 294 ASP A O 1
ATOM 2256 N N . GLY A 1 295 ? 26.650 2.161 -11.756 1.00 67.00 295 GLY A N 1
ATOM 2257 C CA . GLY A 1 295 ? 27.639 2.960 -11.022 1.00 67.00 295 GLY A CA 1
ATOM 2258 C C . GLY A 1 295 ? 27.734 4.437 -11.441 1.00 67.00 295 GLY A C 1
ATOM 2259 O O . GLY A 1 295 ? 28.125 5.269 -10.629 1.00 67.00 295 GLY A O 1
ATOM 2260 N N . THR A 1 296 ? 27.349 4.785 -12.674 1.00 84.75 296 THR A N 1
ATOM 2261 C CA . THR A 1 296 ? 27.523 6.131 -13.252 1.00 84.75 296 THR A CA 1
ATOM 2262 C C . THR A 1 296 ? 26.264 6.989 -13.170 1.00 84.75 296 THR A C 1
ATOM 2264 O O . THR A 1 296 ? 26.359 8.195 -12.950 1.00 84.75 296 THR A O 1
ATOM 2267 N N . TYR A 1 297 ? 25.091 6.384 -13.338 1.00 89.25 297 TYR A N 1
ATOM 2268 C CA . TYR A 1 297 ? 23.799 7.066 -13.316 1.00 89.25 297 TYR A CA 1
ATOM 2269 C C . TYR A 1 297 ? 22.794 6.258 -12.496 1.00 89.25 297 TYR A C 1
ATOM 2271 O O . TYR A 1 297 ? 22.943 5.046 -12.359 1.00 89.25 297 TYR A O 1
ATOM 2279 N N . ALA A 1 298 ? 21.790 6.952 -11.972 1.00 88.62 298 ALA A N 1
ATOM 2280 C CA . ALA A 1 298 ? 20.628 6.425 -11.283 1.00 88.62 298 ALA A CA 1
ATOM 2281 C C . ALA A 1 298 ? 19.372 7.100 -11.836 1.00 88.62 298 ALA A C 1
ATOM 2283 O O . ALA A 1 298 ? 19.355 8.311 -12.060 1.00 88.62 298 ALA A O 1
ATOM 2284 N N . VAL A 1 299 ? 18.312 6.321 -12.044 1.00 90.19 299 VAL A N 1
ATOM 2285 C CA . VAL A 1 299 ? 17.025 6.823 -12.532 1.00 90.19 299 VAL A CA 1
ATOM 2286 C C . VAL A 1 299 ? 15.890 6.383 -11.619 1.00 90.19 299 VAL A C 1
ATOM 2288 O O . VAL A 1 299 ? 15.770 5.205 -11.287 1.00 90.19 299 VAL A O 1
ATOM 2291 N N . ARG A 1 300 ? 15.048 7.344 -11.233 1.00 89.88 300 ARG A N 1
ATOM 2292 C CA . ARG A 1 300 ? 13.822 7.131 -10.458 1.00 89.88 300 ARG A CA 1
ATOM 2293 C C . ARG A 1 300 ? 12.614 7.530 -11.291 1.00 89.88 300 ARG A C 1
ATOM 2295 O O . ARG A 1 300 ? 12.671 8.553 -11.960 1.00 89.88 300 ARG A O 1
ATOM 2302 N N . LEU A 1 301 ? 11.526 6.770 -11.212 1.00 89.69 301 LEU A N 1
ATOM 2303 C CA . LEU A 1 301 ? 10.271 7.059 -11.912 1.00 89.69 301 LEU A CA 1
ATOM 2304 C C . LEU A 1 301 ? 9.132 7.345 -10.924 1.00 89.69 301 LEU A C 1
ATOM 2306 O O . LEU A 1 301 ? 9.078 6.728 -9.858 1.00 89.69 301 LEU A O 1
ATOM 2310 N N . ASP A 1 302 ? 8.228 8.250 -11.294 1.00 85.69 302 ASP A N 1
ATOM 2311 C CA . ASP A 1 302 ? 6.989 8.570 -10.573 1.00 85.69 302 ASP A CA 1
ATOM 2312 C C . ASP A 1 302 ? 5.822 8.717 -11.576 1.00 85.69 302 ASP A C 1
ATOM 2314 O O . ASP A 1 302 ? 5.932 9.544 -12.480 1.00 85.69 302 ASP A O 1
ATOM 2318 N N . PRO A 1 303 ? 4.732 7.930 -11.486 1.00 86.00 303 PRO A N 1
ATOM 2319 C CA . PRO A 1 303 ? 4.467 6.911 -1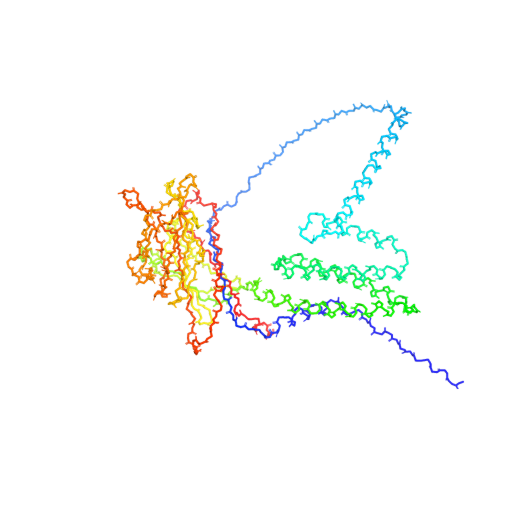0.472 1.00 86.00 303 PRO A CA 1
ATOM 2320 C C . PRO A 1 303 ? 5.374 5.684 -10.616 1.00 86.00 303 PRO A C 1
ATOM 2322 O O . PRO A 1 303 ? 5.842 5.346 -11.697 1.00 86.00 303 PRO A O 1
ATOM 2325 N N . SER A 1 304 ? 5.580 4.954 -9.521 1.00 72.44 304 SER A N 1
ATOM 2326 C CA . SER A 1 304 ? 6.303 3.672 -9.527 1.00 72.44 304 SER A CA 1
ATOM 2327 C C . SER A 1 304 ? 5.412 2.467 -9.868 1.00 72.44 304 SER A C 1
ATOM 2329 O O . SER A 1 304 ? 5.831 1.328 -9.692 1.00 72.44 304 SER A O 1
ATOM 2331 N N . GLY A 1 305 ? 4.166 2.696 -10.300 1.00 68.12 305 GLY A N 1
ATOM 2332 C CA . GLY A 1 305 ? 3.151 1.653 -10.477 1.00 68.12 305 GLY A CA 1
ATOM 2333 C C . GLY A 1 305 ? 3.439 0.662 -11.614 1.00 68.12 305 GLY A C 1
ATOM 2334 O O . GLY A 1 305 ? 4.061 1.010 -12.613 1.00 68.12 305 GLY A O 1
ATOM 2335 N N . PHE A 1 306 ? 2.919 -0.566 -11.476 1.00 72.94 306 PHE A N 1
ATOM 2336 C CA . PHE A 1 306 ? 3.183 -1.706 -12.379 1.00 72.94 306 PHE A CA 1
ATOM 2337 C C . PHE A 1 306 ? 2.016 -2.071 -13.292 1.00 72.94 306 PHE A C 1
ATOM 2339 O O . PHE A 1 306 ? 2.130 -3.025 -14.050 1.00 72.94 306 PHE A O 1
ATOM 2346 N N . MET A 1 307 ? 0.872 -1.395 -13.189 1.00 82.12 307 MET A N 1
ATOM 2347 C CA . MET A 1 307 ? -0.345 -1.763 -13.914 1.00 82.12 307 MET A CA 1
ATOM 2348 C C . MET A 1 307 ? -0.981 -0.526 -14.513 1.00 82.12 307 MET A C 1
ATOM 2350 O O . MET A 1 307 ? -1.252 0.438 -13.802 1.00 82.12 307 MET A O 1
ATOM 2354 N N . ILE A 1 308 ? -1.269 -0.596 -15.805 1.00 88.50 308 ILE A N 1
ATOM 2355 C CA . ILE A 1 308 ? -2.011 0.427 -16.536 1.00 88.50 308 ILE A CA 1
ATOM 2356 C C . ILE A 1 308 ? -3.182 -0.241 -17.257 1.00 88.50 308 ILE A C 1
ATOM 2358 O O . ILE A 1 308 ? -3.095 -1.410 -17.656 1.00 88.50 308 ILE A O 1
ATOM 2362 N N . GLN A 1 309 ? -4.314 0.455 -17.372 1.00 89.25 309 GLN A N 1
ATOM 2363 C CA . GLN A 1 309 ? -5.424 -0.065 -18.168 1.00 89.25 309 GLN A CA 1
ATOM 2364 C C . GLN A 1 309 ? -5.028 -0.080 -19.646 1.00 89.25 309 GLN A C 1
ATOM 2366 O O . GLN A 1 309 ? -4.234 0.741 -20.111 1.00 89.25 309 GLN A O 1
ATOM 2371 N N . LEU A 1 310 ? -5.577 -1.030 -20.401 1.00 90.00 310 LEU A N 1
ATOM 2372 C CA . LEU A 1 310 ? -5.342 -1.081 -21.840 1.00 90.00 310 LEU A CA 1
ATOM 2373 C C . LEU A 1 310 ? -5.802 0.233 -22.497 1.00 90.00 310 LEU A C 1
ATOM 2375 O O . LEU A 1 310 ? -6.907 0.699 -22.230 1.00 90.00 310 LEU A O 1
ATOM 2379 N N . ASN A 1 311 ? -4.966 0.806 -23.364 1.00 91.38 311 ASN A N 1
ATOM 2380 C CA . ASN A 1 311 ? -5.158 2.093 -24.044 1.00 91.38 311 ASN A CA 1
ATOM 2381 C C . ASN A 1 311 ? -5.212 3.335 -23.138 1.00 91.38 311 ASN A C 1
ATOM 2383 O O . ASN A 1 311 ? -5.399 4.439 -23.651 1.00 91.38 311 ASN A O 1
ATOM 2387 N N . GLN A 1 312 ? -5.021 3.189 -21.825 1.00 91.69 312 GLN A N 1
ATOM 2388 C CA . GLN A 1 312 ? -4.870 4.332 -20.935 1.00 91.69 312 GLN A CA 1
ATOM 2389 C C . GLN A 1 312 ? -3.500 4.966 -21.154 1.00 91.69 312 GLN A C 1
ATOM 2391 O O . GLN A 1 312 ? -2.487 4.268 -21.196 1.00 91.69 312 GLN A O 1
ATOM 2396 N N . ASP A 1 313 ? -3.494 6.287 -21.292 1.00 93.69 313 ASP A N 1
ATOM 2397 C CA . ASP A 1 313 ? -2.276 7.077 -21.371 1.00 93.69 313 ASP A CA 1
ATOM 2398 C C . ASP A 1 313 ? -1.864 7.525 -19.968 1.00 93.69 313 ASP A C 1
ATOM 2400 O O . ASP A 1 313 ? -2.675 8.105 -19.240 1.00 93.69 313 ASP A O 1
ATOM 2404 N N . VAL A 1 314 ? -0.634 7.207 -19.571 1.00 93.19 314 VAL A N 1
ATOM 2405 C CA . VAL A 1 314 ? -0.110 7.515 -18.236 1.00 93.19 314 VAL A CA 1
ATOM 2406 C C . VAL A 1 314 ? 1.206 8.263 -18.371 1.00 93.19 314 VAL A C 1
ATOM 2408 O O . VAL A 1 314 ? 2.132 7.786 -19.023 1.00 93.19 314 VAL A O 1
ATOM 2411 N N . GLU A 1 315 ? 1.286 9.427 -17.734 1.00 95.00 315 GLU A N 1
ATOM 2412 C CA . GLU A 1 315 ? 2.505 10.225 -17.656 1.00 95.00 315 GLU A CA 1
ATOM 2413 C C . GLU A 1 315 ? 3.414 9.710 -16.529 1.00 95.00 315 GLU A C 1
ATOM 2415 O O . GLU A 1 315 ? 2.966 9.485 -15.403 1.00 95.00 315 GLU A O 1
ATOM 2420 N N . TYR A 1 316 ? 4.696 9.549 -16.840 1.00 94.44 316 TYR A N 1
ATOM 2421 C CA . TYR A 1 316 ? 5.768 9.209 -15.916 1.00 94.44 316 TYR A CA 1
ATOM 2422 C C . TYR A 1 316 ? 6.790 10.341 -15.867 1.00 94.44 316 TYR A C 1
ATOM 2424 O O . TYR A 1 316 ? 7.260 10.823 -16.897 1.00 94.44 316 TYR A O 1
ATOM 2432 N N . GLN A 1 317 ? 7.185 10.714 -14.655 1.00 95.69 317 GLN A N 1
ATOM 2433 C CA . GLN A 1 317 ? 8.283 11.625 -14.366 1.00 95.69 317 GLN A CA 1
ATOM 2434 C C . GLN A 1 317 ? 9.541 10.812 -14.059 1.00 95.69 317 GLN A C 1
ATOM 2436 O O . GLN A 1 317 ? 9.573 10.052 -13.091 1.00 95.69 317 GLN A O 1
ATOM 2441 N N . ALA A 1 318 ? 10.581 10.969 -14.874 1.00 93.81 318 ALA A N 1
ATOM 2442 C CA . ALA A 1 318 ? 11.898 10.397 -14.638 1.00 93.81 318 ALA A CA 1
ATOM 2443 C C . ALA A 1 318 ? 12.836 11.425 -14.006 1.00 93.81 318 ALA A C 1
ATOM 2445 O O . ALA A 1 318 ? 12.967 12.540 -14.502 1.00 93.81 318 ALA A O 1
ATOM 2446 N N . PHE A 1 319 ? 13.524 11.017 -12.945 1.00 94.19 319 PHE A N 1
ATOM 2447 C CA . PHE A 1 319 ? 14.532 11.792 -12.231 1.00 94.19 319 PHE A CA 1
ATOM 2448 C C . PHE A 1 319 ? 15.881 11.103 -12.420 1.00 94.19 319 PHE A C 1
ATOM 2450 O O . PHE A 1 319 ? 16.068 9.986 -11.933 1.00 94.19 319 PHE A O 1
ATOM 2457 N N . LEU A 1 320 ? 16.806 11.752 -13.123 1.00 94.31 320 LEU A N 1
ATOM 2458 C CA . LEU A 1 320 ? 18.135 11.227 -13.418 1.00 94.31 320 LEU A CA 1
ATOM 2459 C C . LEU A 1 320 ? 19.192 11.903 -12.536 1.00 94.31 320 LEU A C 1
ATOM 2461 O O . LEU A 1 320 ? 19.381 13.124 -12.572 1.00 94.31 320 LEU A O 1
ATOM 2465 N N . SER A 1 321 ? 19.940 11.101 -11.789 1.00 91.62 321 SER A N 1
ATOM 2466 C CA . SER A 1 321 ? 21.125 11.530 -11.049 1.00 91.62 321 SER A CA 1
ATOM 2467 C C . SER A 1 321 ? 22.363 10.764 -11.512 1.00 91.62 321 SER A C 1
ATOM 2469 O O . SER A 1 321 ? 22.280 9.680 -12.082 1.00 91.62 321 SER A O 1
ATOM 2471 N N . SER A 1 322 ? 23.535 11.353 -11.318 1.00 90.50 322 SER A N 1
ATOM 2472 C CA . SER A 1 322 ? 24.819 10.668 -11.468 1.00 90.50 322 SER A CA 1
ATOM 2473 C C . SER A 1 322 ? 25.124 9.813 -10.230 1.00 90.50 322 SER A C 1
ATOM 2475 O O . SER A 1 322 ? 24.470 9.953 -9.196 1.00 90.50 322 SER A O 1
ATOM 2477 N N . GLY A 1 323 ? 26.147 8.958 -10.297 1.00 79.31 323 GLY A N 1
ATOM 2478 C CA . GLY A 1 323 ? 26.582 8.093 -9.191 1.00 79.31 323 GLY A CA 1
ATOM 2479 C C . GLY A 1 323 ? 26.963 8.845 -7.907 1.00 79.31 323 GLY A C 1
ATOM 2480 O O . GLY A 1 323 ? 26.890 8.277 -6.823 1.00 79.31 323 GLY A O 1
ATOM 2481 N N . ASN A 1 324 ? 27.277 10.142 -8.007 1.00 83.25 324 ASN A N 1
ATOM 2482 C CA . ASN A 1 324 ? 27.528 11.025 -6.861 1.00 83.25 324 ASN A CA 1
ATOM 2483 C C . ASN A 1 324 ? 26.257 11.727 -6.347 1.00 83.25 324 ASN A C 1
ATOM 2485 O O . ASN A 1 324 ? 26.345 12.677 -5.574 1.00 83.25 324 ASN A O 1
ATOM 2489 N N . PHE A 1 325 ? 25.077 11.297 -6.801 1.00 82.06 325 PHE A N 1
ATOM 2490 C CA . PHE A 1 325 ? 23.775 11.912 -6.533 1.00 82.06 325 PHE A CA 1
ATOM 2491 C C . PHE A 1 325 ? 23.618 13.351 -7.056 1.00 82.06 325 PHE A C 1
ATOM 2493 O O . PHE A 1 325 ? 22.634 14.018 -6.737 1.00 82.06 325 PHE A O 1
ATOM 2500 N N . GLU A 1 326 ? 24.534 13.833 -7.902 1.00 88.75 326 GLU A N 1
ATOM 2501 C CA . GLU A 1 326 ? 24.361 15.114 -8.593 1.00 88.75 326 GLU A CA 1
ATOM 2502 C C . GLU A 1 326 ? 23.344 14.978 -9.729 1.00 88.75 326 GLU A C 1
ATOM 2504 O O . GLU A 1 326 ? 23.310 13.962 -10.423 1.00 88.75 326 GLU A O 1
ATOM 2509 N N . LEU A 1 327 ? 22.535 16.014 -9.947 1.00 90.00 327 LEU A N 1
ATOM 2510 C CA . LEU A 1 327 ? 21.501 16.028 -10.983 1.00 90.00 327 LEU A CA 1
ATOM 2511 C C . LEU A 1 327 ? 22.128 15.957 -12.383 1.00 90.00 327 LEU A C 1
ATOM 2513 O O . LEU A 1 327 ? 22.964 16.788 -12.745 1.00 90.00 327 LEU A O 1
ATOM 2517 N N . ALA A 1 328 ? 21.698 14.992 -13.195 1.00 91.00 328 ALA A N 1
ATOM 2518 C CA . ALA A 1 328 ? 22.231 14.769 -14.535 1.00 91.00 328 ALA A CA 1
ATOM 2519 C C . ALA A 1 328 ? 21.478 15.628 -15.571 1.00 91.00 328 ALA A C 1
ATOM 2521 O O . ALA A 1 328 ? 20.571 15.171 -16.269 1.00 91.00 328 ALA A O 1
ATOM 2522 N N . ARG A 1 329 ? 21.851 16.911 -15.634 1.00 95.00 329 ARG A N 1
ATOM 2523 C CA . ARG A 1 329 ? 21.183 17.961 -16.426 1.00 95.00 329 ARG A CA 1
ATOM 2524 C C . ARG A 1 329 ? 21.456 17.849 -17.926 1.00 95.00 329 ARG A C 1
ATOM 2526 O O . ARG A 1 329 ? 22.590 17.579 -18.325 1.00 95.00 329 ARG A O 1
ATOM 2533 N N . GLY A 1 330 ? 20.448 18.147 -18.748 1.00 95.94 330 GLY A N 1
ATOM 2534 C CA . GLY A 1 330 ? 20.587 18.270 -20.203 1.00 95.94 330 GLY A CA 1
ATOM 2535 C C . GLY A 1 330 ? 20.977 16.978 -20.928 1.00 95.94 330 GLY A C 1
ATOM 2536 O O . GLY A 1 330 ? 21.423 17.041 -22.076 1.00 95.94 330 GLY A O 1
ATOM 2537 N N . LYS A 1 331 ? 20.849 15.819 -20.276 1.00 96.88 331 LYS A N 1
ATOM 2538 C CA . LYS A 1 331 ? 21.177 14.511 -20.850 1.00 96.88 331 LYS A CA 1
ATOM 2539 C C . LYS A 1 331 ? 20.031 14.043 -21.739 1.00 96.88 331 LYS A C 1
ATOM 2541 O O . LYS A 1 331 ? 18.869 14.194 -21.379 1.00 96.88 331 LYS A O 1
ATOM 2546 N N . ASN A 1 332 ? 20.359 13.447 -22.882 1.00 97.75 332 ASN A N 1
ATOM 2547 C CA . ASN A 1 332 ? 19.355 12.781 -23.708 1.00 97.75 332 ASN A CA 1
ATOM 2548 C C . ASN A 1 332 ? 19.125 11.371 -23.170 1.00 97.75 332 ASN A C 1
ATOM 2550 O O . ASN A 1 332 ? 20.078 10.615 -22.982 1.00 97.75 332 ASN A O 1
ATOM 2554 N N . LEU A 1 333 ? 17.864 11.030 -22.955 1.00 97.19 333 LEU A N 1
ATOM 2555 C CA . LEU A 1 333 ? 17.390 9.718 -22.561 1.00 97.19 333 LEU A CA 1
ATOM 2556 C C . LEU A 1 333 ? 16.659 9.082 -23.732 1.00 97.19 333 LEU A C 1
ATOM 2558 O O . LEU A 1 333 ? 15.774 9.707 -24.309 1.00 97.19 333 LEU A O 1
ATOM 2562 N N . ARG A 1 334 ? 17.006 7.844 -24.076 1.00 97.81 334 ARG A N 1
ATOM 2563 C CA . ARG A 1 334 ? 16.209 7.013 -24.974 1.00 97.81 334 ARG A CA 1
ATOM 2564 C C . ARG A 1 334 ? 15.396 6.058 -24.122 1.00 97.81 334 ARG A C 1
ATOM 2566 O O . ARG A 1 334 ? 15.966 5.296 -23.354 1.00 97.81 334 ARG A O 1
ATOM 2573 N N . ILE A 1 335 ? 14.082 6.110 -24.264 1.00 96.94 335 ILE A N 1
ATOM 2574 C CA . ILE A 1 335 ? 13.137 5.292 -23.509 1.00 96.94 335 ILE A CA 1
ATOM 2575 C C . ILE A 1 335 ? 12.462 4.358 -24.503 1.00 96.94 335 ILE A C 1
ATOM 2577 O O . ILE A 1 335 ? 11.841 4.827 -25.457 1.00 96.94 335 ILE A O 1
ATOM 2581 N N . THR A 1 336 ? 12.592 3.050 -24.308 1.00 96.94 336 THR A N 1
ATOM 2582 C CA . THR A 1 336 ? 12.052 2.031 -25.223 1.00 96.94 336 THR A CA 1
ATOM 2583 C C . THR A 1 336 ? 11.242 0.992 -24.460 1.00 96.94 336 THR A C 1
ATOM 2585 O O . THR A 1 336 ? 11.476 0.783 -23.276 1.00 96.94 336 THR A O 1
ATOM 2588 N N . ASP A 1 337 ? 10.268 0.355 -25.115 1.00 95.75 337 ASP A N 1
ATOM 2589 C CA . ASP A 1 337 ? 9.615 -0.849 -24.591 1.00 95.75 337 ASP A CA 1
ATOM 2590 C C . ASP A 1 337 ? 10.182 -2.060 -25.332 1.00 95.75 337 ASP A C 1
ATOM 2592 O O . ASP A 1 337 ? 9.776 -2.340 -26.463 1.00 95.75 337 ASP A O 1
ATOM 2596 N N . ALA A 1 338 ? 11.094 -2.794 -24.696 1.00 91.75 338 ALA A N 1
ATOM 2597 C CA . ALA A 1 338 ? 11.753 -3.950 -25.302 1.00 91.75 338 ALA A CA 1
ATOM 2598 C C . ALA A 1 338 ? 10.761 -5.056 -25.711 1.00 91.75 338 ALA A C 1
ATOM 2600 O O . ALA A 1 338 ? 11.046 -5.856 -26.602 1.00 91.75 338 ALA A O 1
ATOM 2601 N N . ALA A 1 339 ? 9.570 -5.094 -25.102 1.00 90.25 339 ALA A N 1
ATOM 2602 C CA . ALA A 1 339 ? 8.525 -6.055 -25.446 1.00 90.25 339 ALA A CA 1
ATOM 2603 C C . ALA A 1 339 ? 7.636 -5.618 -26.629 1.00 90.25 339 ALA A C 1
ATOM 2605 O O . ALA A 1 339 ? 6.822 -6.421 -27.102 1.00 90.25 339 ALA A O 1
ATOM 2606 N N . GLY A 1 340 ? 7.744 -4.366 -27.096 1.00 93.50 340 GLY A N 1
ATOM 2607 C CA . GLY A 1 340 ? 6.928 -3.817 -28.189 1.00 93.50 340 GLY A CA 1
ATOM 2608 C C . GLY A 1 340 ? 5.422 -3.870 -27.903 1.00 93.50 340 GLY A C 1
ATOM 2609 O O . GLY A 1 340 ? 4.610 -4.192 -28.772 1.00 93.50 340 GLY A O 1
ATOM 2610 N N . SER A 1 341 ? 5.046 -3.651 -26.647 1.00 94.06 341 SER A N 1
ATOM 2611 C CA . SER A 1 341 ? 3.701 -3.868 -26.109 1.00 94.06 341 SER A CA 1
ATOM 2612 C C . SER A 1 341 ? 2.985 -2.572 -25.702 1.00 94.06 341 SER A C 1
ATOM 2614 O O . SER A 1 341 ? 1.790 -2.601 -25.375 1.00 94.06 341 SER A O 1
ATOM 2616 N N . SER A 1 342 ? 3.712 -1.458 -25.746 1.00 96.19 342 SER A N 1
ATOM 2617 C CA . SER A 1 342 ? 3.283 -0.106 -25.409 1.00 96.19 342 SER A CA 1
ATOM 2618 C C . SER A 1 342 ? 3.823 0.913 -26.410 1.00 96.19 342 SER A C 1
ATOM 2620 O O . SER A 1 342 ? 4.821 0.675 -27.087 1.00 96.19 342 SER A O 1
ATOM 2622 N N . LEU A 1 343 ? 3.151 2.059 -26.490 1.00 97.25 343 LEU A N 1
ATOM 2623 C CA . LEU A 1 343 ? 3.658 3.261 -27.147 1.00 97.25 343 LEU A CA 1
ATOM 2624 C C . LEU A 1 343 ? 4.289 4.166 -26.095 1.00 97.25 343 LEU A C 1
ATOM 2626 O O . LEU A 1 343 ? 3.705 4.355 -25.027 1.00 97.25 343 LEU A O 1
ATOM 2630 N N . ILE A 1 344 ? 5.442 4.745 -26.416 1.00 97.19 344 ILE A N 1
ATOM 2631 C CA . ILE A 1 344 ? 6.114 5.747 -25.587 1.00 97.19 344 ILE A CA 1
ATOM 2632 C C . ILE A 1 344 ? 6.068 7.061 -26.355 1.00 97.19 344 ILE A C 1
ATOM 2634 O O . ILE A 1 344 ? 6.592 7.133 -27.467 1.00 97.19 344 ILE A O 1
ATOM 2638 N N . ASN A 1 345 ? 5.401 8.073 -25.798 1.00 96.94 345 ASN A N 1
ATOM 2639 C CA . ASN A 1 345 ? 5.056 9.313 -26.505 1.00 96.94 345 ASN A CA 1
ATOM 2640 C C . ASN A 1 345 ? 4.464 9.031 -27.901 1.00 96.94 345 ASN A C 1
ATOM 2642 O O . ASN A 1 345 ? 4.903 9.595 -28.896 1.00 96.94 345 ASN A O 1
ATOM 2646 N N . GLU A 1 346 ? 3.505 8.100 -27.969 1.00 96.31 346 GLU A N 1
ATOM 2647 C CA . GLU A 1 346 ? 2.818 7.671 -29.203 1.00 96.31 346 GLU A CA 1
ATOM 2648 C C . GLU A 1 346 ? 3.682 6.917 -30.234 1.00 96.31 346 GLU A C 1
ATOM 2650 O O . GLU A 1 346 ? 3.181 6.520 -31.286 1.00 96.31 346 GLU A O 1
ATOM 2655 N N . VAL A 1 347 ? 4.948 6.624 -29.921 1.00 96.00 347 VAL A N 1
ATOM 2656 C CA . VAL A 1 347 ? 5.878 5.924 -30.816 1.00 96.00 347 VAL A CA 1
ATOM 2657 C C . VAL A 1 347 ? 6.174 4.513 -30.297 1.00 96.00 347 VAL A C 1
ATOM 2659 O O . VAL A 1 347 ? 6.531 4.319 -29.135 1.00 96.00 347 VAL A O 1
ATOM 2662 N N . SER A 1 348 ? 6.051 3.500 -31.160 1.00 91.19 348 SER A N 1
ATOM 2663 C CA . SER A 1 348 ? 6.289 2.091 -30.797 1.00 91.19 348 SER A CA 1
ATOM 2664 C C . SER A 1 348 ? 7.769 1.723 -30.665 1.00 91.19 348 SER A C 1
ATOM 2666 O O . SER A 1 348 ? 8.101 0.797 -29.933 1.00 91.19 348 SER A O 1
ATOM 2668 N N . SER A 1 349 ? 8.667 2.442 -31.344 1.00 88.50 349 SER A N 1
ATOM 2669 C CA . SER A 1 349 ? 10.120 2.244 -31.236 1.00 88.50 349 SER A CA 1
ATOM 2670 C C . SER A 1 349 ? 10.741 2.896 -29.996 1.00 88.50 349 SER A C 1
ATOM 2672 O O . SER A 1 349 ? 11.945 2.770 -29.790 1.00 88.50 349 SER A O 1
ATOM 2674 N N . GLY A 1 350 ? 9.951 3.622 -29.200 1.00 93.50 350 GLY A N 1
ATOM 2675 C CA . GLY A 1 350 ? 10.443 4.444 -28.098 1.00 93.50 350 GLY A CA 1
ATOM 2676 C C . GLY A 1 350 ? 10.624 5.920 -28.456 1.00 93.50 350 GLY A C 1
ATOM 2677 O O . GLY A 1 350 ? 10.429 6.331 -29.600 1.00 93.50 350 GLY A O 1
ATOM 2678 N N . ALA A 1 351 ? 11.013 6.714 -27.460 1.00 96.88 351 ALA A N 1
ATOM 2679 C CA . ALA A 1 351 ? 11.195 8.159 -27.564 1.00 96.88 351 ALA A CA 1
ATOM 2680 C C . ALA A 1 351 ? 12.589 8.587 -27.086 1.00 96.88 351 ALA A C 1
ATOM 2682 O O . ALA A 1 351 ? 13.185 7.938 -26.228 1.00 96.88 351 ALA A O 1
ATOM 2683 N N . VAL A 1 352 ? 13.098 9.700 -27.624 1.00 97.69 352 VAL A N 1
ATOM 2684 C CA . VAL A 1 352 ? 14.291 10.382 -27.101 1.00 97.69 352 VAL A CA 1
ATOM 2685 C C . VAL A 1 352 ? 13.861 11.698 -26.468 1.00 97.69 352 VAL A C 1
ATOM 2687 O O . VAL A 1 352 ? 13.209 12.509 -27.122 1.00 97.69 352 VAL A O 1
ATOM 2690 N N . ILE A 1 353 ? 14.208 11.898 -25.201 1.00 97.50 353 ILE A N 1
ATOM 2691 C CA . ILE A 1 353 ? 13.753 13.023 -24.379 1.00 97.50 353 ILE A CA 1
ATOM 2692 C C . ILE A 1 353 ? 14.956 13.597 -23.643 1.00 97.50 353 ILE A C 1
ATOM 2694 O O . ILE A 1 353 ? 15.837 12.855 -23.223 1.00 97.50 353 ILE A O 1
ATOM 2698 N N . GLN A 1 354 ? 15.019 14.915 -23.495 1.00 97.81 354 GLN A N 1
ATOM 2699 C CA . GLN A 1 354 ? 16.113 15.571 -22.788 1.00 97.81 354 GLN A CA 1
ATOM 2700 C C . GLN A 1 354 ? 15.716 15.880 -21.341 1.00 97.81 354 GLN A C 1
ATOM 2702 O O . GLN A 1 354 ? 14.600 16.337 -21.094 1.00 97.81 354 GLN A O 1
ATOM 2707 N N . THR A 1 355 ? 16.626 15.656 -20.390 1.00 97.38 355 THR A N 1
ATOM 2708 C CA . THR A 1 355 ? 16.432 16.087 -19.001 1.00 97.38 355 THR A CA 1
ATOM 2709 C C . THR A 1 355 ? 16.559 17.602 -18.866 1.00 97.38 355 THR A C 1
ATOM 2711 O O . THR A 1 355 ? 17.390 18.241 -19.517 1.00 97.38 355 THR A O 1
ATOM 2714 N N . ASP A 1 356 ? 15.745 18.187 -17.994 1.00 97.31 356 ASP A N 1
ATOM 2715 C CA . ASP A 1 356 ? 15.757 19.611 -17.686 1.00 97.31 356 ASP A CA 1
ATOM 2716 C C . ASP A 1 356 ? 16.973 20.018 -16.821 1.00 97.31 356 ASP A C 1
ATOM 2718 O O . ASP A 1 356 ? 17.905 19.245 -16.557 1.00 97.31 356 ASP A O 1
ATOM 2722 N N . SER A 1 357 ? 16.980 21.269 -16.354 1.00 95.38 357 SER A N 1
ATOM 2723 C CA . SER A 1 357 ? 18.013 21.800 -15.455 1.00 95.38 357 SER A CA 1
ATOM 2724 C C . SER A 1 357 ? 18.013 21.163 -14.059 1.00 95.38 357 SER A C 1
ATOM 2726 O O . SER A 1 357 ? 18.953 21.377 -13.295 1.00 95.38 357 SER A O 1
ATOM 2728 N N . ASN A 1 358 ? 17.010 20.360 -13.722 1.00 95.00 358 ASN A N 1
ATOM 2729 C CA . ASN A 1 358 ? 16.915 19.597 -12.486 1.00 95.00 358 ASN A CA 1
ATOM 2730 C C . ASN A 1 358 ? 17.159 18.095 -12.706 1.00 95.00 358 ASN A C 1
ATOM 2732 O O . ASN A 1 358 ? 17.062 17.332 -11.752 1.00 95.00 358 ASN A O 1
ATOM 2736 N N . GLY A 1 359 ? 17.515 17.665 -13.922 1.00 95.00 359 GLY A N 1
ATOM 2737 C CA . GLY A 1 359 ? 17.679 16.246 -14.238 1.00 95.00 359 GLY A CA 1
ATOM 2738 C C . GLY A 1 359 ? 16.352 15.498 -14.406 1.00 95.00 359 GLY A C 1
ATOM 2739 O O . GLY A 1 359 ? 16.353 14.270 -14.381 1.00 95.00 359 GLY A O 1
ATOM 2740 N N . ASN A 1 360 ? 15.236 16.210 -14.581 1.00 96.88 360 ASN A N 1
ATOM 2741 C CA . ASN A 1 360 ? 13.901 15.636 -14.711 1.00 96.88 360 ASN A CA 1
ATOM 2742 C C . ASN A 1 360 ? 13.456 15.586 -16.175 1.00 96.88 360 ASN A C 1
ATOM 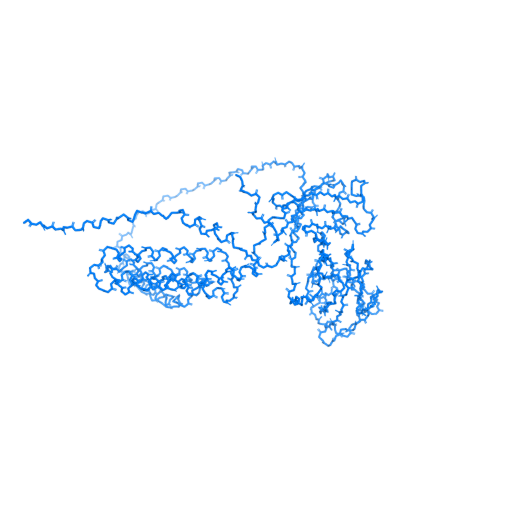2744 O O . ASN A 1 360 ? 13.789 16.472 -16.960 1.00 96.88 360 ASN A O 1
ATOM 2748 N N . CYS A 1 361 ? 12.644 14.602 -16.543 1.00 97.06 361 CYS A N 1
ATOM 2749 C CA . CYS A 1 361 ? 11.876 14.634 -17.786 1.00 97.06 361 CYS A CA 1
ATOM 2750 C C . CYS A 1 361 ? 10.568 13.853 -17.649 1.00 97.06 361 CYS A C 1
ATOM 2752 O O . CYS A 1 361 ? 10.496 12.897 -16.880 1.00 97.06 361 CYS A O 1
ATOM 2754 N N . ALA A 1 362 ? 9.566 14.217 -18.446 1.00 97.12 362 ALA A N 1
ATOM 2755 C CA . ALA A 1 362 ? 8.278 13.536 -18.489 1.00 97.12 362 ALA A CA 1
ATOM 2756 C C . ALA A 1 362 ? 8.118 12.725 -19.779 1.00 97.12 362 ALA A C 1
ATOM 2758 O O . ALA A 1 362 ? 8.595 13.138 -20.840 1.00 97.12 362 ALA A O 1
ATOM 2759 N N . PHE A 1 363 ? 7.427 11.591 -19.701 1.00 96.88 363 PHE A N 1
ATOM 2760 C CA . PHE A 1 363 ? 7.038 10.800 -20.865 1.00 96.88 363 PHE A CA 1
ATOM 2761 C C . PHE A 1 363 ? 5.720 10.073 -20.637 1.00 96.88 363 PHE A C 1
ATOM 2763 O O . PHE A 1 363 ? 5.380 9.711 -19.517 1.00 96.88 363 PHE A O 1
ATOM 2770 N N . HIS A 1 364 ? 4.988 9.839 -21.715 1.00 96.88 364 HIS A N 1
ATOM 2771 C CA . HIS A 1 364 ? 3.710 9.150 -21.712 1.00 96.88 364 HIS A CA 1
ATOM 2772 C C . HIS A 1 364 ? 3.893 7.699 -22.141 1.00 96.88 364 HIS A C 1
ATOM 2774 O O . HIS A 1 364 ? 4.593 7.418 -23.118 1.00 96.88 364 HIS A O 1
ATOM 2780 N N . VAL A 1 365 ? 3.246 6.778 -21.432 1.00 96.56 365 VAL A N 1
ATOM 2781 C CA . VAL A 1 365 ? 3.190 5.361 -21.791 1.00 96.56 365 VAL A CA 1
ATOM 2782 C C . VAL A 1 365 ? 1.742 4.939 -21.970 1.00 96.56 365 VAL A C 1
ATOM 2784 O O . VAL A 1 365 ? 0.923 5.082 -21.062 1.00 96.56 365 VAL A O 1
ATOM 2787 N N . LYS A 1 366 ? 1.451 4.344 -23.128 1.00 96.00 366 LYS A N 1
ATOM 2788 C CA . LYS A 1 366 ? 0.134 3.798 -23.463 1.00 96.00 366 LYS A CA 1
ATOM 2789 C C . LYS A 1 366 ? 0.240 2.319 -23.795 1.00 96.00 366 LYS A C 1
ATOM 2791 O O . LYS A 1 366 ? 0.878 1.945 -24.782 1.00 96.00 366 LYS A O 1
ATOM 2796 N N . LYS A 1 367 ? -0.404 1.462 -22.997 1.00 94.75 367 LYS A N 1
ATOM 2797 C CA . LYS A 1 367 ? -0.407 0.012 -23.242 1.00 94.75 367 LYS A CA 1
ATOM 2798 C C . LYS A 1 367 ? -1.279 -0.328 -24.441 1.00 94.75 367 LYS A C 1
ATOM 2800 O O . LYS A 1 367 ? -2.475 -0.054 -24.413 1.00 94.75 367 LYS A O 1
ATOM 2805 N N . MET A 1 368 ? -0.717 -1.014 -25.431 1.00 95.25 368 MET A N 1
ATOM 2806 C CA . MET A 1 368 ? -1.463 -1.437 -26.626 1.00 95.25 368 MET A CA 1
ATOM 2807 C C . MET A 1 368 ? -1.814 -2.923 -26.616 1.00 95.25 368 MET A C 1
ATOM 2809 O O . MET A 1 368 ? -2.742 -3.357 -27.296 1.00 95.25 368 MET A O 1
ATOM 2813 N N . ARG A 1 369 ? -1.066 -3.720 -25.850 1.00 93.69 369 ARG A N 1
ATOM 2814 C CA . ARG A 1 369 ? -1.211 -5.175 -25.791 1.00 93.69 369 ARG A CA 1
ATOM 2815 C C . ARG A 1 369 ? -1.525 -5.638 -24.383 1.00 93.69 369 ARG A C 1
ATOM 2817 O O . ARG A 1 369 ? -0.753 -5.373 -23.466 1.00 93.69 369 ARG A O 1
ATOM 2824 N N . ALA A 1 370 ? -2.633 -6.360 -24.249 1.00 89.19 370 ALA A N 1
ATOM 2825 C CA . ALA A 1 370 ? -3.084 -6.914 -22.977 1.00 89.19 370 ALA A CA 1
ATOM 2826 C C . ALA A 1 370 ? -2.427 -8.249 -22.622 1.00 89.19 370 ALA A C 1
ATOM 2828 O O . ALA A 1 370 ? -2.550 -8.668 -21.488 1.00 89.19 370 ALA A O 1
ATOM 2829 N N . ASP A 1 371 ? -1.786 -8.929 -23.572 1.00 87.62 371 ASP A N 1
ATOM 2830 C CA . ASP A 1 371 ? -1.209 -10.273 -23.425 1.00 87.62 371 ASP A CA 1
ATOM 2831 C C . ASP A 1 371 ? 0.284 -10.266 -23.057 1.00 87.62 371 ASP A C 1
ATOM 2833 O O . ASP A 1 371 ? 0.862 -11.315 -22.769 1.00 87.62 371 ASP A O 1
ATOM 2837 N N . LYS A 1 372 ? 0.917 -9.090 -23.076 1.00 89.06 372 LYS A N 1
ATOM 2838 C CA . LYS A 1 372 ? 2.356 -8.925 -22.863 1.00 89.06 372 LYS A CA 1
ATOM 2839 C C . LYS A 1 372 ? 2.647 -7.819 -21.869 1.00 89.06 372 LYS A C 1
ATOM 2841 O O . LYS A 1 372 ? 2.074 -6.735 -21.965 1.00 89.06 372 LYS A O 1
ATOM 2846 N N . ILE A 1 373 ? 3.599 -8.062 -20.980 1.00 90.81 373 ILE A N 1
ATOM 2847 C CA . ILE A 1 373 ? 4.171 -7.033 -20.108 1.00 90.81 373 ILE A CA 1
ATOM 2848 C C . ILE A 1 373 ? 5.056 -6.089 -20.922 1.00 90.81 373 ILE A C 1
ATOM 2850 O O . ILE A 1 373 ? 5.820 -6.544 -21.768 1.00 90.81 373 ILE A O 1
ATOM 2854 N N . SER A 1 374 ? 4.975 -4.789 -20.639 1.00 92.69 374 SER A N 1
ATOM 2855 C CA . SER A 1 374 ? 5.937 -3.806 -21.156 1.00 92.69 374 SER A CA 1
ATOM 2856 C C . SER A 1 374 ? 7.191 -3.822 -20.308 1.00 92.69 374 SER A C 1
ATOM 2858 O O . SER A 1 374 ? 7.094 -3.787 -19.079 1.00 92.69 374 SER A O 1
ATOM 2860 N N . ARG A 1 375 ? 8.346 -3.828 -20.959 1.00 92.12 375 ARG A N 1
ATOM 2861 C CA . ARG A 1 375 ? 9.668 -3.810 -20.337 1.00 92.12 375 ARG A CA 1
ATOM 2862 C C . ARG A 1 375 ? 10.333 -2.507 -20.748 1.00 92.12 375 ARG A C 1
ATOM 2864 O O . ARG A 1 375 ? 10.916 -2.422 -21.825 1.00 92.12 375 ARG A O 1
ATOM 2871 N N . ILE A 1 376 ? 10.141 -1.474 -19.934 1.00 93.44 376 ILE A N 1
ATOM 2872 C CA . ILE A 1 376 ? 10.632 -0.139 -20.254 1.00 93.44 376 ILE A CA 1
ATOM 2873 C C . ILE A 1 376 ? 12.111 -0.066 -19.894 1.00 93.44 376 ILE A C 1
ATOM 2875 O O . ILE A 1 376 ? 12.486 -0.213 -18.727 1.00 93.44 376 ILE A O 1
ATOM 2879 N N . GLU A 1 377 ? 12.933 0.174 -20.904 1.00 93.62 377 GLU A N 1
ATOM 2880 C CA . GLU A 1 377 ? 14.376 0.354 -20.796 1.00 93.62 377 GLU A CA 1
ATOM 2881 C C . GLU A 1 377 ? 14.734 1.817 -21.033 1.00 93.62 377 GLU A C 1
ATOM 2883 O O . GLU A 1 377 ? 14.132 2.485 -21.881 1.00 93.62 377 GLU A O 1
ATOM 2888 N N . ILE A 1 378 ? 15.722 2.312 -20.286 1.00 94.44 378 ILE A N 1
ATOM 2889 C CA . ILE A 1 378 ? 16.258 3.662 -20.465 1.00 94.44 378 ILE A CA 1
ATOM 2890 C C . ILE A 1 378 ? 17.737 3.573 -20.824 1.00 94.44 378 ILE A C 1
ATOM 2892 O O . ILE A 1 378 ? 18.514 2.909 -20.146 1.00 94.44 378 ILE A O 1
ATOM 2896 N N . GLU A 1 379 ? 18.143 4.300 -21.857 1.00 95.25 379 GLU A N 1
ATOM 2897 C CA . GLU A 1 379 ? 19.542 4.565 -22.179 1.00 95.25 379 GLU A CA 1
ATOM 2898 C C . GLU A 1 379 ? 19.838 6.054 -21.995 1.00 95.25 379 GLU A C 1
ATOM 2900 O O . GLU A 1 379 ? 19.016 6.901 -22.341 1.00 95.25 379 GLU A O 1
ATOM 2905 N N . VAL A 1 380 ? 21.026 6.395 -21.501 1.00 95.75 380 VAL A N 1
ATOM 2906 C CA . VAL A 1 380 ? 21.500 7.780 -21.383 1.00 95.75 380 VAL A CA 1
ATOM 2907 C C . VAL A 1 380 ? 22.606 8.049 -22.396 1.00 95.75 380 VAL A C 1
ATOM 2909 O O . VAL A 1 380 ? 23.523 7.244 -22.566 1.00 95.75 380 VAL A O 1
ATOM 2912 N N . PHE A 1 381 ? 22.539 9.190 -23.081 1.00 96.50 381 PHE A N 1
ATOM 2913 C CA . PHE A 1 381 ? 23.595 9.623 -23.988 1.00 96.50 381 PHE A CA 1
ATOM 2914 C C . PHE A 1 381 ? 24.684 10.392 -23.236 1.00 96.50 381 PHE A C 1
ATOM 2916 O O . PHE A 1 381 ? 24.458 11.484 -22.710 1.00 96.50 381 PHE A O 1
ATOM 2923 N N . ASP A 1 382 ? 25.890 9.832 -23.235 1.00 93.62 382 ASP A N 1
ATOM 2924 C CA . ASP A 1 382 ? 27.067 10.392 -22.573 1.00 93.62 382 ASP A CA 1
ATOM 2925 C C . ASP A 1 382 ? 28.306 10.204 -23.458 1.00 93.62 382 ASP A C 1
ATOM 2927 O O . ASP A 1 382 ? 29.218 9.437 -23.153 1.00 93.62 382 ASP A O 1
ATOM 2931 N N . GLY A 1 383 ? 28.254 10.806 -24.651 1.00 95.50 383 GLY A N 1
ATOM 2932 C CA . GLY A 1 383 ? 29.182 10.559 -25.764 1.00 95.50 383 GLY A CA 1
ATOM 2933 C C . GLY A 1 383 ? 28.842 9.295 -26.562 1.00 95.50 383 GLY A C 1
ATOM 2934 O O . GLY A 1 383 ? 28.995 9.269 -27.780 1.00 95.50 383 GLY A O 1
ATOM 2935 N N . GLN A 1 384 ? 28.308 8.278 -25.888 1.00 95.50 384 GLN A N 1
ATOM 2936 C CA . GLN A 1 384 ? 27.701 7.078 -26.462 1.00 95.50 384 GLN A CA 1
ATOM 2937 C C . GLN A 1 384 ? 26.420 6.739 -25.689 1.00 95.50 384 GLN A C 1
ATOM 2939 O O . GLN A 1 384 ? 26.230 7.213 -24.566 1.00 95.50 384 GLN A O 1
ATOM 2944 N N . TRP A 1 385 ? 25.535 5.943 -26.291 1.00 95.94 385 TRP A N 1
ATOM 2945 C CA . TRP A 1 385 ? 24.365 5.412 -25.591 1.00 95.94 385 TRP A CA 1
ATOM 2946 C C . TRP A 1 385 ? 24.816 4.369 -24.571 1.00 95.94 385 TRP A C 1
ATOM 2948 O O . TRP A 1 385 ? 25.473 3.393 -24.931 1.00 95.94 385 TRP A O 1
ATOM 2958 N N . LYS A 1 386 ? 24.491 4.610 -23.302 1.00 93.88 386 LYS A N 1
ATOM 2959 C CA . LYS A 1 386 ? 24.746 3.697 -22.188 1.00 93.88 386 LYS A CA 1
ATOM 2960 C C . LYS A 1 386 ? 23.409 3.195 -21.668 1.00 93.88 386 LYS A C 1
ATOM 2962 O O . LYS A 1 386 ? 22.568 4.006 -21.279 1.00 93.88 386 LYS A O 1
ATOM 2967 N N . SER A 1 387 ? 23.214 1.883 -21.671 1.00 92.62 387 SER A N 1
ATOM 2968 C CA . SER A 1 387 ? 21.993 1.283 -21.140 1.00 92.62 387 SER A CA 1
ATOM 2969 C C . SER A 1 387 ? 21.980 1.380 -19.617 1.00 92.62 387 SER A C 1
ATOM 2971 O O . SER A 1 387 ? 22.922 0.953 -18.957 1.00 92.62 387 SER A O 1
ATOM 2973 N N . LEU A 1 388 ? 20.898 1.925 -19.065 1.00 89.75 388 LEU A N 1
ATOM 2974 C CA . LEU A 1 388 ? 20.573 1.838 -17.640 1.00 89.75 388 LEU A CA 1
ATOM 2975 C C . LEU A 1 388 ? 19.754 0.576 -17.339 1.00 89.75 388 LEU A C 1
ATOM 2977 O O . LEU A 1 388 ? 19.273 0.414 -16.224 1.00 89.75 388 LEU A O 1
ATOM 2981 N N . GLY A 1 389 ? 19.574 -0.303 -18.328 1.00 88.94 389 GLY A N 1
ATOM 2982 C CA . GLY A 1 389 ? 18.752 -1.496 -18.230 1.00 88.94 389 GLY A CA 1
ATOM 2983 C C . GLY A 1 389 ? 17.256 -1.201 -18.143 1.00 88.94 389 GLY A C 1
ATOM 2984 O O . GLY A 1 389 ? 16.762 -0.121 -18.479 1.00 88.94 389 GLY A O 1
ATOM 2985 N N . GLU A 1 390 ? 16.529 -2.216 -17.694 1.00 88.88 390 GLU A N 1
ATOM 2986 C CA . GLU A 1 390 ? 15.090 -2.156 -17.490 1.00 88.88 390 GLU A CA 1
ATOM 2987 C C . GLU A 1 390 ? 14.768 -1.426 -16.179 1.00 88.88 390 GLU A C 1
ATOM 2989 O O . GLU A 1 390 ? 15.214 -1.822 -15.102 1.00 88.88 390 GLU A O 1
ATOM 2994 N N . VAL A 1 391 ? 13.979 -0.359 -16.274 1.00 88.69 391 VAL A N 1
ATOM 2995 C CA . VAL A 1 391 ? 13.659 0.535 -15.148 1.00 88.69 391 VAL A CA 1
ATOM 2996 C C . VAL A 1 391 ? 12.226 0.362 -14.650 1.00 88.69 391 VAL A C 1
ATOM 2998 O O . VAL A 1 391 ? 11.901 0.757 -13.529 1.00 88.69 391 VAL A O 1
ATOM 3001 N N . LEU A 1 392 ? 11.349 -0.206 -15.485 1.00 89.12 392 LEU A N 1
ATOM 3002 C CA . LEU A 1 392 ? 9.923 -0.328 -15.205 1.00 89.12 392 LEU A CA 1
ATOM 3003 C C . LEU A 1 392 ? 9.305 -1.507 -15.960 1.00 89.12 392 LEU A C 1
ATOM 3005 O O . LEU A 1 392 ? 9.507 -1.679 -17.162 1.00 89.12 392 LEU A O 1
ATOM 3009 N N . ARG A 1 393 ? 8.481 -2.285 -15.249 1.00 89.44 393 ARG A N 1
ATOM 3010 C CA . ARG A 1 393 ? 7.638 -3.341 -15.822 1.00 89.44 393 ARG A CA 1
ATOM 3011 C C . ARG A 1 393 ? 6.180 -2.966 -15.688 1.00 89.44 393 ARG A C 1
ATOM 3013 O O . ARG A 1 393 ? 5.711 -2.743 -14.574 1.00 89.44 393 ARG A O 1
ATOM 3020 N N . LEU A 1 394 ? 5.470 -2.955 -16.808 1.00 90.06 394 LEU A N 1
ATOM 3021 C CA . LEU A 1 394 ? 4.057 -2.597 -16.854 1.00 90.06 394 LEU A CA 1
ATOM 3022 C C . LEU A 1 394 ? 3.225 -3.773 -17.333 1.00 90.06 394 LEU A C 1
ATOM 3024 O O . LEU A 1 394 ? 3.250 -4.133 -18.510 1.00 90.06 394 LEU A O 1
ATOM 3028 N N . GLY A 1 395 ? 2.474 -4.351 -16.410 1.00 90.56 395 GLY A N 1
ATOM 3029 C CA . GLY A 1 395 ? 1.380 -5.257 -16.685 1.00 90.56 395 GLY A CA 1
ATOM 3030 C C . GLY A 1 395 ? 0.145 -4.546 -17.239 1.00 90.56 395 GLY A C 1
ATOM 3031 O O . GLY A 1 395 ? 0.172 -3.366 -17.601 1.00 90.56 395 GLY A O 1
ATOM 3032 N N . THR A 1 396 ? -0.959 -5.277 -17.360 1.00 89.75 396 THR A N 1
ATOM 3033 C CA . THR A 1 396 ? -2.208 -4.745 -17.929 1.00 89.75 396 THR A CA 1
ATOM 3034 C C . THR A 1 396 ? -3.418 -5.226 -17.175 1.00 89.75 396 THR A C 1
ATOM 3036 O O . THR A 1 396 ? -3.548 -6.417 -16.901 1.00 89.75 396 THR A O 1
ATOM 3039 N N . LEU A 1 397 ? -4.333 -4.297 -16.914 1.00 84.50 397 LEU A N 1
ATOM 3040 C CA . LEU A 1 397 ? -5.672 -4.602 -16.437 1.00 84.50 397 LEU A CA 1
ATOM 3041 C C . LEU A 1 397 ? -6.642 -4.636 -17.623 1.00 84.50 397 LEU A C 1
ATOM 3043 O O . LEU A 1 397 ? -6.842 -3.623 -18.298 1.00 84.50 397 LEU A O 1
ATOM 3047 N N . LYS A 1 398 ? -7.272 -5.791 -17.848 1.00 83.50 398 LYS A N 1
ATOM 3048 C CA . LYS A 1 398 ? -8.392 -5.954 -18.776 1.00 83.50 398 LYS A CA 1
ATOM 3049 C C . LYS A 1 398 ? -9.675 -6.153 -17.976 1.00 83.50 398 LYS A C 1
ATOM 3051 O O . LYS A 1 398 ? -9.894 -7.201 -17.365 1.00 83.50 398 LYS A O 1
ATOM 3056 N N . THR A 1 399 ? -10.547 -5.154 -17.992 1.00 78.00 399 THR A N 1
ATOM 3057 C CA . THR A 1 399 ? -11.906 -5.284 -17.465 1.00 78.00 399 THR A CA 1
ATOM 3058 C C . THR A 1 399 ? -12.762 -6.044 -18.479 1.00 78.00 399 THR A C 1
ATOM 3060 O O . THR A 1 399 ? -12.815 -5.689 -19.657 1.00 78.00 399 THR A O 1
ATOM 3063 N N . GLY A 1 400 ? -13.393 -7.141 -18.048 1.00 68.81 400 GLY A N 1
ATOM 3064 C CA . GLY A 1 400 ? -14.310 -7.915 -18.883 1.00 68.81 400 GLY A CA 1
ATOM 3065 C C . GLY A 1 400 ? -15.464 -7.036 -19.357 1.00 68.81 400 GLY A C 1
ATOM 3066 O O . GLY A 1 400 ? -16.301 -6.617 -18.562 1.00 68.81 400 GLY A O 1
ATOM 3067 N N . GLY A 1 401 ? -15.475 -6.711 -20.649 1.00 52.91 401 GLY A N 1
ATOM 3068 C CA . GLY A 1 401 ? -16.484 -5.861 -21.263 1.00 52.91 401 GLY A CA 1
ATOM 3069 C C . GLY A 1 401 ? -17.827 -6.574 -21.365 1.00 52.91 401 GLY A C 1
ATOM 3070 O O . GLY A 1 401 ? -18.048 -7.359 -22.280 1.00 52.91 401 GLY A O 1
ATOM 3071 N N . SER A 1 402 ? -18.736 -6.242 -20.456 1.00 44.34 402 SER A N 1
ATOM 3072 C CA . SER A 1 402 ? -20.177 -6.388 -20.647 1.00 44.34 402 SER A CA 1
ATOM 3073 C C . SER A 1 402 ? -20.854 -5.109 -20.145 1.00 44.34 402 SER A C 1
ATOM 3075 O O . SER A 1 402 ? -21.401 -5.082 -19.047 1.00 44.34 402 SER A O 1
ATOM 3077 N N . GLY A 1 403 ? -20.805 -4.046 -20.955 1.00 47.31 403 GLY A N 1
ATOM 3078 C CA . GLY A 1 403 ? -21.703 -2.893 -20.826 1.00 47.31 403 GLY A CA 1
ATOM 3079 C C . GLY A 1 403 ? -21.068 -1.580 -20.356 1.00 47.31 403 GLY A C 1
ATOM 3080 O O . GLY A 1 403 ? -20.745 -1.419 -19.190 1.00 47.31 403 GLY A O 1
ATOM 3081 N N . ASN A 1 404 ? -21.022 -0.629 -21.293 1.00 40.78 404 ASN A N 1
ATOM 3082 C CA . ASN A 1 404 ? -20.932 0.830 -21.146 1.00 40.78 404 ASN A CA 1
ATOM 3083 C C . ASN A 1 404 ? -19.633 1.453 -20.555 1.00 40.78 404 ASN A C 1
ATOM 3085 O O . ASN A 1 404 ? -19.425 1.415 -19.345 1.00 40.78 404 ASN A O 1
ATOM 3089 N N . PRO A 1 405 ? -18.778 2.094 -21.382 1.00 44.84 405 PRO A N 1
ATOM 3090 C CA . PRO A 1 405 ? -17.492 2.670 -20.958 1.00 44.84 405 PRO A CA 1
ATOM 3091 C C . PRO A 1 405 ? -17.554 4.052 -20.264 1.00 44.84 405 PRO A C 1
ATOM 3093 O O . PRO A 1 405 ? -16.503 4.611 -19.968 1.00 44.84 405 PRO A O 1
ATOM 3096 N N . ASP A 1 406 ? -18.731 4.610 -19.963 1.00 38.34 406 ASP A N 1
ATOM 3097 C CA . ASP A 1 406 ? -18.875 6.033 -19.581 1.00 38.34 406 ASP A CA 1
ATOM 3098 C C . ASP A 1 406 ? -18.741 6.372 -18.081 1.00 38.34 406 ASP A C 1
ATOM 3100 O O . ASP A 1 406 ? -19.067 7.479 -17.650 1.00 38.34 406 ASP A O 1
ATOM 3104 N N . VAL A 1 407 ? -18.219 5.467 -17.250 1.00 39.75 407 VAL A N 1
ATOM 3105 C CA . VAL A 1 407 ? -17.933 5.802 -15.845 1.00 39.75 407 VAL A CA 1
ATOM 3106 C C . VAL A 1 407 ? -16.485 6.276 -15.725 1.00 39.75 407 VAL A C 1
ATOM 3108 O O . VAL A 1 407 ? -15.561 5.467 -15.652 1.00 39.75 407 VAL A O 1
ATOM 3111 N N . SER A 1 408 ? -16.284 7.600 -15.679 1.00 35.38 408 SER A N 1
ATOM 3112 C CA . SER A 1 408 ? -14.978 8.213 -15.408 1.00 35.38 408 SER A CA 1
ATOM 3113 C C . SER A 1 408 ? -14.476 7.787 -14.022 1.00 35.38 408 SER A C 1
ATOM 3115 O O . SER A 1 408 ? -14.890 8.326 -12.990 1.00 35.38 408 SER A O 1
ATOM 3117 N N . MET A 1 409 ? -13.601 6.787 -13.977 1.00 36.28 409 MET A N 1
ATOM 3118 C CA . MET A 1 409 ? -12.939 6.376 -12.744 1.00 36.28 409 MET A CA 1
ATOM 3119 C C . MET A 1 409 ? -11.817 7.365 -12.407 1.00 36.28 409 MET A C 1
ATOM 3121 O O . MET A 1 409 ? -11.035 7.747 -13.271 1.00 36.28 409 MET A O 1
ATOM 3125 N N . SER A 1 410 ? -11.742 7.795 -11.145 1.00 34.38 410 SER A N 1
ATOM 3126 C CA . SER A 1 410 ? -10.721 8.735 -10.665 1.00 34.38 410 SER A CA 1
ATOM 3127 C C . SER A 1 410 ? -9.299 8.188 -10.857 1.00 34.38 410 SER A C 1
ATOM 3129 O O . SER A 1 410 ? -9.049 7.035 -10.497 1.00 34.38 410 SER A O 1
ATOM 3131 N N . ASN A 1 411 ? -8.376 9.052 -11.289 1.00 35.47 411 ASN A N 1
ATOM 3132 C CA . ASN A 1 411 ? -6.967 8.791 -11.634 1.00 35.47 411 ASN A CA 1
ATOM 3133 C C . ASN A 1 411 ? -6.051 8.224 -10.516 1.00 35.47 411 ASN A C 1
ATOM 3135 O O . ASN A 1 411 ? -4.863 8.032 -10.748 1.00 35.47 411 ASN A O 1
ATOM 3139 N N . ASP A 1 412 ? -6.563 7.881 -9.331 1.00 31.97 412 ASP A N 1
ATOM 3140 C CA . ASP A 1 412 ? -5.765 7.387 -8.194 1.00 31.97 412 ASP A CA 1
ATOM 3141 C C . ASP A 1 412 ? -5.610 5.849 -8.185 1.00 31.97 412 ASP A C 1
ATOM 3143 O O . ASP A 1 412 ? -5.850 5.175 -7.174 1.00 31.97 412 ASP A O 1
ATOM 3147 N N . ILE A 1 413 ? -5.222 5.253 -9.316 1.00 38.59 413 ILE A N 1
ATOM 3148 C CA . ILE A 1 413 ? -4.984 3.802 -9.429 1.00 38.59 413 ILE A CA 1
ATOM 3149 C C . ILE A 1 413 ? -3.504 3.496 -9.159 1.00 38.59 413 ILE A C 1
ATOM 3151 O O . ILE A 1 413 ? -2.776 2.997 -10.006 1.00 38.59 413 ILE A O 1
ATOM 3155 N N . ASN A 1 414 ? -3.052 3.741 -7.928 1.00 33.38 414 ASN A N 1
ATOM 3156 C CA . ASN A 1 414 ? -1.810 3.141 -7.438 1.00 33.38 414 ASN A CA 1
ATOM 3157 C C . ASN A 1 414 ? -2.117 1.716 -6.946 1.00 33.38 414 ASN A C 1
ATOM 3159 O O . ASN A 1 414 ? -2.482 1.481 -5.783 1.00 33.38 414 ASN A O 1
ATOM 3163 N N . ALA A 1 415 ? -2.037 0.754 -7.866 1.00 36.94 415 ALA A N 1
ATOM 3164 C CA . ALA A 1 415 ? -2.008 -0.674 -7.566 1.00 36.94 415 ALA A CA 1
ATOM 3165 C C . ALA A 1 415 ? -0.561 -1.071 -7.227 1.00 36.94 415 ALA A C 1
ATOM 3167 O O . ALA A 1 415 ? 0.248 -1.354 -8.105 1.00 36.94 415 ALA A O 1
ATOM 3168 N N . GLY A 1 416 ? -0.215 -1.023 -5.939 1.00 30.33 416 GLY A N 1
ATOM 3169 C CA . GLY A 1 416 ? 1.076 -1.500 -5.444 1.00 30.33 416 GLY A CA 1
ATOM 3170 C C . GLY A 1 416 ? 1.065 -3.018 -5.276 1.00 30.33 416 GLY A C 1
ATOM 3171 O O . GLY A 1 416 ? 0.189 -3.551 -4.590 1.00 30.33 416 GLY A O 1
ATOM 3172 N N . PHE A 1 417 ? 2.042 -3.683 -5.883 1.00 36.53 417 PHE A N 1
ATOM 3173 C CA . PHE A 1 417 ? 2.352 -5.096 -5.688 1.00 36.53 417 PHE A CA 1
ATOM 3174 C C . PHE A 1 417 ? 3.604 -5.180 -4.819 1.00 36.53 417 PHE A C 1
ATOM 3176 O O . PHE A 1 417 ? 4.551 -4.430 -5.034 1.00 36.53 417 PHE A O 1
ATOM 3183 N N . ASP A 1 418 ? 3.601 -6.084 -3.845 1.00 34.12 418 ASP A N 1
ATOM 3184 C CA . ASP A 1 418 ? 4.782 -6.402 -3.045 1.00 34.12 418 ASP A CA 1
ATOM 3185 C C . ASP A 1 418 ? 5.157 -7.849 -3.364 1.00 34.12 418 ASP A C 1
ATOM 3187 O O . ASP A 1 418 ? 4.401 -8.776 -3.046 1.00 34.12 418 ASP A O 1
ATOM 3191 N N . ILE A 1 419 ? 6.252 -8.014 -4.107 1.00 37.28 419 ILE A N 1
ATOM 3192 C CA . ILE A 1 419 ? 6.803 -9.308 -4.503 1.00 37.28 419 ILE A CA 1
ATOM 3193 C C . ILE A 1 419 ? 8.029 -9.535 -3.638 1.00 37.28 419 ILE A C 1
ATOM 3195 O O . ILE A 1 419 ? 9.097 -8.982 -3.892 1.00 37.28 419 ILE A O 1
ATOM 3199 N N . GLN A 1 420 ? 7.868 -10.353 -2.605 1.00 34.25 420 GLN A N 1
ATOM 3200 C CA . GLN A 1 420 ? 8.969 -10.730 -1.734 1.00 34.25 420 GLN A CA 1
ATOM 3201 C C . GLN A 1 420 ? 9.508 -12.088 -2.189 1.00 34.25 420 GLN A C 1
ATOM 3203 O O . GLN A 1 420 ? 8.898 -13.125 -1.919 1.00 34.25 420 GLN A O 1
ATOM 3208 N N . CYS A 1 421 ? 10.630 -12.064 -2.907 1.00 36.06 421 CYS A N 1
ATOM 3209 C CA . CYS A 1 421 ? 11.476 -13.240 -3.087 1.00 36.06 421 CYS A CA 1
ATOM 3210 C C . CYS A 1 421 ? 12.266 -13.445 -1.791 1.00 36.06 421 CYS A C 1
ATOM 3212 O O . CYS A 1 421 ? 12.894 -12.497 -1.320 1.00 36.06 421 CYS A O 1
ATOM 3214 N N . ASP A 1 422 ? 12.220 -14.638 -1.196 1.00 40.34 422 ASP A N 1
ATOM 3215 C CA . ASP A 1 422 ? 13.047 -14.937 -0.019 1.00 40.34 422 ASP A CA 1
ATOM 3216 C C . ASP A 1 422 ? 14.537 -14.940 -0.428 1.00 40.34 422 ASP A C 1
ATOM 3218 O O . ASP A 1 422 ? 14.916 -15.728 -1.299 1.00 40.34 422 ASP A O 1
ATOM 3222 N N . PRO A 1 423 ? 15.388 -14.061 0.137 1.00 38.59 423 PRO A N 1
ATOM 3223 C CA . PRO A 1 423 ? 16.757 -13.853 -0.338 1.00 38.59 423 PRO A CA 1
ATOM 3224 C C . PRO A 1 423 ? 17.779 -14.906 0.134 1.00 38.59 423 PRO A C 1
ATOM 3226 O O . PRO A 1 423 ? 18.956 -14.784 -0.190 1.00 38.59 423 PRO A O 1
ATOM 3229 N N . GLU A 1 424 ? 17.392 -15.960 0.860 1.00 39.22 424 GLU A N 1
ATOM 3230 C CA . GLU A 1 424 ? 18.335 -16.954 1.423 1.00 39.22 424 GLU A CA 1
ATOM 3231 C C . GLU A 1 424 ? 18.902 -17.979 0.408 1.00 39.22 424 GLU A C 1
ATOM 3233 O O . GLU A 1 424 ? 19.244 -19.105 0.765 1.00 39.22 424 GLU A O 1
ATOM 3238 N N . LEU A 1 425 ? 19.022 -17.628 -0.877 1.00 45.03 425 LEU A N 1
ATOM 3239 C CA . LEU A 1 425 ? 19.174 -18.612 -1.962 1.00 45.03 425 LEU A CA 1
ATOM 3240 C C . LEU A 1 425 ? 20.477 -18.601 -2.763 1.00 45.03 425 LEU A C 1
ATOM 3242 O O . LEU A 1 425 ? 20.567 -19.301 -3.769 1.00 45.03 425 LEU A O 1
ATOM 3246 N N . GLU A 1 426 ? 21.526 -17.918 -2.313 1.00 46.19 426 GLU A N 1
ATOM 3247 C CA . GLU A 1 426 ? 22.804 -17.942 -3.044 1.00 46.19 426 GLU A CA 1
ATOM 3248 C C . GLU A 1 426 ? 23.651 -19.217 -2.836 1.00 46.19 426 GLU A C 1
ATOM 3250 O O . GLU A 1 426 ? 24.678 -19.365 -3.495 1.00 46.19 426 GLU A O 1
ATOM 3255 N N . SER A 1 427 ? 23.253 -20.176 -1.983 1.00 45.94 427 SER A N 1
ATOM 3256 C CA . SER A 1 427 ? 24.161 -21.267 -1.564 1.00 45.94 427 SER A CA 1
ATOM 3257 C C . SER A 1 427 ? 23.706 -22.717 -1.793 1.00 45.94 427 SER A C 1
ATOM 3259 O O . SER A 1 427 ? 24.434 -23.632 -1.404 1.00 45.94 427 SER A O 1
ATOM 3261 N N . LEU A 1 428 ? 22.562 -22.992 -2.434 1.00 45.25 428 LEU A N 1
ATOM 3262 C CA . LEU A 1 428 ? 22.026 -24.364 -2.520 1.00 45.25 428 LEU A CA 1
ATOM 3263 C C . LEU A 1 428 ? 21.860 -24.867 -3.964 1.00 45.25 428 LEU A C 1
ATOM 3265 O O . LEU A 1 428 ? 21.294 -24.196 -4.821 1.00 45.25 428 LEU A O 1
ATOM 3269 N N . GLY A 1 429 ? 22.403 -26.066 -4.213 1.00 56.38 429 GLY A N 1
ATOM 3270 C CA . GLY A 1 429 ? 22.609 -26.669 -5.534 1.00 56.38 429 GLY A CA 1
ATOM 3271 C C . GLY A 1 429 ? 21.353 -26.987 -6.358 1.00 56.38 429 GLY A C 1
ATOM 3272 O O . GLY A 1 429 ? 20.218 -26.758 -5.950 1.00 56.38 429 GLY A O 1
ATOM 3273 N N . ALA A 1 430 ? 21.591 -27.542 -7.554 1.00 54.78 430 ALA A N 1
ATOM 3274 C CA . ALA A 1 430 ? 20.605 -27.821 -8.601 1.00 54.78 430 ALA A CA 1
ATOM 3275 C C . ALA A 1 430 ? 19.552 -28.874 -8.190 1.00 54.78 430 ALA A C 1
ATOM 3277 O O . ALA A 1 430 ? 19.636 -30.045 -8.554 1.00 54.78 430 ALA A O 1
ATOM 3278 N N . GLY A 1 431 ? 18.552 -28.453 -7.420 1.00 60.84 431 GLY A N 1
ATOM 3279 C CA . GLY A 1 431 ? 17.341 -29.212 -7.118 1.00 60.84 431 GLY A CA 1
ATOM 3280 C C . GLY A 1 431 ? 16.092 -28.563 -7.727 1.00 60.84 431 GLY A C 1
ATOM 3281 O O . GLY A 1 431 ? 16.132 -27.399 -8.130 1.00 60.84 431 GLY A O 1
ATOM 3282 N N . PRO A 1 432 ? 14.965 -29.292 -7.812 1.00 61.78 432 PRO A N 1
ATOM 3283 C CA . PRO A 1 432 ? 13.686 -28.702 -8.189 1.00 61.78 432 PRO A CA 1
ATOM 3284 C C . PRO A 1 432 ? 13.293 -27.618 -7.181 1.00 61.78 432 PRO A C 1
ATOM 3286 O O . PRO A 1 432 ? 13.287 -27.855 -5.973 1.00 61.78 432 PRO A O 1
ATOM 3289 N N . GLN A 1 433 ? 12.947 -26.440 -7.690 1.00 67.56 433 GLN A N 1
ATOM 3290 C CA . GLN A 1 433 ? 12.557 -25.290 -6.883 1.00 67.56 433 GLN A CA 1
ATOM 3291 C C . GLN A 1 433 ? 11.032 -25.159 -6.893 1.00 67.56 433 GLN A C 1
ATOM 3293 O O . GLN A 1 433 ? 10.403 -25.153 -7.953 1.00 67.56 433 GLN A O 1
ATOM 3298 N N . LYS A 1 434 ? 10.409 -25.102 -5.712 1.00 68.75 434 LYS A N 1
ATOM 3299 C CA . LYS A 1 434 ? 8.969 -24.819 -5.590 1.00 68.75 434 LYS A CA 1
ATOM 3300 C C . LYS A 1 434 ? 8.766 -23.321 -5.596 1.00 68.75 434 LYS A C 1
ATOM 3302 O O . LYS A 1 434 ? 9.323 -22.704 -4.713 1.00 68.75 434 LYS A O 1
ATOM 3307 N N . ILE A 1 435 ? 7.963 -22.776 -6.502 1.00 69.12 435 ILE A N 1
ATOM 3308 C CA . ILE A 1 435 ? 7.582 -21.362 -6.534 1.00 69.12 435 ILE A CA 1
ATOM 3309 C C . ILE A 1 435 ? 6.137 -21.248 -6.059 1.00 69.12 435 ILE A C 1
ATOM 3311 O O . ILE A 1 435 ? 5.235 -21.891 -6.598 1.00 69.12 435 ILE A O 1
ATOM 3315 N N . THR A 1 436 ? 5.912 -20.422 -5.043 1.00 69.12 436 THR A N 1
ATOM 3316 C CA . THR A 1 436 ? 4.557 -20.051 -4.612 1.00 69.12 436 THR A CA 1
ATOM 3317 C C . THR A 1 436 ? 4.165 -18.736 -5.277 1.00 69.12 436 THR A C 1
ATOM 3319 O O . THR A 1 436 ? 4.996 -17.855 -5.434 1.00 69.12 436 THR A O 1
ATOM 3322 N N . LEU A 1 437 ? 2.913 -18.576 -5.681 1.00 68.62 437 LEU A N 1
ATOM 3323 C CA . LEU A 1 437 ? 2.332 -17.283 -6.023 1.00 68.62 437 LEU A CA 1
ATOM 3324 C C . LEU A 1 437 ? 1.163 -17.060 -5.092 1.00 68.62 437 LEU A C 1
ATOM 3326 O O . LEU A 1 437 ? 0.262 -17.880 -5.036 1.00 68.62 437 LEU A O 1
ATOM 3330 N N . THR A 1 438 ? 1.164 -15.961 -4.356 1.00 62.91 438 THR A N 1
ATOM 3331 C CA . THR A 1 438 ? -0.001 -15.578 -3.558 1.00 62.91 438 THR A CA 1
ATOM 3332 C C . THR A 1 438 ? -0.834 -14.597 -4.378 1.00 62.91 438 THR A C 1
ATOM 3334 O O . THR A 1 438 ? -0.324 -13.715 -5.058 1.00 62.91 438 THR A O 1
ATOM 3337 N N . VAL A 1 439 ? -2.139 -14.768 -4.368 1.00 63.00 439 VAL A N 1
ATOM 3338 C CA . VAL A 1 439 ? -3.104 -13.982 -5.122 1.00 63.00 439 VAL A CA 1
ATOM 3339 C C . VAL A 1 439 ? -4.131 -13.554 -4.100 1.00 63.00 439 VAL A C 1
ATOM 3341 O O . VAL A 1 439 ? -4.715 -14.368 -3.391 1.00 63.00 439 VAL A O 1
ATOM 3344 N N . ARG A 1 440 ? -4.307 -12.250 -3.952 1.00 54.44 440 ARG A N 1
ATOM 3345 C CA . ARG A 1 440 ? -5.308 -11.715 -3.041 1.00 54.44 440 ARG A CA 1
ATOM 3346 C C . ARG A 1 440 ? -6.300 -10.929 -3.858 1.00 54.44 440 ARG A C 1
ATOM 3348 O O . ARG A 1 440 ? -5.910 -10.146 -4.719 1.00 54.44 440 ARG A O 1
ATOM 3355 N N . ASP A 1 441 ? -7.560 -11.224 -3.615 1.00 45.41 441 ASP A N 1
ATOM 3356 C CA . ASP A 1 441 ? -8.684 -10.609 -4.267 1.00 45.41 441 ASP A CA 1
ATOM 3357 C C . ASP A 1 441 ? -9.307 -9.617 -3.292 1.00 45.41 441 ASP A C 1
ATOM 3359 O O . ASP A 1 441 ? -9.295 -9.772 -2.076 1.00 45.41 441 ASP A O 1
ATOM 3363 N N . ARG A 1 442 ? -9.859 -8.548 -3.832 1.00 54.78 442 ARG A N 1
ATOM 3364 C CA . ARG A 1 442 ? -10.698 -7.627 -3.078 1.00 54.78 442 ARG A CA 1
ATOM 3365 C C . ARG A 1 442 ? -12.156 -7.683 -3.545 1.00 54.78 442 ARG A C 1
ATOM 3367 O O . ARG A 1 442 ? -12.918 -6.798 -3.161 1.00 54.78 442 ARG A O 1
ATOM 3374 N N . SER A 1 443 ? -12.510 -8.612 -4.441 1.00 40.53 443 SER A N 1
ATOM 3375 C CA . SER A 1 443 ? -13.691 -8.538 -5.300 1.00 40.53 443 SER A CA 1
ATOM 3376 C C . SER A 1 443 ? -14.803 -9.563 -5.057 1.00 40.53 443 SER A C 1
ATOM 3378 O O . SER A 1 443 ? -15.945 -9.173 -5.301 1.00 40.53 443 SER A O 1
ATOM 3380 N N . ARG A 1 444 ? -14.589 -10.758 -4.485 1.00 38.34 444 ARG A N 1
ATOM 3381 C CA . ARG A 1 444 ? -15.701 -11.670 -4.104 1.00 38.34 444 ARG A CA 1
ATOM 3382 C C . ARG A 1 444 ? -15.337 -12.722 -3.044 1.00 38.34 444 ARG A C 1
ATOM 3384 O O . ARG A 1 444 ? -14.213 -13.192 -3.040 1.00 38.34 444 ARG A O 1
ATOM 3391 N N . LYS A 1 445 ? -16.258 -13.289 -2.238 1.00 39.88 445 LYS A N 1
ATOM 3392 C CA . LYS A 1 445 ? -17.552 -12.888 -1.622 1.00 39.88 445 LYS A CA 1
ATOM 3393 C C . LYS A 1 445 ? -17.949 -14.033 -0.662 1.00 39.88 445 LYS A C 1
ATOM 3395 O O . LYS A 1 445 ? -18.032 -15.179 -1.089 1.00 39.88 445 LYS A O 1
ATOM 3400 N N . LEU A 1 446 ? -18.250 -13.735 0.603 1.00 33.84 446 LEU A N 1
ATOM 3401 C CA . LEU A 1 446 ? -18.641 -14.699 1.650 1.00 33.84 446 LEU A CA 1
ATOM 3402 C C . LEU A 1 446 ? -20.113 -15.164 1.516 1.00 33.84 446 LEU A C 1
ATOM 3404 O O . LEU A 1 446 ? -20.882 -15.088 2.469 1.00 33.84 446 LEU A O 1
ATOM 3408 N N . THR A 1 447 ? -20.534 -15.572 0.313 1.00 32.88 447 THR A N 1
ATOM 3409 C CA . THR A 1 447 ? -21.899 -16.087 0.053 1.00 32.88 447 THR A CA 1
ATOM 3410 C C . THR A 1 447 ? -21.976 -17.615 0.025 1.00 32.88 447 THR A C 1
ATOM 3412 O O . THR A 1 447 ? -23.074 -18.145 0.119 1.00 32.88 447 THR A O 1
ATOM 3415 N N . ASP A 1 448 ? -20.837 -18.314 -0.009 1.00 32.53 448 ASP A N 1
ATOM 3416 C CA . ASP A 1 448 ? -20.787 -19.780 -0.161 1.00 32.53 448 ASP A CA 1
ATOM 3417 C C . ASP A 1 448 ? -20.504 -20.527 1.163 1.00 32.53 448 ASP A C 1
ATOM 3419 O O . ASP A 1 448 ? -20.102 -21.684 1.153 1.00 32.53 448 ASP A O 1
ATOM 3423 N N . TYR A 1 449 ? -20.713 -19.878 2.316 1.00 31.11 449 TYR A N 1
ATOM 3424 C CA . TYR A 1 449 ? -20.525 -20.475 3.654 1.00 31.11 449 TYR A CA 1
ATOM 3425 C C . TYR A 1 449 ? -21.828 -20.611 4.460 1.00 31.11 449 TYR A C 1
ATOM 3427 O O . TYR A 1 449 ? -21.802 -20.633 5.688 1.00 31.11 449 TYR A O 1
ATOM 3435 N N . ILE A 1 450 ? -22.973 -20.691 3.776 1.00 30.64 450 ILE A N 1
ATOM 3436 C CA . ILE A 1 450 ? -24.267 -20.976 4.407 1.00 30.64 450 ILE A CA 1
ATOM 3437 C C . ILE A 1 450 ? -24.849 -22.253 3.790 1.00 30.64 450 ILE A C 1
ATOM 3439 O O . ILE A 1 450 ? -25.702 -22.190 2.908 1.00 30.64 450 ILE A O 1
ATOM 3443 N N . GLU A 1 451 ? -24.358 -23.392 4.283 1.00 31.25 451 GLU A N 1
ATOM 3444 C CA . GLU A 1 451 ? -25.194 -24.512 4.743 1.00 31.25 451 GLU A CA 1
ATOM 3445 C C . GLU A 1 451 ? -24.787 -24.881 6.172 1.00 31.25 451 GLU A C 1
ATOM 3447 O O . GLU A 1 451 ? -23.564 -24.998 6.428 1.00 31.25 451 GLU A O 1
#

InterPro domains:
  IPR043725 Domain of unknown function DUF5667 [PF18915] (106-199)

Radius of gyration: 32.24 Å; chains: 1; bounding box: 90×53×93 Å

Foldseek 3Di:
DDDPDPPPPPPPPDDPDVVVVVVVVVLQVDDDDDFDFFWAWAWEWDDPDDDDDDDDDDDDDDDDDDDDDDDPDPCPVVCVVVVVVVVVVVVVVLVVLLVVCCPDALPDPSVVSVVVVLVVVLVPDPDLLVNLVSLLVLLVVLLVSLLVCLVVVVDDPVSNVVSVVSSVVSLVSNVVSCVVPVVDPVSVVSVVSSVVSVVSVVVSVVSVCVSVVVPDDFAQQFFKKKKKAFLVCPDQFVVHRIDIDTAHNQNKDKDWGAQDDPVSLQRMWMWIDDPLKTKIFRLDWDPPQQFLPPLFKTKGKPPSAAEDAAQDKDKIKIFMATNVRHGPAFKKKWKAFPSLFKDKQNHSGTDIWTAHPRNMDMIIIHGHHQVHKTFIWMWIDDVHTHTSGGNGIHMYIDDRDDDDPPDPDDPPPRNDYDHDYPPPPPDDDRDIIMTMTGTTTRGDDPPPPDD